Protein AF-A0A843GQD4-F1 (afdb_monomer_lite)

Foldseek 3Di:
DDPPLPPVLLVVLLVVLVDDDDDDPVVVVVVNVLSLLCSLPVPPPCSVVQVVQWDWDQDPQGWTWIFGLQLQEIETEDAAPDDQADQDPPPGRDHSLVVSVVVLVPDDPSGRHQKYWYYHSFKIFIAGVVDPVSVVPHGPDIDTSVCCSVVVVVVNCRSVSNHPQLFQDLVVPDDFDFAPFALAPPAFAKFFFFAQLQPCLFWQPDPVSVVVLCPFPLSVVQKFWEDAPVCLQAVNTTIGRACVPPDPVSCVSTPSNVVSLVSSLVSLVVVPPRSPVDDSRHRRGHPQDPAKKKKFFQKAALQFQAGSIDIGGSRHGYHSRIMIGHDRQCLNVLCRGALLLSLQQSNFFRAHPVRMTRDDSRGRVRLQLQADDDPVLSVQSSVLRVQLVVVCVVVSVDGSNQCRRPVNPDPSNVVSRVSSNVSRCVSLVDDDPDSVSSNVSRSVSSVQSDDDDDPPCSVVSNVVSVVVVVVPD

Structure (mmCIF, N/CA/C/O backbone):
data_AF-A0A843GQD4-F1
#
_entry.id   AF-A0A843GQD4-F1
#
loop_
_atom_site.group_PDB
_atom_site.id
_atom_site.type_symbol
_atom_site.label_atom_id
_atom_site.label_alt_id
_atom_site.label_comp_id
_atom_site.label_asym_id
_atom_site.label_entity_id
_atom_site.label_seq_id
_atom_site.pdbx_PDB_ins_code
_atom_site.Cartn_x
_atom_site.Cartn_y
_atom_site.Cartn_z
_atom_site.occupancy
_atom_site.B_iso_or_equiv
_atom_site.auth_seq_id
_atom_site.auth_comp_id
_atom_site.auth_asym_id
_atom_site.auth_atom_id
_atom_site.pdbx_PDB_model_num
ATOM 1 N N . MET A 1 1 ? 26.151 -3.258 2.277 1.00 25.75 1 MET A N 1
ATOM 2 C CA . MET A 1 1 ? 27.285 -2.695 3.041 1.00 25.75 1 MET A CA 1
ATOM 3 C C . MET A 1 1 ? 26.831 -1.326 3.510 1.00 25.75 1 MET A C 1
ATOM 5 O O . MET A 1 1 ? 26.846 -0.393 2.725 1.00 25.75 1 MET A O 1
ATOM 9 N N . SER A 1 2 ? 25.944 -1.305 4.501 1.00 35.38 2 SER A N 1
ATOM 10 C CA . SER A 1 2 ? 26.164 -1.432 5.957 1.00 35.38 2 SER A CA 1
ATOM 11 C C . SER A 1 2 ? 26.142 -0.023 6.522 1.00 35.38 2 SER A C 1
ATOM 13 O O . SER A 1 2 ? 27.094 0.715 6.322 1.00 35.38 2 SER A O 1
ATOM 15 N N . MET A 1 3 ? 25.019 0.357 7.121 1.00 34.53 3 MET A N 1
ATOM 16 C CA . MET A 1 3 ? 24.893 1.580 7.916 1.00 34.53 3 MET A CA 1
ATOM 17 C C . MET A 1 3 ? 23.609 1.500 8.760 1.00 34.53 3 MET A C 1
ATOM 19 O O . MET A 1 3 ? 22.733 2.350 8.718 1.00 34.53 3 MET A O 1
ATOM 23 N N . ASN A 1 4 ? 23.463 0.386 9.476 1.00 39.75 4 ASN A N 1
ATOM 24 C CA . ASN A 1 4 ? 23.058 0.479 10.873 1.00 39.75 4 ASN A CA 1
ATOM 25 C C . ASN A 1 4 ? 24.403 0.661 11.584 1.00 39.75 4 ASN A C 1
ATOM 27 O O . ASN A 1 4 ? 25.266 -0.185 11.317 1.00 39.75 4 ASN A O 1
ATOM 31 N N . PRO A 1 5 ? 24.633 1.681 12.427 1.00 44.28 5 PRO A N 1
ATOM 32 C CA . PRO A 1 5 ? 25.689 1.552 13.419 1.00 44.28 5 PRO A CA 1
ATOM 33 C C . PRO A 1 5 ? 25.356 0.268 14.179 1.00 44.28 5 PRO A C 1
ATOM 35 O O . PRO A 1 5 ? 24.302 0.141 14.812 1.00 44.28 5 PRO A O 1
ATOM 38 N N . GLY A 1 6 ? 26.165 -0.763 13.934 1.00 42.31 6 GLY A N 1
ATOM 39 C CA . GLY A 1 6 ? 26.015 -2.041 14.598 1.00 42.31 6 GLY A CA 1
ATOM 40 C C . GLY A 1 6 ? 26.114 -1.796 16.095 1.00 42.31 6 GLY A C 1
ATOM 41 O O . GLY A 1 6 ? 26.757 -0.843 16.535 1.00 42.31 6 GLY A O 1
ATOM 42 N N . ILE A 1 7 ? 25.490 -2.666 16.879 1.00 49.22 7 ILE A N 1
ATOM 43 C CA . ILE A 1 7 ? 25.611 -2.726 18.344 1.00 49.22 7 ILE A CA 1
ATOM 44 C C . ILE A 1 7 ? 27.076 -2.506 18.816 1.00 49.22 7 ILE A C 1
ATOM 46 O O . ILE A 1 7 ? 27.310 -1.945 19.890 1.00 49.22 7 ILE A O 1
ATOM 50 N N . ASP A 1 8 ? 28.048 -2.863 17.970 1.00 56.25 8 ASP A N 1
ATOM 51 C CA . ASP A 1 8 ? 29.493 -2.723 18.150 1.00 56.25 8 ASP A CA 1
ATOM 52 C C . ASP A 1 8 ? 30.031 -1.278 18.282 1.00 56.25 8 ASP A C 1
ATOM 54 O O . ASP A 1 8 ? 31.000 -1.088 19.013 1.00 56.25 8 ASP A O 1
ATOM 58 N N . GLU A 1 9 ? 29.431 -0.251 17.660 1.00 63.09 9 GLU A N 1
ATOM 59 C CA . GLU A 1 9 ? 29.943 1.143 17.730 1.00 63.09 9 GLU A CA 1
ATOM 60 C C . GLU A 1 9 ? 29.335 1.962 18.885 1.00 63.09 9 GLU A C 1
ATOM 62 O O . GLU A 1 9 ? 29.999 2.823 19.466 1.00 63.09 9 GLU A O 1
ATOM 67 N N . MET A 1 10 ? 28.093 1.662 19.287 1.00 72.81 10 MET A N 1
ATOM 68 C CA . MET A 1 10 ? 27.425 2.333 20.417 1.00 72.81 10 MET A CA 1
ATOM 69 C C . MET A 1 10 ? 27.883 1.793 21.774 1.00 72.81 10 MET A C 1
ATOM 71 O O . MET A 1 10 ? 27.982 2.547 22.745 1.00 72.81 10 MET A O 1
ATOM 75 N N . SER A 1 11 ? 28.208 0.500 21.852 1.00 75.56 11 SER A N 1
ATOM 76 C CA . SER A 1 11 ? 28.613 -0.146 23.106 1.00 75.56 11 SER A CA 1
ATOM 77 C C . SER A 1 11 ? 29.853 0.500 23.760 1.00 75.56 11 SER A C 1
ATOM 79 O O . SER A 1 11 ? 29.821 0.735 24.973 1.00 75.56 11 SER A O 1
ATOM 81 N N . PRO A 1 12 ? 30.934 0.847 23.027 1.00 83.75 12 PRO A N 1
ATOM 82 C CA . PRO A 1 12 ? 32.076 1.573 23.588 1.00 83.75 12 PRO A CA 1
ATOM 83 C C . PRO A 1 12 ? 31.718 2.973 24.103 1.00 83.75 12 PRO A C 1
ATOM 85 O O . PRO A 1 12 ? 32.199 3.373 25.165 1.00 83.75 12 PRO A O 1
ATOM 88 N N . PHE A 1 13 ? 30.853 3.702 23.392 1.00 87.44 13 PHE A N 1
ATOM 89 C CA . PHE A 1 13 ? 30.402 5.035 23.795 1.00 87.44 13 PHE A CA 1
ATOM 90 C C . PHE A 1 13 ? 29.599 4.995 25.095 1.00 87.44 13 PHE A C 1
ATOM 92 O O . PHE A 1 13 ? 29.919 5.723 26.036 1.00 87.44 13 PHE A O 1
ATOM 99 N N . ILE A 1 14 ? 28.614 4.095 25.180 1.00 84.81 14 ILE A N 1
ATOM 100 C CA . ILE A 1 14 ? 27.790 3.915 26.380 1.00 84.81 14 ILE A CA 1
ATOM 101 C C . ILE A 1 14 ? 28.692 3.549 27.566 1.00 84.81 14 ILE A C 1
ATOM 103 O O . ILE A 1 14 ? 28.668 4.223 28.593 1.00 84.81 14 ILE A O 1
ATOM 107 N N . ARG A 1 15 ? 29.588 2.561 27.411 1.00 85.06 15 ARG A N 1
ATOM 108 C CA . ARG A 1 15 ? 30.526 2.157 28.479 1.00 85.06 15 ARG A CA 1
ATOM 109 C C . ARG A 1 15 ? 31.428 3.296 28.950 1.00 85.06 15 ARG A C 1
ATOM 111 O O . ARG A 1 15 ? 31.701 3.386 30.148 1.00 85.06 15 ARG A O 1
ATOM 118 N N . LYS A 1 16 ? 31.899 4.145 28.029 1.00 87.81 16 LYS A N 1
ATOM 119 C CA . LYS A 1 16 ? 32.696 5.330 28.365 1.00 87.81 16 LYS A CA 1
ATOM 120 C C . LYS A 1 16 ? 31.877 6.268 29.247 1.00 87.81 16 LYS A C 1
ATOM 122 O O . LYS A 1 16 ? 32.312 6.573 30.351 1.00 87.81 16 LYS A O 1
ATOM 127 N N . TRP A 1 17 ? 30.691 6.668 28.800 1.00 87.81 17 TRP A N 1
ATOM 128 C CA . TRP A 1 17 ? 29.906 7.729 29.438 1.00 87.81 17 TRP A CA 1
ATOM 129 C C . TRP A 1 17 ? 29.070 7.289 30.644 1.00 87.81 17 TRP A C 1
ATOM 131 O O . TRP A 1 17 ? 28.694 8.126 31.466 1.00 87.81 17 TRP A O 1
ATOM 141 N N . LEU A 1 18 ? 28.904 5.980 30.856 1.00 82.62 18 LEU A N 1
ATOM 142 C CA . LEU A 1 18 ? 28.425 5.442 32.131 1.00 82.62 18 LEU A CA 1
ATOM 143 C C . LEU A 1 18 ? 29.416 5.668 33.280 1.00 82.62 18 LEU A C 1
ATOM 145 O O . LEU A 1 18 ? 29.003 5.710 34.439 1.00 82.62 18 LEU A O 1
ATOM 149 N N . ARG A 1 19 ? 30.705 5.904 33.012 1.00 81.81 19 ARG A N 1
ATOM 150 C CA . ARG A 1 19 ? 31.706 6.213 34.049 1.00 81.81 19 ARG A CA 1
ATOM 151 C C . ARG A 1 19 ? 3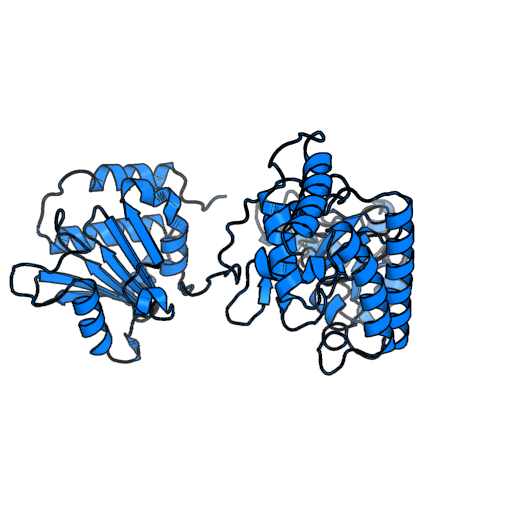1.883 7.727 34.231 1.00 81.81 19 ARG A C 1
ATOM 153 O O . ARG A 1 19 ? 31.684 8.475 33.271 1.00 81.81 19 ARG A O 1
ATOM 160 N N . PRO A 1 20 ? 32.246 8.212 35.433 1.00 75.94 20 PRO A N 1
ATOM 161 C CA . PRO A 1 20 ? 32.621 9.612 35.621 1.00 75.94 20 PRO A CA 1
ATOM 162 C C . PRO A 1 20 ? 33.762 9.997 34.672 1.00 75.94 20 PRO A C 1
ATOM 164 O O . PRO A 1 20 ? 34.723 9.243 34.532 1.00 75.94 20 PRO A O 1
ATOM 167 N N . GLN A 1 21 ? 33.649 11.152 34.016 1.00 81.19 21 GLN A N 1
ATOM 168 C CA . GLN A 1 21 ? 34.700 11.676 33.140 1.00 81.19 21 GLN A CA 1
ATOM 169 C C . GLN A 1 21 ? 35.480 12.785 33.851 1.00 81.19 21 GLN A C 1
ATOM 171 O O . GLN A 1 21 ? 34.896 13.583 34.586 1.00 81.19 21 GLN A O 1
ATOM 176 N N . SER A 1 22 ? 36.786 12.860 33.601 1.00 73.50 22 SER A N 1
ATOM 177 C CA . SER A 1 22 ? 37.634 13.979 34.021 1.00 73.50 22 SER A CA 1
ATOM 178 C C . SER A 1 22 ? 37.468 15.187 33.086 1.00 73.50 22 SER A C 1
ATOM 180 O O . SER A 1 22 ? 36.997 15.051 31.956 1.00 73.50 22 SER A O 1
ATOM 182 N N . GLY A 1 23 ? 37.845 16.382 33.555 1.00 77.25 23 GLY A N 1
ATOM 183 C CA . GLY A 1 23 ? 37.781 17.620 32.766 1.00 77.25 23 GLY A CA 1
ATOM 184 C C . GLY A 1 23 ? 36.713 18.616 33.215 1.00 77.25 23 GLY A C 1
ATOM 185 O O . GLY A 1 23 ? 35.906 18.301 34.085 1.00 77.25 23 GLY A O 1
ATOM 186 N N . SER A 1 24 ? 36.695 19.819 32.628 1.00 77.31 24 SER A N 1
ATOM 187 C CA . SER A 1 24 ? 35.652 20.826 32.886 1.00 77.31 24 SER A CA 1
ATOM 188 C C . SER A 1 24 ? 34.289 20.381 32.336 1.00 77.31 24 SER A C 1
ATOM 190 O O . SER A 1 24 ? 34.222 19.577 31.406 1.00 77.31 24 SER A O 1
ATOM 192 N N . PHE A 1 25 ? 33.191 20.901 32.899 1.00 77.12 25 PHE A N 1
ATOM 193 C CA . PHE A 1 25 ? 31.830 20.586 32.439 1.00 77.12 25 PHE A CA 1
ATOM 194 C C . PHE A 1 25 ? 31.644 20.876 30.942 1.00 77.12 25 PHE A C 1
ATOM 196 O O . PHE A 1 25 ? 31.153 20.023 30.211 1.00 77.12 25 PHE A O 1
ATOM 203 N N . GLU A 1 26 ? 32.135 22.023 30.475 1.00 73.25 26 GLU A N 1
ATOM 204 C CA . GLU A 1 26 ? 32.098 22.418 29.065 1.00 73.25 26 GLU A CA 1
ATOM 205 C C . GLU A 1 26 ? 32.859 21.434 28.164 1.00 73.25 26 GLU A C 1
ATOM 207 O O . GLU A 1 26 ? 32.307 20.936 27.183 1.00 73.25 26 GLU A O 1
ATOM 212 N N . MET A 1 27 ? 34.088 21.055 28.540 1.00 75.69 27 MET A N 1
ATOM 213 C CA . MET A 1 27 ? 34.877 20.090 27.769 1.00 75.69 27 MET A CA 1
ATOM 214 C C . MET A 1 27 ? 34.184 18.723 27.698 1.00 75.69 27 MET A C 1
ATOM 216 O O . MET A 1 27 ? 34.170 18.088 26.638 1.00 75.69 27 MET A O 1
ATOM 220 N N . ARG A 1 28 ? 33.570 18.272 28.802 1.00 84.50 28 ARG A N 1
ATOM 221 C CA . ARG A 1 28 ? 32.785 17.029 28.826 1.00 84.50 28 ARG A CA 1
ATOM 222 C C . ARG A 1 28 ? 31.573 17.124 27.903 1.00 84.50 28 ARG A C 1
ATOM 224 O O . ARG A 1 28 ? 31.355 16.206 27.117 1.00 84.50 28 ARG A O 1
ATOM 231 N N . THR A 1 29 ? 30.826 18.223 27.950 1.00 82.62 29 THR A N 1
ATOM 232 C CA . THR A 1 29 ? 29.665 18.447 27.081 1.00 82.62 29 THR A CA 1
ATOM 233 C C . THR A 1 29 ? 30.046 18.384 25.604 1.00 82.62 29 THR A C 1
ATOM 235 O O . THR A 1 29 ? 29.456 17.602 24.859 1.00 82.62 29 THR A O 1
ATOM 238 N N . CYS A 1 30 ? 3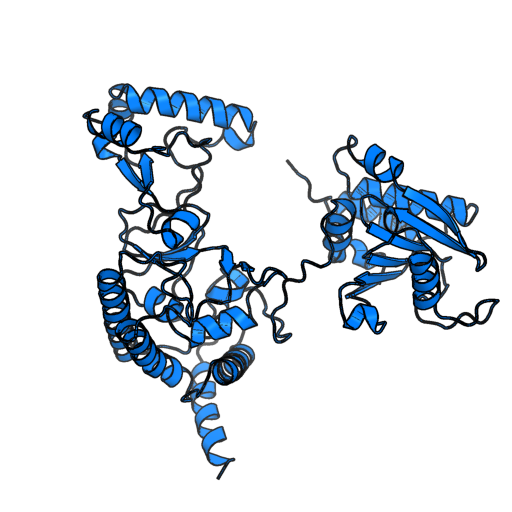1.065 19.138 25.184 1.00 78.62 30 CYS A N 1
ATOM 239 C CA . CYS A 1 30 ? 31.520 19.144 23.793 1.00 78.62 30 CYS A CA 1
ATOM 240 C C . CYS A 1 30 ? 31.958 17.744 23.345 1.00 78.62 30 CYS A C 1
ATOM 242 O O . CYS A 1 30 ? 31.526 17.255 22.304 1.00 78.62 30 CYS A O 1
ATOM 244 N N . THR A 1 31 ? 32.755 17.058 24.172 1.00 83.31 31 THR A N 1
ATOM 245 C CA . THR A 1 31 ? 33.255 15.710 23.860 1.00 83.31 31 THR A CA 1
ATOM 246 C C . THR A 1 31 ? 32.119 14.692 23.741 1.00 83.31 31 THR A C 1
ATOM 248 O O . THR A 1 31 ? 32.165 13.824 22.867 1.00 83.31 31 THR A O 1
ATOM 251 N N . PHE A 1 32 ? 31.104 14.782 24.608 1.00 88.25 32 PHE A N 1
ATOM 252 C CA . PHE A 1 32 ? 29.942 13.893 24.599 1.00 88.25 32 PHE A CA 1
ATOM 253 C C . PHE A 1 32 ? 29.168 14.004 23.295 1.00 88.25 32 PHE A C 1
ATOM 255 O O . PHE A 1 32 ? 29.007 13.005 22.596 1.00 88.25 32 PHE A O 1
ATOM 262 N N . TRP A 1 33 ? 28.736 15.218 22.948 1.00 85.25 33 TRP A N 1
ATOM 263 C CA . TRP A 1 33 ? 27.912 15.445 21.765 1.00 85.25 33 TRP A CA 1
ATOM 264 C C . TRP A 1 33 ? 28.687 15.228 20.469 1.00 85.25 33 TRP A C 1
ATOM 266 O O . TRP A 1 33 ? 28.119 14.680 19.532 1.00 85.25 33 TRP A O 1
ATOM 276 N N . HIS A 1 34 ? 29.983 15.554 20.429 1.00 80.06 34 HIS A N 1
ATOM 277 C CA . HIS A 1 34 ? 30.835 15.237 19.279 1.00 80.06 34 HIS A CA 1
ATOM 278 C C . HIS A 1 34 ? 30.913 13.736 19.037 1.00 80.06 34 HIS A C 1
ATOM 280 O O . HIS A 1 34 ? 30.569 13.273 17.954 1.00 80.06 34 HIS A O 1
ATOM 286 N N . SER A 1 35 ? 31.259 12.976 20.078 1.00 82.62 35 SER A N 1
ATOM 287 C CA . SER A 1 35 ? 31.356 11.519 19.971 1.00 82.62 35 SER A CA 1
ATOM 288 C C . SER A 1 35 ? 29.998 10.891 19.626 1.00 82.62 35 SER A C 1
ATOM 290 O O . SER A 1 35 ? 29.942 9.921 18.881 1.00 82.62 35 SER A O 1
ATOM 292 N N . LEU A 1 36 ? 28.897 11.433 20.163 1.00 83.19 36 LEU A N 1
ATOM 293 C CA . LEU A 1 36 ? 27.550 10.939 19.884 1.00 83.19 36 LEU A CA 1
ATOM 294 C C . LEU A 1 36 ? 27.151 11.186 18.425 1.00 83.19 36 LEU A C 1
ATOM 296 O O . LEU A 1 36 ? 26.678 10.269 17.767 1.00 83.19 36 LEU A O 1
ATOM 300 N N . ILE A 1 37 ? 27.359 12.398 17.909 1.00 76.38 37 ILE A N 1
ATOM 301 C CA . ILE A 1 37 ? 27.034 12.753 16.520 1.00 76.38 37 ILE A CA 1
ATOM 302 C C . ILE A 1 37 ? 27.872 11.924 15.538 1.00 76.38 37 ILE A C 1
ATOM 304 O O . ILE A 1 37 ? 27.326 11.431 14.555 1.00 76.38 37 ILE A O 1
ATOM 308 N N . GLU A 1 38 ? 29.157 11.697 15.827 1.00 75.38 38 GLU A N 1
ATOM 309 C CA . GLU A 1 38 ? 30.034 10.858 14.996 1.00 75.38 38 GLU A CA 1
ATOM 310 C C . GLU A 1 38 ? 29.519 9.420 14.841 1.00 75.38 38 GLU A C 1
ATOM 312 O O . GLU A 1 38 ? 29.593 8.865 13.748 1.00 75.38 38 GLU A O 1
ATOM 317 N N . ILE A 1 39 ? 28.937 8.832 15.894 1.00 75.31 39 ILE A N 1
ATOM 318 C CA . ILE A 1 39 ? 28.327 7.488 15.833 1.00 75.31 39 ILE A CA 1
ATOM 319 C C . ILE A 1 39 ? 27.141 7.450 14.860 1.00 75.31 39 ILE A C 1
ATOM 321 O O . ILE A 1 39 ? 26.855 6.417 14.255 1.00 75.31 39 ILE A O 1
ATOM 325 N N . PHE A 1 40 ? 26.421 8.562 14.718 1.00 68.75 40 PHE A N 1
ATOM 326 C CA . PHE A 1 40 ? 25.248 8.650 13.851 1.00 68.75 40 PHE A CA 1
ATOM 327 C C . PHE A 1 40 ? 25.571 9.096 12.418 1.00 68.75 40 PHE A C 1
ATOM 329 O O . PHE A 1 40 ? 24.742 8.881 11.532 1.00 68.75 40 PHE A O 1
ATOM 336 N N . ASP A 1 41 ? 26.765 9.642 12.167 1.00 60.56 41 ASP A N 1
ATOM 337 C CA . ASP A 1 41 ? 27.215 10.121 10.857 1.00 60.56 41 ASP A CA 1
ATOM 338 C C . ASP A 1 41 ? 28.263 9.194 10.204 1.00 60.56 41 ASP A C 1
ATOM 340 O O . ASP A 1 41 ? 29.427 9.542 10.004 1.00 60.56 41 ASP A O 1
ATOM 344 N N . CYS A 1 42 ? 27.858 7.977 9.822 1.00 49.88 42 CYS A N 1
ATOM 345 C CA . CYS A 1 42 ? 28.741 6.968 9.208 1.00 49.88 42 CYS A CA 1
ATOM 346 C C . CYS A 1 42 ? 29.268 7.311 7.786 1.00 49.88 42 CYS A C 1
ATOM 348 O O . CYS A 1 42 ? 29.674 6.420 7.029 1.00 49.88 42 CYS A O 1
ATOM 350 N N . LYS A 1 43 ? 29.308 8.585 7.389 1.00 46.94 43 LYS A N 1
ATOM 351 C CA . LYS A 1 43 ? 30.132 9.082 6.282 1.00 46.94 43 LYS A CA 1
ATOM 352 C C . LYS A 1 43 ? 30.727 10.418 6.710 1.00 46.94 43 LYS A C 1
ATOM 354 O O . LYS A 1 43 ? 30.070 11.432 6.541 1.00 46.94 43 LYS A O 1
ATOM 359 N N . GLN A 1 44 ? 31.991 10.407 7.144 1.00 41.81 44 GLN A N 1
ATOM 360 C CA . GLN A 1 44 ? 32.834 11.530 7.623 1.00 41.81 44 GLN A CA 1
ATOM 361 C C . GLN A 1 44 ? 32.810 12.865 6.818 1.00 41.81 44 GLN A C 1
ATOM 363 O O . GLN A 1 44 ? 33.547 13.795 7.137 1.00 41.81 44 GLN A O 1
ATOM 368 N N . VAL A 1 45 ? 32.012 12.987 5.756 1.00 40.59 45 VAL A N 1
ATOM 369 C CA . VAL A 1 45 ? 31.853 14.158 4.888 1.00 40.59 45 VAL A CA 1
ATOM 370 C C . VAL A 1 45 ? 30.721 15.099 5.362 1.00 40.59 45 VAL A C 1
ATOM 372 O O . VAL A 1 45 ? 30.750 16.274 4.997 1.00 40.59 45 VAL A O 1
ATOM 375 N N . GLU A 1 46 ? 29.755 14.646 6.179 1.00 45.38 46 GLU A N 1
ATOM 376 C CA . GLU A 1 46 ? 28.615 15.472 6.645 1.00 45.38 46 GLU A CA 1
ATOM 377 C C . GLU A 1 46 ? 28.739 15.982 8.098 1.00 45.38 46 GLU A C 1
ATOM 379 O O . GLU A 1 46 ? 28.238 17.068 8.387 1.00 45.38 46 GLU A O 1
ATOM 384 N N . ALA A 1 47 ? 29.504 15.329 8.979 1.00 44.22 47 ALA A N 1
ATOM 385 C CA . ALA A 1 47 ? 29.689 15.738 10.380 1.00 44.22 47 ALA A CA 1
ATOM 386 C C . ALA A 1 47 ? 30.278 17.144 10.507 1.00 44.22 47 ALA A C 1
ATOM 388 O O . ALA A 1 47 ? 29.833 17.928 11.345 1.00 44.22 47 ALA A O 1
ATOM 389 N N . LYS A 1 48 ? 31.230 17.503 9.631 1.00 47.12 48 LYS A N 1
ATOM 390 C CA . LYS A 1 48 ? 31.762 18.874 9.562 1.00 47.12 48 LYS A CA 1
ATOM 391 C C . LYS A 1 48 ? 30.653 19.894 9.284 1.00 47.12 48 LYS A C 1
ATOM 393 O O . LYS A 1 48 ? 30.586 20.899 9.974 1.00 47.12 48 LYS A O 1
ATOM 398 N N . LYS A 1 49 ? 29.718 19.587 8.377 1.00 49.69 49 LYS A N 1
ATOM 399 C CA . LYS A 1 49 ? 28.581 20.468 8.057 1.00 49.69 49 LYS A CA 1
ATOM 400 C C . LYS A 1 49 ? 27.543 20.559 9.178 1.00 49.69 49 LYS A C 1
ATOM 402 O O . LYS A 1 49 ? 26.896 21.593 9.298 1.00 49.69 49 LYS A O 1
ATOM 407 N N . ILE A 1 50 ? 27.366 19.504 9.982 1.00 53.78 50 ILE A N 1
ATOM 408 C CA . ILE A 1 50 ? 26.481 19.539 11.160 1.00 53.78 50 ILE A CA 1
ATOM 409 C C . ILE A 1 50 ? 27.055 20.499 12.211 1.00 53.78 50 ILE A C 1
ATOM 411 O O . ILE A 1 50 ? 26.317 21.323 12.750 1.00 53.78 50 ILE A O 1
ATOM 415 N N . TRP A 1 51 ? 28.368 20.440 12.455 1.00 58.69 51 TRP A N 1
ATOM 416 C CA . TRP A 1 51 ? 29.055 21.312 13.414 1.00 58.69 51 TRP A CA 1
ATOM 417 C C . TRP A 1 51 ? 29.227 22.756 12.935 1.00 58.69 51 TRP A C 1
ATOM 419 O O . TRP A 1 51 ? 29.119 23.660 13.760 1.00 58.69 51 TRP A O 1
ATOM 429 N N . ASP A 1 52 ? 29.392 22.992 11.629 1.00 55.75 52 ASP A N 1
ATOM 430 C CA . ASP A 1 52 ? 29.519 24.340 11.044 1.00 55.75 52 ASP A CA 1
ATOM 431 C C . ASP A 1 52 ? 28.299 25.251 11.339 1.00 55.75 52 ASP A C 1
ATOM 433 O O . ASP A 1 52 ? 28.387 26.471 11.203 1.00 55.75 52 ASP A O 1
ATOM 437 N N . GLY A 1 53 ? 27.167 24.678 11.779 1.00 57.19 53 GLY A N 1
ATOM 438 C CA . GLY A 1 53 ? 25.948 25.396 12.170 1.00 57.19 53 GLY A CA 1
ATOM 439 C C . GLY A 1 53 ? 25.505 25.229 13.629 1.00 57.19 53 GLY A C 1
ATOM 440 O O . GLY A 1 53 ? 24.391 25.654 13.948 1.00 57.19 53 GLY A O 1
ATOM 441 N N . ILE A 1 54 ? 26.313 24.602 14.496 1.00 64.88 54 ILE A N 1
ATOM 442 C CA . ILE A 1 54 ? 26.009 24.448 15.929 1.00 64.88 54 ILE A CA 1
ATOM 443 C C . ILE A 1 54 ? 26.702 25.548 16.735 1.00 64.88 54 ILE A C 1
ATOM 445 O O . ILE A 1 54 ? 27.925 25.664 16.725 1.00 64.88 54 ILE A O 1
ATOM 449 N N . GLN A 1 55 ? 25.924 26.325 17.488 1.00 70.56 55 GLN A N 1
ATOM 450 C CA . GLN A 1 55 ? 26.451 27.263 18.481 1.00 70.56 55 GLN A CA 1
ATOM 451 C C . GLN A 1 55 ? 26.394 26.640 19.872 1.00 70.56 55 GLN A C 1
ATOM 453 O O . GLN A 1 55 ? 25.358 26.101 20.266 1.00 70.56 55 GLN A O 1
ATOM 458 N N . ILE A 1 56 ? 27.509 26.727 20.602 1.00 67.81 56 ILE A N 1
ATOM 459 C CA . ILE A 1 56 ? 27.598 26.343 22.011 1.00 67.81 56 ILE A CA 1
ATOM 460 C C . ILE A 1 56 ? 27.585 27.620 22.844 1.00 67.81 56 ILE A C 1
ATOM 462 O O . ILE A 1 56 ? 28.432 28.495 22.664 1.00 67.81 56 ILE A O 1
ATOM 466 N N . CYS A 1 57 ? 26.618 27.736 23.747 1.00 70.44 57 CYS A N 1
ATOM 467 C CA . CYS A 1 57 ? 26.491 28.880 24.642 1.00 70.44 57 CYS A CA 1
ATOM 468 C C . CYS A 1 57 ? 26.395 28.409 26.091 1.00 70.44 57 CYS A C 1
ATOM 470 O O . CYS A 1 57 ? 25.734 27.415 26.391 1.00 70.44 57 CYS A O 1
ATOM 472 N N . SER A 1 58 ? 27.021 29.144 27.003 1.00 66.19 58 SER A N 1
ATOM 473 C CA . SER A 1 58 ? 26.800 28.958 28.436 1.00 66.19 58 SER A CA 1
ATOM 474 C C . SER A 1 58 ? 25.538 29.709 28.844 1.00 66.19 58 SER A C 1
ATOM 476 O O . SER A 1 58 ? 25.408 30.898 28.548 1.00 66.19 58 SER A O 1
ATOM 478 N N . SER A 1 59 ? 24.604 29.028 29.507 1.00 63.72 59 SER A N 1
ATOM 479 C CA . SER A 1 59 ? 23.454 29.689 30.120 1.00 63.72 59 SER A CA 1
ATOM 480 C C . SER A 1 59 ? 23.872 30.333 31.454 1.00 63.72 59 SER A C 1
ATOM 482 O O . SER A 1 59 ? 24.753 29.795 32.140 1.00 63.72 59 SER A O 1
ATOM 484 N N . PRO A 1 60 ? 23.248 31.454 31.861 1.00 53.62 60 PRO A N 1
ATOM 485 C CA . PRO A 1 60 ? 23.470 32.064 33.177 1.00 53.62 60 PRO A CA 1
ATOM 486 C C . PRO A 1 60 ? 23.252 31.098 34.359 1.00 53.62 60 PRO A C 1
ATOM 488 O O . PRO A 1 60 ? 23.824 31.274 35.432 1.00 53.62 60 PRO A O 1
ATOM 491 N N . GLU A 1 61 ? 22.456 30.050 34.154 1.00 59.72 61 GLU A N 1
ATOM 492 C CA . GLU A 1 61 ? 22.057 29.031 35.129 1.00 59.72 61 GLU A CA 1
ATOM 493 C C . GLU A 1 61 ? 22.986 27.798 35.133 1.00 59.72 61 GLU A C 1
ATOM 495 O O . GLU A 1 61 ? 22.743 26.811 35.836 1.00 59.72 61 GLU A O 1
ATOM 500 N N . GLY A 1 62 ? 24.084 27.845 34.371 1.00 59.66 62 GLY A N 1
ATOM 501 C CA . GLY A 1 62 ? 25.119 26.811 34.364 1.00 59.66 62 GLY A CA 1
ATOM 502 C C . GLY A 1 62 ? 24.775 25.575 33.531 1.00 59.66 62 GLY A C 1
ATOM 503 O O . GLY A 1 62 ? 25.302 24.493 33.810 1.00 59.66 62 GLY A O 1
ATOM 504 N N . ALA A 1 63 ? 23.892 25.714 32.537 1.00 64.94 63 ALA A N 1
ATOM 505 C CA . ALA A 1 63 ? 23.703 24.731 31.475 1.00 64.94 63 ALA A CA 1
ATOM 506 C C . ALA A 1 63 ? 24.572 25.077 30.257 1.00 64.94 63 ALA A C 1
ATOM 508 O O . ALA A 1 63 ? 24.892 26.239 30.009 1.00 64.94 63 ALA A O 1
ATOM 509 N N . THR A 1 64 ? 24.932 24.067 29.469 1.00 71.56 64 THR A N 1
ATOM 510 C CA . THR A 1 64 ? 25.515 24.282 28.140 1.00 71.56 64 THR A CA 1
ATOM 511 C C . THR A 1 64 ? 24.419 24.081 27.103 1.00 71.56 64 THR A C 1
ATOM 513 O O . THR A 1 64 ? 23.790 23.023 27.054 1.00 71.56 64 THR A O 1
ATOM 516 N N . VAL A 1 65 ? 24.179 25.098 26.281 1.00 74.44 65 VAL A N 1
ATOM 517 C CA . VAL A 1 65 ? 23.163 25.079 25.231 1.00 74.44 65 VAL A CA 1
ATOM 518 C C . VAL A 1 65 ? 23.829 24.793 23.895 1.00 74.44 65 VAL A C 1
ATOM 520 O O . VAL A 1 65 ? 24.761 25.500 23.524 1.00 74.44 65 VAL A O 1
ATOM 523 N N . LEU A 1 66 ? 23.352 23.777 23.172 1.00 75.81 66 LEU A N 1
ATOM 524 C CA . LEU A 1 66 ? 23.732 23.542 21.777 1.00 75.81 66 LEU A CA 1
ATOM 525 C C . LEU A 1 66 ? 22.535 23.870 20.891 1.00 75.81 66 LEU A C 1
ATOM 527 O O . LEU A 1 66 ? 21.474 23.273 21.065 1.00 75.81 66 LEU A O 1
ATOM 531 N N . VAL A 1 67 ? 22.694 24.784 19.939 1.00 68.81 67 VAL A N 1
ATOM 532 C CA . VAL A 1 67 ? 21.620 25.170 19.010 1.00 68.81 67 VAL A CA 1
ATOM 533 C C . VAL A 1 67 ? 22.071 24.946 17.581 1.00 68.81 67 VAL A C 1
ATOM 535 O O . VAL A 1 67 ? 23.146 25.404 17.208 1.00 68.81 67 VAL A O 1
ATOM 538 N N . SER A 1 68 ? 21.234 24.294 16.771 1.00 71.56 68 SER A N 1
ATOM 539 C CA . SER A 1 68 ? 21.450 24.168 15.328 1.00 71.56 68 SER A CA 1
ATOM 540 C C . SER A 1 68 ? 20.388 24.941 14.549 1.00 71.56 68 SER A C 1
ATOM 542 O O . SER A 1 68 ? 19.203 24.613 14.623 1.00 71.56 68 SER A O 1
ATOM 544 N N . SER A 1 69 ? 20.809 25.932 13.756 1.00 60.47 69 SER A N 1
ATOM 545 C CA . SER A 1 69 ? 19.913 26.667 12.844 1.00 60.47 69 SER A CA 1
ATOM 546 C C . SER A 1 69 ? 19.479 25.844 11.629 1.00 60.47 69 SER A C 1
ATOM 548 O O . SER A 1 69 ? 18.406 26.077 11.086 1.00 60.47 69 SER A O 1
ATOM 550 N N . HIS A 1 70 ? 20.276 24.855 11.216 1.00 64.50 70 HIS A N 1
ATOM 551 C CA . HIS A 1 70 ? 19.953 23.985 10.080 1.00 64.50 70 HIS A CA 1
ATOM 552 C C . HIS A 1 70 ? 19.052 22.807 10.459 1.00 64.50 70 HIS A C 1
ATOM 554 O O . HIS A 1 70 ? 18.231 22.376 9.653 1.00 64.50 70 HIS A O 1
ATOM 560 N N . LEU A 1 71 ? 19.212 22.276 11.674 1.00 65.38 71 LEU A N 1
ATOM 561 C CA . LEU A 1 71 ? 18.488 21.092 12.146 1.00 65.38 71 LEU A CA 1
ATOM 562 C C . LEU A 1 71 ? 17.350 21.444 13.117 1.00 65.38 71 LEU A C 1
ATOM 564 O O . LEU A 1 71 ? 16.620 20.559 13.555 1.00 65.38 71 LEU A O 1
ATOM 568 N N . HIS A 1 72 ? 17.186 22.732 13.443 1.00 75.25 72 HIS A N 1
ATOM 569 C CA . HIS A 1 72 ? 16.138 23.269 14.312 1.00 75.25 72 HIS A CA 1
ATOM 570 C C . HIS A 1 72 ? 15.985 22.501 15.636 1.00 75.25 72 HIS A C 1
ATOM 572 O O . HIS A 1 72 ? 14.860 22.227 16.070 1.00 75.25 72 HIS A O 1
ATOM 578 N N . PHE A 1 73 ? 17.098 22.183 16.301 1.00 83.38 73 PHE A N 1
ATOM 579 C CA . PHE A 1 73 ? 17.094 21.612 17.649 1.00 83.38 73 PHE A CA 1
ATOM 580 C C . PHE A 1 73 ? 17.861 22.478 18.643 1.00 83.38 73 PHE A C 1
ATOM 582 O O . PHE A 1 73 ? 18.792 23.200 18.279 1.00 83.38 73 PHE A O 1
ATOM 589 N N . LEU A 1 74 ? 17.472 22.350 19.910 1.00 87.50 74 LEU A N 1
ATOM 590 C CA . LEU A 1 74 ? 18.157 22.905 21.064 1.00 87.50 74 LEU A CA 1
ATOM 591 C C . LEU A 1 74 ? 18.430 21.785 22.065 1.00 87.50 74 LEU A C 1
ATOM 593 O O . LEU A 1 74 ? 17.508 21.099 22.500 1.00 87.50 74 LEU A O 1
ATOM 597 N N . VAL A 1 75 ? 19.687 21.619 22.460 1.00 89.69 75 VAL A N 1
ATOM 598 C CA . VAL A 1 75 ? 20.077 20.768 23.584 1.00 89.69 75 VAL A CA 1
ATOM 599 C C . VAL A 1 75 ? 20.319 21.649 24.796 1.00 89.69 75 VAL A C 1
ATOM 601 O O . VAL A 1 75 ? 21.125 22.570 24.738 1.00 89.69 75 VAL A O 1
ATOM 604 N N . TRP A 1 76 ? 19.663 21.324 25.901 1.00 91.12 76 TRP A N 1
ATOM 605 C CA . TRP A 1 76 ? 19.926 21.867 27.222 1.00 91.12 76 TRP A CA 1
ATOM 606 C C . TRP A 1 76 ? 20.704 20.827 28.033 1.00 91.12 76 TRP A C 1
ATOM 608 O O . TRP A 1 76 ? 20.127 19.889 28.597 1.00 91.12 76 TRP A O 1
ATOM 618 N N . GLN A 1 77 ? 22.031 20.955 28.039 1.00 91.50 77 GLN A N 1
ATOM 619 C CA . GLN A 1 77 ? 22.916 20.037 28.744 1.00 91.50 77 GLN A CA 1
ATOM 620 C C . GLN A 1 77 ? 23.117 20.480 30.193 1.00 91.50 77 GLN A C 1
ATOM 622 O O . GLN A 1 77 ? 23.526 21.607 30.469 1.00 91.50 77 GLN A O 1
ATOM 627 N N . MET A 1 78 ? 22.926 19.543 31.115 1.00 87.94 78 MET A N 1
ATOM 628 C CA . MET A 1 78 ? 23.199 19.684 32.540 1.00 87.94 78 MET A CA 1
ATOM 629 C C . MET A 1 78 ? 24.286 18.708 32.998 1.00 87.94 78 MET A C 1
ATOM 631 O O . MET A 1 78 ? 24.623 17.748 32.301 1.00 87.94 78 MET A O 1
ATOM 635 N N . ASP A 1 79 ? 24.860 18.962 34.174 1.00 83.88 79 ASP A N 1
ATOM 636 C CA . ASP A 1 79 ? 25.872 18.074 34.748 1.00 83.88 79 ASP A CA 1
ATOM 637 C C . ASP A 1 79 ? 25.270 16.750 35.229 1.00 83.88 79 ASP A C 1
ATOM 639 O O . ASP A 1 79 ? 24.072 16.637 35.491 1.00 83.88 79 ASP A O 1
ATOM 643 N N . ARG A 1 80 ? 26.105 15.725 35.362 1.00 82.81 80 ARG A N 1
ATOM 644 C CA . ARG A 1 80 ? 25.649 14.407 35.802 1.00 82.81 80 ARG A CA 1
ATOM 645 C C . ARG A 1 80 ? 25.062 14.474 37.216 1.00 82.81 80 ARG A C 1
ATOM 647 O O . ARG A 1 80 ? 25.613 15.129 38.095 1.00 82.81 80 ARG A O 1
ATOM 654 N N . GLY A 1 81 ? 23.940 13.787 37.440 1.00 77.00 81 GLY A N 1
ATOM 655 C CA . GLY A 1 81 ? 23.226 13.777 38.727 1.00 77.00 81 GLY A CA 1
ATOM 656 C C . GLY A 1 81 ? 22.255 14.948 38.932 1.00 77.00 81 GLY A C 1
ATOM 657 O O . GLY A 1 81 ? 21.497 14.950 39.900 1.00 77.00 81 GLY A O 1
ATOM 658 N N . LYS A 1 82 ? 22.219 15.921 38.009 1.00 83.69 82 LYS A N 1
ATOM 659 C CA . LYS A 1 82 ? 21.188 16.966 37.958 1.00 83.69 82 LYS A CA 1
ATOM 660 C C . LYS A 1 82 ? 19.884 16.398 37.387 1.00 83.69 82 LYS A C 1
ATOM 662 O O . LYS A 1 82 ? 19.886 15.828 36.298 1.00 83.69 82 LYS A O 1
ATOM 667 N N . SER A 1 83 ? 18.767 16.562 38.098 1.00 82.75 83 SER A N 1
ATOM 668 C CA . SER A 1 83 ? 17.465 16.052 37.640 1.00 82.75 83 SER A CA 1
ATOM 669 C C . SER A 1 83 ? 16.894 16.892 36.497 1.00 82.75 83 SER A C 1
ATOM 671 O O . SER A 1 83 ? 16.810 18.116 36.594 1.00 82.75 83 SER A O 1
ATOM 673 N N . LEU A 1 84 ? 16.446 16.216 35.434 1.00 83.81 84 LEU A N 1
ATOM 674 C CA . LEU A 1 84 ? 15.784 16.832 34.277 1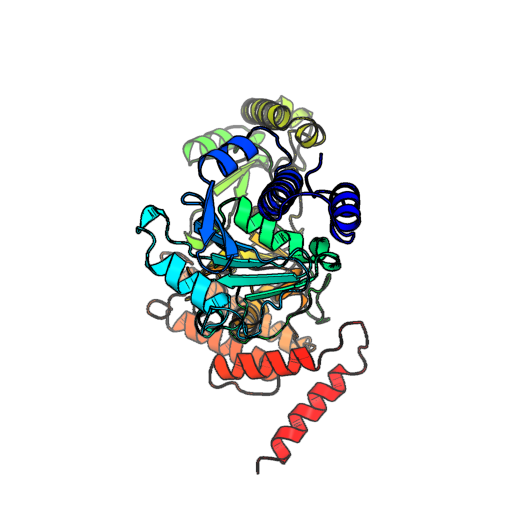.00 83.81 84 LEU A CA 1
ATOM 675 C C . LEU A 1 84 ? 14.328 17.256 34.562 1.00 83.81 84 LEU A C 1
ATOM 677 O O . LEU A 1 84 ? 13.747 18.017 33.791 1.00 83.81 84 LEU A O 1
ATOM 681 N N . SER A 1 85 ? 13.728 16.759 35.651 1.00 74.19 85 SER A N 1
ATOM 682 C CA . SER A 1 85 ? 12.314 16.971 36.007 1.00 74.19 85 SER A CA 1
ATOM 683 C C . SER A 1 85 ? 12.103 17.899 37.207 1.00 74.19 85 SER A C 1
ATOM 685 O O . SER A 1 85 ? 10.987 18.365 37.435 1.00 74.19 85 SER A O 1
ATOM 687 N N . SER A 1 86 ? 13.152 18.178 37.988 1.00 63.41 86 SER A N 1
ATOM 688 C CA . SER A 1 86 ? 13.050 18.986 39.206 1.00 63.41 86 SER A CA 1
ATOM 689 C C . SER A 1 86 ? 13.057 20.492 38.938 1.00 63.41 86 SER A C 1
ATOM 691 O O . SER A 1 86 ? 13.685 20.964 37.995 1.00 63.41 86 SER A O 1
ATOM 693 N N . HIS A 1 87 ? 12.446 21.253 39.845 1.00 57.31 87 HIS A N 1
ATOM 694 C CA . HIS A 1 87 ? 12.716 22.683 39.998 1.00 57.31 87 HIS A CA 1
ATOM 695 C C . HIS A 1 87 ? 14.075 22.814 40.703 1.00 57.31 87 HIS A C 1
ATOM 697 O O . HIS A 1 87 ? 14.221 22.326 41.828 1.00 57.31 87 HIS A O 1
ATOM 703 N N . PHE A 1 88 ? 15.087 23.391 40.051 1.00 45.44 88 PHE A N 1
ATOM 704 C CA . PHE A 1 88 ? 16.405 23.547 40.671 1.00 45.44 88 PHE A CA 1
ATOM 705 C C . PHE A 1 88 ? 16.304 24.423 41.929 1.00 45.44 88 PHE A C 1
ATOM 707 O O . PHE A 1 88 ? 15.709 25.492 41.906 1.00 45.44 88 PHE A O 1
ATOM 714 N N . ARG A 1 89 ? 16.893 23.985 43.051 1.00 40.81 89 ARG A N 1
ATOM 715 C CA . ARG A 1 89 ? 16.981 24.779 44.299 1.00 40.81 89 ARG A CA 1
ATOM 716 C C . ARG A 1 89 ? 18.205 25.712 44.345 1.00 40.81 89 ARG A C 1
ATOM 718 O O . ARG A 1 89 ? 18.576 26.173 45.418 1.00 40.81 89 ARG A O 1
ATOM 725 N N . GLY A 1 90 ? 18.840 25.989 43.205 1.00 41.50 90 GLY A N 1
ATOM 726 C CA . GLY A 1 90 ? 19.986 26.897 43.099 1.00 41.50 90 GLY A CA 1
ATOM 727 C C . GLY A 1 90 ? 19.794 27.873 41.943 1.00 41.50 90 GLY A C 1
ATOM 728 O O . GLY A 1 90 ? 19.693 27.432 40.807 1.00 41.50 90 GLY A O 1
ATOM 729 N N . ALA A 1 91 ? 19.720 29.168 42.269 1.00 41.53 91 ALA A N 1
ATOM 730 C CA . ALA A 1 91 ? 19.636 30.362 41.408 1.00 41.53 91 ALA A CA 1
ATOM 731 C C . ALA A 1 91 ? 18.534 30.452 40.318 1.00 41.53 91 ALA A C 1
ATOM 733 O O . ALA A 1 91 ? 18.171 31.569 39.957 1.00 41.53 91 ALA A O 1
ATOM 734 N N . GLY A 1 92 ? 17.937 29.353 39.849 1.00 47.03 92 GLY A N 1
ATOM 735 C CA . GLY A 1 92 ? 16.831 29.345 38.882 1.00 47.03 92 GLY A CA 1
ATOM 736 C C . GLY A 1 92 ? 15.479 29.064 39.545 1.00 47.03 92 GLY A C 1
ATOM 737 O O . GLY A 1 92 ? 15.324 28.091 40.275 1.00 47.03 92 GLY A O 1
ATOM 738 N N . LYS A 1 93 ? 14.463 29.905 39.303 1.00 53.81 93 LYS A N 1
ATOM 739 C CA . LYS A 1 93 ? 13.082 29.707 39.807 1.00 53.81 93 LYS A CA 1
ATOM 740 C C . LYS A 1 93 ? 12.287 28.648 39.016 1.00 53.81 93 LYS A C 1
ATOM 742 O O . LYS A 1 93 ? 11.116 28.420 39.325 1.00 53.81 93 LYS A O 1
ATOM 747 N N . PHE A 1 94 ? 12.865 28.031 37.982 1.00 64.81 94 PHE A N 1
ATOM 748 C CA . PHE A 1 94 ? 12.129 27.306 36.943 1.00 64.81 94 PHE A CA 1
ATOM 749 C C . PHE A 1 94 ? 12.669 25.889 36.683 1.00 64.81 94 PHE A C 1
ATOM 751 O O . PHE A 1 94 ? 13.724 25.500 37.173 1.00 64.81 94 PHE A O 1
ATOM 758 N N . SER A 1 95 ? 11.885 25.066 35.976 1.00 79.31 95 SER A N 1
ATOM 759 C CA . SER A 1 95 ? 12.331 23.742 35.527 1.00 79.31 95 SER A CA 1
ATOM 760 C C . SER A 1 95 ? 13.255 23.867 34.305 1.00 79.31 95 SER A C 1
ATOM 762 O O . SER A 1 95 ? 13.071 24.802 33.519 1.00 79.31 95 SER A O 1
ATOM 764 N N . PRO A 1 96 ? 14.170 22.906 34.063 1.00 85.31 96 PRO A N 1
ATOM 765 C CA . PRO A 1 96 ? 15.075 22.935 32.909 1.00 85.31 96 PRO A CA 1
ATOM 766 C C . PRO A 1 96 ? 14.351 23.096 31.565 1.00 85.31 96 PRO A C 1
ATOM 768 O O . PRO A 1 96 ? 14.797 23.830 30.691 1.00 85.31 96 PRO A O 1
ATOM 771 N N . LEU A 1 97 ? 13.174 22.475 31.411 1.00 87.06 97 LEU A N 1
ATOM 772 C CA . LEU A 1 97 ? 12.342 22.649 30.218 1.00 87.06 97 LEU A CA 1
ATOM 773 C C . LEU A 1 97 ? 11.877 24.098 30.034 1.00 87.06 97 LEU A C 1
ATOM 775 O O . LEU A 1 97 ? 11.816 24.600 28.913 1.00 87.06 97 LEU A O 1
ATOM 779 N N . ARG A 1 98 ? 11.489 24.763 31.125 1.00 83.94 98 ARG A N 1
ATOM 780 C CA . ARG A 1 98 ? 11.006 26.143 31.075 1.00 83.94 98 ARG A CA 1
ATOM 781 C C . ARG A 1 98 ? 12.145 27.103 30.743 1.00 83.94 98 ARG A C 1
ATOM 783 O O . ARG A 1 98 ? 11.928 28.000 29.937 1.00 83.94 98 ARG A O 1
ATOM 790 N N . GLU A 1 99 ? 13.331 26.881 31.295 1.00 83.81 99 GLU A N 1
ATOM 791 C CA . GLU A 1 99 ? 14.538 27.653 30.967 1.00 83.81 99 GLU A CA 1
ATOM 792 C C . GLU A 1 99 ? 14.937 27.462 29.498 1.00 83.81 99 GLU A C 1
ATOM 794 O O . GLU A 1 99 ? 15.053 28.441 28.763 1.00 83.81 99 GLU A O 1
ATOM 799 N N . ALA A 1 100 ? 14.987 26.215 29.021 1.00 86.62 100 ALA A N 1
ATOM 800 C CA . ALA A 1 100 ? 15.258 25.903 27.618 1.00 86.62 100 ALA A CA 1
ATOM 801 C C . ALA A 1 100 ? 14.256 26.565 26.653 1.00 86.62 100 ALA A C 1
ATOM 803 O O . ALA A 1 100 ? 14.626 27.013 25.568 1.00 86.62 100 ALA A O 1
ATOM 804 N N . ARG A 1 101 ? 12.978 26.666 27.042 1.00 86.56 101 ARG A N 1
ATOM 805 C CA . ARG A 1 101 ? 11.946 27.361 26.255 1.00 86.56 101 ARG A CA 1
ATOM 806 C C . ARG A 1 101 ? 12.106 28.868 26.243 1.00 86.56 101 ARG A C 1
ATOM 808 O O . ARG A 1 101 ? 11.899 29.465 25.190 1.00 86.56 101 ARG A O 1
ATOM 815 N N . LEU A 1 102 ? 12.419 29.468 27.390 1.00 83.12 102 LEU A N 1
ATOM 816 C CA . LEU A 1 102 ? 12.676 30.903 27.481 1.00 83.12 102 LEU A CA 1
ATOM 817 C C . LEU A 1 102 ? 13.854 31.261 26.577 1.00 83.12 102 LEU A C 1
ATOM 819 O O . LEU A 1 102 ? 13.685 32.084 25.680 1.00 83.12 102 LEU A O 1
ATOM 823 N N . TYR A 1 103 ? 14.958 30.520 26.693 1.00 83.19 103 TYR A N 1
ATOM 824 C CA . TYR A 1 103 ? 16.109 30.670 25.809 1.00 83.19 103 TYR A CA 1
ATOM 825 C C . TYR A 1 103 ? 15.714 30.524 24.331 1.00 83.19 103 TYR A C 1
ATOM 827 O O . TYR A 1 103 ? 15.985 31.405 23.521 1.00 83.19 103 TYR A O 1
ATOM 835 N N . ASN A 1 104 ? 14.979 29.463 23.966 1.00 86.75 104 ASN A N 1
ATOM 836 C CA . ASN A 1 104 ? 14.522 29.262 22.585 1.00 86.75 104 ASN A CA 1
ATOM 837 C C . ASN A 1 104 ? 13.612 30.398 22.072 1.00 86.75 104 ASN A C 1
ATOM 839 O O . ASN A 1 104 ? 13.597 30.695 20.879 1.00 86.75 104 ASN A O 1
ATOM 843 N N . SER A 1 105 ? 12.830 31.031 22.950 1.00 82.75 105 SER A N 1
ATOM 844 C CA . SER A 1 105 ? 11.925 32.123 22.575 1.00 82.75 105 SER A CA 1
ATOM 845 C C . SER A 1 105 ? 12.663 33.424 22.237 1.00 82.75 105 SER A C 1
ATOM 847 O O . SER A 1 105 ? 12.214 34.157 21.346 1.00 82.75 105 SER A O 1
ATOM 849 N N . GLU A 1 106 ? 13.808 33.652 22.888 1.00 81.75 106 GLU A N 1
ATOM 850 C CA . GLU A 1 106 ? 14.702 34.799 22.683 1.00 81.75 106 GLU A CA 1
ATOM 851 C C . GLU A 1 106 ? 15.558 34.661 21.416 1.00 81.75 106 GLU A C 1
ATOM 853 O O . GLU A 1 106 ? 15.997 35.663 20.849 1.00 81.75 106 GLU A O 1
ATOM 858 N N . LEU A 1 107 ? 15.742 33.436 20.909 1.00 78.94 107 LEU A N 1
ATOM 859 C CA . LEU A 1 107 ? 16.432 33.205 19.642 1.00 78.94 107 LEU A CA 1
ATOM 860 C C . LEU A 1 107 ? 15.689 33.858 18.467 1.00 78.94 107 LEU A C 1
ATOM 862 O O . LEU A 1 107 ? 14.456 33.814 18.348 1.00 78.94 107 LEU A O 1
ATOM 866 N N . SER A 1 108 ? 16.469 34.421 17.539 1.00 74.81 108 SER A N 1
ATOM 867 C CA . SER A 1 108 ? 15.949 34.910 16.259 1.00 74.81 108 SER A CA 1
ATOM 868 C C . SER A 1 108 ? 15.277 33.777 15.474 1.00 74.81 108 SER A C 1
ATOM 870 O O . SER A 1 108 ? 15.615 32.605 15.637 1.00 74.81 108 SER A O 1
ATOM 872 N N . ARG A 1 109 ? 14.332 34.111 14.583 1.00 71.62 109 ARG A N 1
ATOM 873 C CA . ARG A 1 109 ? 13.515 33.110 13.864 1.00 71.62 109 ARG A CA 1
ATOM 874 C C . ARG A 1 109 ? 14.333 32.015 13.169 1.00 71.62 109 ARG A C 1
ATOM 876 O O . ARG A 1 109 ? 13.871 30.884 13.124 1.00 71.62 109 ARG A O 1
ATOM 883 N N . VAL A 1 110 ? 15.522 32.343 12.662 1.00 71.06 110 VAL A N 1
ATOM 884 C CA . VAL A 1 110 ? 16.419 31.404 11.961 1.00 71.06 110 VAL A CA 1
ATOM 885 C C . VAL A 1 110 ? 17.011 30.352 12.908 1.00 71.06 110 VAL A C 1
ATOM 887 O O . VAL A 1 110 ? 17.274 29.231 12.494 1.00 71.06 110 VAL A O 1
ATOM 890 N N . TRP A 1 111 ? 17.190 30.696 14.183 1.00 71.88 111 TRP A N 1
ATOM 891 C CA . TRP A 1 111 ? 17.817 29.842 15.195 1.00 71.88 111 TRP A CA 1
ATOM 892 C C . TRP A 1 111 ? 16.809 29.143 16.108 1.00 71.88 111 TRP A C 1
ATOM 894 O O . TRP A 1 111 ? 17.203 28.325 16.934 1.00 71.88 111 TRP A O 1
ATOM 904 N N . ARG A 1 112 ? 15.510 29.438 15.969 1.00 79.12 112 ARG A N 1
ATOM 905 C CA . ARG A 1 112 ? 14.476 28.794 16.780 1.00 79.12 112 ARG A CA 1
ATOM 906 C C . ARG A 1 112 ? 14.439 27.298 16.516 1.00 79.12 112 ARG A C 1
ATOM 908 O O . ARG A 1 112 ? 14.260 26.843 15.384 1.00 79.12 112 ARG A O 1
ATOM 915 N N . ALA A 1 113 ? 14.555 26.551 17.599 1.00 83.88 113 ALA A N 1
ATOM 916 C CA . ALA A 1 113 ? 14.407 25.119 17.596 1.00 83.88 113 ALA A CA 1
ATOM 917 C C . ALA A 1 113 ? 12.927 24.731 17.566 1.00 83.88 113 ALA A C 1
ATOM 919 O O . ALA A 1 113 ? 12.097 25.322 18.259 1.00 83.88 113 ALA A O 1
ATOM 920 N N . SER A 1 114 ? 12.626 23.698 16.787 1.00 81.94 114 SER A N 1
ATOM 921 C CA . SER A 1 114 ? 11.374 22.944 16.829 1.00 81.94 114 SER A CA 1
ATOM 922 C C . SER A 1 114 ? 11.448 21.785 17.824 1.00 81.94 114 SER A C 1
ATOM 924 O O . SER A 1 114 ? 10.418 21.318 18.287 1.00 81.94 114 SER A O 1
ATOM 926 N N . THR A 1 115 ? 12.652 21.341 18.199 1.00 85.94 115 THR A N 1
ATOM 927 C CA . THR A 1 115 ? 12.869 20.251 19.161 1.00 85.94 115 THR A CA 1
ATOM 928 C C . THR A 1 115 ? 13.771 20.703 20.306 1.00 85.94 115 THR A C 1
ATOM 930 O O . THR A 1 115 ? 14.827 21.283 20.064 1.00 85.94 115 THR A O 1
ATOM 933 N N . ILE A 1 116 ? 13.389 20.405 21.549 1.00 90.19 116 ILE A N 1
ATOM 934 C CA . ILE A 1 116 ? 14.221 20.609 22.744 1.00 90.19 116 ILE A CA 1
ATOM 935 C C . ILE A 1 116 ? 14.653 19.253 23.304 1.00 90.19 116 ILE A C 1
ATOM 937 O O . ILE A 1 116 ? 13.835 18.349 23.453 1.00 90.19 116 ILE A O 1
ATOM 941 N N . ILE A 1 117 ? 15.926 19.126 23.667 1.00 91.44 117 ILE A N 1
ATOM 942 C CA . ILE A 1 117 ? 16.512 17.929 24.272 1.00 91.44 117 ILE A CA 1
ATOM 943 C C . ILE A 1 117 ? 17.110 18.322 25.609 1.00 91.44 117 ILE A C 1
ATOM 945 O O . ILE A 1 117 ? 18.054 19.101 25.657 1.00 91.44 117 ILE A O 1
ATOM 949 N N . LEU A 1 118 ? 16.591 17.772 26.697 1.00 92.69 118 LEU A N 1
ATOM 950 C CA . LEU A 1 118 ? 17.234 17.878 28.000 1.00 92.69 118 LEU A CA 1
ATOM 951 C C . LEU A 1 118 ? 18.138 16.664 28.185 1.00 92.69 118 LEU A C 1
ATOM 953 O O . LEU A 1 118 ? 17.702 15.536 27.954 1.00 92.69 118 LEU A O 1
ATOM 957 N N . CYS A 1 119 ? 19.378 16.893 28.603 1.00 92.44 119 CYS A N 1
ATOM 958 C CA . CYS A 1 119 ? 20.353 15.829 28.815 1.00 92.44 119 CYS A CA 1
ATOM 959 C C . CYS A 1 119 ? 21.192 16.105 30.063 1.00 92.44 119 CYS A C 1
ATOM 961 O O . CYS A 1 119 ? 21.608 17.238 30.288 1.00 92.44 119 CYS A O 1
ATOM 963 N N . ASN A 1 120 ? 21.467 15.075 30.863 1.00 90.94 120 ASN A N 1
ATOM 964 C CA . ASN A 1 120 ? 22.383 15.135 32.014 1.00 90.94 120 ASN A CA 1
ATOM 965 C C . ASN A 1 120 ? 23.515 14.090 31.914 1.00 90.94 120 ASN A C 1
ATOM 967 O O . ASN A 1 120 ? 24.025 13.623 32.930 1.00 90.94 120 ASN A O 1
ATOM 971 N N . PHE A 1 121 ? 23.876 13.694 30.687 1.00 90.62 121 PHE A N 1
ATOM 972 C CA . PHE A 1 121 ? 24.762 12.572 30.321 1.00 90.62 121 PHE A CA 1
ATOM 973 C C . PHE A 1 121 ? 24.186 11.171 30.552 1.00 90.62 121 PHE A C 1
ATOM 975 O O . PHE A 1 121 ? 24.623 10.234 29.890 1.00 90.62 121 PHE A O 1
ATOM 982 N N . THR A 1 122 ? 23.238 11.007 31.474 1.00 88.44 122 THR A N 1
ATOM 983 C CA . THR A 1 122 ? 22.676 9.696 31.843 1.00 88.44 122 THR A CA 1
ATOM 984 C C . THR A 1 122 ? 21.240 9.497 31.385 1.00 88.44 122 THR A C 1
ATOM 986 O O . THR A 1 122 ? 20.821 8.362 31.210 1.00 88.44 122 THR A O 1
ATOM 989 N N . GLU A 1 123 ? 20.495 10.577 31.184 1.00 90.88 123 GLU A N 1
ATOM 990 C CA . GLU A 1 123 ? 19.098 10.582 30.768 1.00 90.88 123 GLU A CA 1
ATOM 991 C C . GLU A 1 123 ? 18.890 11.599 29.651 1.00 90.88 123 GLU A C 1
ATOM 993 O O . GLU A 1 123 ? 19.568 12.631 29.592 1.00 90.88 123 GLU A O 1
ATOM 998 N N . PHE A 1 124 ? 17.904 11.318 28.805 1.00 92.19 124 PHE A N 1
ATOM 999 C CA . PHE A 1 124 ? 17.510 12.154 27.683 1.00 92.19 124 PHE A CA 1
ATOM 1000 C C . PHE A 1 124 ? 16.004 12.354 27.683 1.00 92.19 124 PHE A C 1
ATOM 1002 O O . PHE A 1 124 ? 15.262 11.375 27.598 1.00 92.19 124 PHE A O 1
ATOM 1009 N N . PHE A 1 125 ? 15.545 13.605 27.743 1.00 91.75 125 PHE A N 1
ATOM 1010 C CA . PHE A 1 125 ? 14.134 13.957 27.563 1.00 91.75 125 PHE A CA 1
ATOM 1011 C C . PHE A 1 125 ? 13.990 14.794 26.296 1.00 91.75 125 PHE A C 1
ATOM 1013 O O . PHE A 1 125 ? 14.548 15.887 26.206 1.00 91.75 125 PHE A O 1
ATOM 1020 N N . LEU A 1 126 ? 13.241 14.291 25.322 1.00 88.31 126 LEU A N 1
ATOM 1021 C CA . LEU A 1 126 ? 13.049 14.955 24.035 1.00 88.31 126 LEU A CA 1
ATOM 1022 C C . LEU A 1 126 ? 11.646 15.553 23.977 1.00 88.31 126 LEU A C 1
ATOM 1024 O O . LEU A 1 126 ? 10.674 14.893 24.336 1.00 88.31 126 LEU A O 1
ATOM 1028 N N . PHE A 1 127 ? 11.535 16.785 23.497 1.00 86.69 127 PHE A N 1
ATOM 1029 C CA . PHE A 1 127 ? 10.288 17.531 23.366 1.00 86.69 127 PHE A CA 1
ATOM 1030 C C . PHE A 1 127 ? 10.175 18.071 21.946 1.00 86.69 127 PHE A C 1
ATOM 1032 O O . PHE A 1 127 ? 11.071 18.776 21.488 1.00 86.69 127 PHE A O 1
ATOM 1039 N N . ASP A 1 128 ? 9.058 17.801 21.282 1.00 83.56 128 ASP A N 1
ATOM 1040 C CA . ASP A 1 128 ? 8.727 18.407 19.992 1.00 83.56 128 ASP A CA 1
ATOM 1041 C C . ASP A 1 128 ? 7.804 19.606 20.236 1.00 83.56 128 ASP A C 1
ATOM 1043 O O . ASP A 1 128 ? 6.689 19.459 20.723 1.00 83.56 128 ASP A O 1
ATOM 1047 N N . LEU A 1 129 ? 8.248 20.822 19.934 1.00 83.19 129 LEU A N 1
ATOM 1048 C CA . LEU A 1 129 ? 7.459 22.033 20.166 1.00 83.19 129 LEU A CA 1
ATOM 1049 C C . LEU A 1 129 ? 6.252 22.162 19.224 1.00 83.19 129 LEU A C 1
ATOM 1051 O O . LEU A 1 129 ? 5.409 23.027 19.459 1.00 83.19 129 LEU A O 1
ATOM 1055 N N . ASN A 1 130 ? 6.131 21.295 18.215 1.00 75.25 130 ASN A N 1
ATOM 1056 C CA . ASN A 1 130 ? 4.921 21.152 17.405 1.00 75.25 130 ASN A CA 1
ATOM 1057 C C . ASN A 1 130 ? 3.921 20.147 18.011 1.00 75.25 130 ASN A C 1
ATOM 1059 O O . ASN A 1 130 ? 2.750 20.117 17.626 1.00 75.25 130 ASN A O 1
ATOM 1063 N N . ASP A 1 131 ? 4.341 19.334 18.986 1.00 72.69 131 ASP A N 1
ATOM 1064 C CA . ASP A 1 131 ? 3.477 18.388 19.683 1.00 72.69 131 ASP A CA 1
ATOM 1065 C C . ASP A 1 131 ? 2.768 19.026 20.889 1.00 72.69 131 ASP A C 1
ATOM 1067 O O . ASP A 1 131 ? 3.384 19.637 21.759 1.00 72.69 131 ASP A O 1
ATOM 1071 N N . LYS A 1 132 ? 1.449 18.827 20.994 1.00 71.44 132 LYS A N 1
ATOM 1072 C CA . LYS A 1 132 ? 0.616 19.426 22.051 1.00 71.44 132 LYS A CA 1
ATOM 1073 C C . LYS A 1 132 ? 1.012 18.959 23.455 1.00 71.44 132 LYS A C 1
ATOM 1075 O O . LYS A 1 132 ? 0.970 19.765 24.386 1.00 71.44 132 LYS A O 1
ATOM 1080 N N . ASP A 1 133 ? 1.396 17.695 23.616 1.00 67.50 133 ASP A N 1
ATOM 1081 C CA . ASP A 1 133 ? 1.777 17.145 24.924 1.00 67.50 133 ASP A CA 1
ATOM 1082 C C . ASP A 1 133 ? 3.167 17.624 25.333 1.00 67.50 133 ASP A C 1
ATOM 1084 O O . ASP A 1 133 ? 3.364 18.098 26.456 1.00 67.50 133 ASP A O 1
ATOM 1088 N N . SER A 1 134 ? 4.093 17.637 24.377 1.00 79.19 134 SER A N 1
ATOM 1089 C CA . SER A 1 134 ? 5.394 18.283 24.522 1.00 79.19 134 SER A CA 1
ATOM 1090 C C . SER A 1 134 ? 5.248 19.743 24.907 1.00 79.19 134 SER A C 1
ATOM 1092 O O . SER A 1 134 ? 5.840 20.131 25.908 1.00 79.19 134 SER A O 1
ATOM 1094 N N . VAL A 1 135 ? 4.395 20.533 24.243 1.00 75.00 135 VAL A N 1
ATOM 1095 C CA . VAL A 1 135 ? 4.081 21.929 24.611 1.00 75.00 135 VAL A CA 1
ATOM 1096 C C . VAL A 1 135 ? 3.536 22.038 26.042 1.00 75.00 135 VAL A C 1
ATOM 1098 O O . VAL A 1 135 ? 3.927 22.953 26.771 1.00 75.00 135 VAL A O 1
ATOM 1101 N N . ARG A 1 136 ? 2.735 21.077 26.511 1.00 76.12 136 ARG A N 1
ATOM 1102 C CA . ARG A 1 136 ? 2.251 21.015 27.906 1.00 76.12 136 ARG A CA 1
ATOM 1103 C C . ARG A 1 136 ? 3.306 20.584 28.927 1.00 76.12 136 ARG A C 1
ATOM 1105 O O . ARG A 1 136 ? 3.092 20.762 30.120 1.00 76.12 136 ARG A O 1
ATOM 1112 N N . GLY A 1 137 ? 4.456 20.097 28.471 1.00 75.88 137 GLY A N 1
ATOM 1113 C CA . GLY A 1 137 ? 5.588 19.735 29.321 1.00 75.88 137 GLY A CA 1
ATOM 1114 C C . GLY A 1 137 ? 5.815 18.233 29.473 1.00 75.88 137 GLY A C 1
ATOM 1115 O O . GLY A 1 137 ? 6.614 17.834 30.317 1.00 75.88 137 GLY A O 1
ATOM 1116 N N . HIS A 1 138 ? 5.156 17.403 28.663 1.00 77.00 138 HIS A N 1
ATOM 1117 C CA . HIS A 1 138 ? 5.363 15.957 28.643 1.00 77.00 138 HIS A CA 1
ATOM 1118 C C . HIS A 1 138 ? 6.348 15.575 27.532 1.00 77.00 138 HIS A C 1
ATOM 1120 O O . HIS A 1 138 ? 6.060 15.849 26.372 1.00 77.00 138 HIS A O 1
ATOM 1126 N N . PRO A 1 139 ? 7.500 14.956 27.838 1.00 80.31 139 PRO A N 1
ATOM 1127 C CA . PRO A 1 139 ? 8.462 14.602 26.801 1.00 80.31 139 PRO A CA 1
ATOM 1128 C C . PRO A 1 139 ? 7.858 13.600 25.813 1.00 80.31 139 PRO A C 1
ATOM 1130 O O . PRO A 1 139 ? 7.171 12.662 26.216 1.00 80.31 139 PRO A O 1
ATOM 1133 N N . LEU A 1 140 ? 8.172 13.777 24.527 1.00 75.12 140 LEU A N 1
ATOM 1134 C CA . LEU A 1 140 ? 7.892 12.817 23.460 1.00 75.12 140 LEU A CA 1
ATOM 1135 C C . LEU A 1 140 ? 8.488 11.450 23.800 1.00 75.12 140 LEU A C 1
ATOM 1137 O O . LEU A 1 140 ? 7.848 10.420 23.601 1.00 75.12 140 LEU A O 1
ATOM 1141 N N . VAL A 1 141 ? 9.716 11.456 24.316 1.00 79.81 141 VAL A N 1
ATOM 1142 C CA . VAL A 1 141 ? 10.391 10.258 24.796 1.00 79.81 141 VAL A CA 1
ATOM 1143 C C . VAL A 1 141 ? 11.359 10.600 25.923 1.00 79.81 141 VAL A C 1
ATOM 1145 O O . VAL A 1 141 ? 11.938 11.689 25.963 1.00 79.81 141 VAL A O 1
ATOM 1148 N N . ARG A 1 142 ? 11.507 9.652 26.846 1.00 87.12 142 ARG A N 1
ATOM 1149 C CA . ARG A 1 142 ? 12.436 9.690 27.974 1.00 87.12 142 ARG A CA 1
ATOM 1150 C C . ARG A 1 142 ? 13.159 8.353 28.055 1.00 87.12 142 ARG A C 1
ATOM 1152 O O . ARG A 1 142 ? 12.497 7.320 28.048 1.00 87.12 142 ARG A O 1
ATOM 1159 N N . PHE A 1 143 ? 14.482 8.374 28.104 1.00 83.81 143 PHE A N 1
ATOM 1160 C CA . PHE A 1 143 ? 15.283 7.153 28.165 1.00 83.81 143 PHE A CA 1
ATOM 1161 C C . PHE A 1 143 ? 16.638 7.408 28.815 1.00 83.81 143 PHE A C 1
ATOM 1163 O O . PHE A 1 143 ? 17.090 8.556 28.904 1.00 83.81 143 PHE A O 1
ATOM 1170 N N . SER A 1 144 ? 17.269 6.334 29.285 1.00 88.88 144 SER A N 1
ATOM 1171 C CA . SER A 1 144 ? 18.609 6.381 29.857 1.00 88.88 144 SER A CA 1
ATOM 1172 C C . SER A 1 144 ? 19.684 6.223 28.776 1.00 88.88 144 SER A C 1
ATOM 1174 O O . SER A 1 144 ? 19.422 5.742 27.676 1.00 88.88 144 SER A O 1
ATOM 1176 N N . LEU A 1 145 ? 20.927 6.584 29.086 1.00 88.25 145 LEU A N 1
ATOM 1177 C CA . LEU A 1 145 ? 22.075 6.338 28.212 1.00 88.25 145 LEU A CA 1
ATOM 1178 C C . LEU A 1 145 ? 22.258 4.844 27.894 1.00 88.25 145 LEU A C 1
ATOM 1180 O O . LEU A 1 145 ? 22.746 4.513 26.816 1.00 88.25 145 LEU A O 1
ATOM 1184 N N . GLU A 1 146 ? 21.869 3.950 28.804 1.00 85.06 146 GLU A N 1
ATOM 1185 C CA . GLU A 1 146 ? 21.948 2.499 28.595 1.00 85.06 146 GLU A CA 1
ATOM 1186 C C . GLU A 1 146 ? 21.008 2.048 27.472 1.00 85.06 146 GLU A C 1
ATOM 1188 O O . GLU A 1 146 ? 21.386 1.218 26.647 1.00 85.06 146 GLU A O 1
ATOM 1193 N N . ASP A 1 147 ? 19.843 2.689 27.368 1.00 80.62 147 ASP A N 1
ATOM 1194 C CA . ASP A 1 147 ? 18.825 2.396 26.357 1.00 80.62 147 ASP A CA 1
ATOM 1195 C C . ASP A 1 147 ? 19.082 3.115 25.022 1.00 80.62 147 ASP A C 1
ATOM 1197 O O . ASP A 1 147 ? 18.298 2.992 24.081 1.00 80.62 147 ASP A O 1
ATOM 1201 N N . LEU A 1 148 ? 20.169 3.888 24.899 1.00 80.94 148 LEU A N 1
ATOM 1202 C CA . LEU A 1 148 ? 20.443 4.740 23.734 1.00 80.94 148 LEU A CA 1
ATOM 1203 C C . LEU A 1 148 ? 20.335 3.984 22.398 1.00 80.94 148 LEU A C 1
ATOM 1205 O O . LEU A 1 148 ? 19.892 4.558 21.402 1.00 80.94 148 LEU A O 1
ATOM 1209 N N . PHE A 1 149 ? 20.701 2.698 22.373 1.00 73.19 149 PHE A N 1
ATOM 1210 C CA . PHE A 1 149 ? 20.559 1.861 21.185 1.00 73.19 149 PHE A CA 1
ATOM 1211 C C . PHE A 1 149 ? 19.096 1.710 20.747 1.00 73.19 149 PHE A C 1
ATOM 1213 O O . PHE A 1 149 ? 18.805 1.846 19.559 1.00 73.19 149 PHE A O 1
ATOM 1220 N N . ASP A 1 150 ? 18.160 1.476 21.662 1.00 66.31 150 ASP A N 1
ATOM 1221 C CA . ASP A 1 150 ? 16.743 1.286 21.330 1.00 66.31 150 ASP A CA 1
ATOM 1222 C C . ASP A 1 150 ? 16.099 2.584 20.830 1.00 66.31 150 ASP A C 1
ATOM 1224 O O . ASP A 1 150 ? 15.249 2.573 19.938 1.00 66.31 150 ASP A O 1
ATOM 1228 N N . TYR A 1 151 ? 16.599 3.723 21.313 1.00 72.00 151 TYR A N 1
ATOM 1229 C CA . TYR A 1 151 ? 16.132 5.061 20.946 1.00 72.00 151 TYR A CA 1
ATOM 1230 C C . TYR A 1 151 ? 16.954 5.723 19.830 1.00 72.00 151 TYR A C 1
ATOM 1232 O O . TYR A 1 151 ? 16.690 6.864 19.445 1.00 72.00 151 TYR A O 1
ATOM 1240 N N . ARG A 1 152 ? 17.910 5.001 19.236 1.00 72.12 152 ARG A N 1
ATOM 1241 C CA . ARG A 1 152 ? 18.864 5.520 18.241 1.00 72.12 152 ARG A CA 1
ATOM 1242 C C . ARG A 1 152 ? 18.209 6.154 17.010 1.00 72.12 152 ARG A C 1
ATOM 1244 O O . ARG A 1 152 ? 18.775 7.054 16.396 1.00 72.12 152 ARG A O 1
ATOM 1251 N N . MET A 1 153 ? 17.001 5.712 16.657 1.00 62.88 153 MET A N 1
ATOM 1252 C CA . MET A 1 153 ? 16.258 6.258 15.519 1.00 62.88 153 MET A CA 1
ATOM 1253 C C . MET A 1 153 ? 15.881 7.732 15.726 1.00 62.88 153 MET A C 1
ATOM 1255 O O . MET A 1 153 ? 15.883 8.494 14.764 1.00 62.88 153 MET A O 1
ATOM 1259 N N . TYR A 1 154 ? 15.620 8.158 16.966 1.00 68.75 154 TYR A N 1
ATOM 1260 C CA . TYR A 1 154 ? 15.292 9.551 17.277 1.00 68.75 154 TYR A CA 1
ATOM 1261 C C . TYR A 1 154 ? 16.471 10.490 16.991 1.00 68.75 154 TYR A C 1
ATOM 1263 O O . TYR A 1 154 ? 16.291 11.528 16.360 1.00 68.75 154 TYR A O 1
ATOM 1271 N N . PHE A 1 155 ? 17.690 10.094 17.367 1.00 71.56 155 PHE A N 1
ATOM 1272 C CA . PHE A 1 155 ? 18.902 10.849 17.035 1.00 71.56 155 PHE A CA 1
ATOM 1273 C C . PHE A 1 155 ? 19.248 10.785 15.551 1.00 71.56 155 PHE A C 1
ATOM 1275 O O . PHE A 1 155 ? 19.640 11.795 14.976 1.00 71.56 155 PHE A O 1
ATOM 1282 N N . PHE A 1 156 ? 19.046 9.636 14.903 1.00 65.19 156 PHE A N 1
ATOM 1283 C CA . PHE A 1 156 ? 19.236 9.522 13.459 1.00 65.19 156 PHE A CA 1
ATOM 1284 C C . PHE A 1 156 ? 18.315 10.475 12.679 1.00 65.19 156 PHE A C 1
ATOM 1286 O O . PHE A 1 156 ? 18.764 11.163 11.763 1.00 65.19 156 PHE A O 1
ATOM 1293 N N . LEU A 1 157 ? 17.031 10.556 13.041 1.00 59.97 157 LEU A N 1
ATOM 1294 C CA . LEU A 1 157 ? 16.084 11.485 12.416 1.00 59.97 157 LEU A CA 1
ATOM 1295 C C . LEU A 1 157 ? 16.490 12.940 12.665 1.00 59.97 157 LEU A C 1
ATOM 1297 O O . LEU A 1 157 ? 16.618 13.708 11.712 1.00 59.97 157 LEU A O 1
ATOM 1301 N N . LEU A 1 158 ? 16.802 13.273 13.917 1.00 67.06 158 LEU A N 1
ATOM 1302 C CA . LEU A 1 158 ? 17.241 14.606 14.308 1.00 67.06 158 LEU A CA 1
ATOM 1303 C C . LEU A 1 158 ? 18.479 15.083 13.541 1.00 67.06 158 LEU A C 1
ATOM 1305 O O . LEU A 1 158 ? 18.478 16.169 12.966 1.00 67.06 158 LEU A O 1
ATOM 1309 N N . PHE A 1 159 ? 19.538 14.272 13.529 1.00 66.75 159 PHE A N 1
ATOM 1310 C CA . PHE A 1 159 ? 20.818 14.643 12.928 1.00 66.75 159 PHE A CA 1
ATOM 1311 C C . PHE A 1 159 ? 20.811 14.547 11.400 1.00 66.75 159 PHE A C 1
ATOM 1313 O O . PHE A 1 159 ? 21.641 15.175 10.752 1.00 66.75 159 PHE A O 1
ATOM 1320 N N . SER A 1 160 ? 19.834 13.850 10.810 1.00 57.56 160 SER A N 1
ATOM 1321 C CA . SER A 1 160 ? 19.611 13.843 9.357 1.00 57.56 160 SER A CA 1
ATOM 1322 C C . SER A 1 160 ? 18.720 14.988 8.854 1.00 57.56 160 SER A C 1
ATOM 1324 O O . SER A 1 160 ? 18.365 15.009 7.674 1.00 57.56 160 SER A O 1
ATOM 1326 N N . GLY A 1 161 ? 18.335 15.934 9.723 1.00 52.78 161 GLY A N 1
ATOM 1327 C CA . GLY A 1 161 ? 17.485 17.076 9.360 1.00 52.78 161 GLY A CA 1
ATOM 1328 C C . GLY A 1 161 ? 16.038 16.691 9.057 1.00 52.78 161 GLY A C 1
ATOM 1329 O O . GLY A 1 161 ? 15.318 17.438 8.395 1.00 52.78 161 GLY A O 1
ATOM 1330 N N . LYS A 1 162 ? 15.602 15.516 9.522 1.00 47.53 162 LYS A N 1
ATOM 1331 C CA . LYS A 1 162 ? 14.220 15.049 9.411 1.00 47.53 162 LYS A CA 1
ATOM 1332 C C . LYS A 1 162 ? 13.499 15.392 10.714 1.00 47.53 162 LYS A C 1
ATOM 1334 O O . LYS A 1 162 ? 13.845 14.887 11.775 1.00 47.53 162 LYS A O 1
ATOM 1339 N N . ILE A 1 163 ? 12.519 16.290 10.626 1.00 44.12 163 ILE A N 1
ATOM 1340 C CA . ILE A 1 163 ? 11.773 16.834 11.773 1.00 44.12 163 ILE A CA 1
ATOM 1341 C C . ILE A 1 163 ? 11.096 15.692 12.562 1.00 44.12 163 ILE A C 1
ATOM 1343 O O . ILE A 1 163 ? 10.482 14.803 11.968 1.00 44.12 163 ILE A O 1
ATOM 1347 N N . PHE A 1 164 ? 11.183 15.739 13.901 1.00 39.69 164 PHE A N 1
ATOM 1348 C CA . PHE A 1 164 ? 10.554 14.790 14.842 1.00 39.69 164 PHE A CA 1
ATOM 1349 C C . PHE A 1 164 ? 9.034 14.644 14.669 1.00 39.69 164 PHE A C 1
ATOM 1351 O O . PHE A 1 164 ? 8.465 13.615 15.033 1.00 39.69 164 PHE A O 1
ATOM 1358 N N . SER A 1 165 ? 8.393 15.640 14.059 1.00 38.91 165 SER A N 1
ATOM 1359 C CA . SER A 1 165 ? 6.955 15.697 13.818 1.00 38.91 165 SER A CA 1
ATOM 1360 C C . SER A 1 165 ? 6.460 14.751 12.713 1.00 38.91 165 SER A C 1
ATOM 1362 O O . SER A 1 165 ? 5.261 14.667 12.454 1.00 38.91 165 SER A O 1
ATOM 1364 N N . GLN A 1 166 ? 7.323 13.879 12.172 1.00 37.94 166 GLN A N 1
ATOM 1365 C CA . GLN A 1 166 ? 6.870 12.603 11.602 1.00 37.94 166 GLN A CA 1
ATOM 1366 C C . GLN A 1 166 ? 6.393 11.640 12.707 1.00 37.94 166 GLN A C 1
ATOM 1368 O O . GLN A 1 166 ? 6.817 10.488 12.794 1.00 37.94 166 GLN A O 1
ATOM 1373 N N . ARG A 1 167 ? 5.457 12.092 13.551 1.00 38.25 167 ARG A N 1
ATOM 1374 C CA . ARG A 1 167 ? 4.554 11.173 14.230 1.00 38.25 167 ARG A CA 1
ATOM 1375 C C . ARG A 1 167 ? 3.635 10.609 13.166 1.00 38.25 167 ARG A C 1
ATOM 1377 O O . ARG A 1 167 ? 2.625 11.208 12.815 1.00 38.25 167 ARG A O 1
ATOM 1384 N N . TYR A 1 168 ? 3.963 9.404 12.747 1.00 38.94 168 TYR A N 1
ATOM 1385 C CA . TYR A 1 168 ? 2.957 8.431 12.405 1.00 38.94 168 TYR A CA 1
ATOM 1386 C C . TYR A 1 168 ? 2.050 8.221 13.623 1.00 38.94 168 TYR A C 1
ATOM 1388 O O . TYR A 1 168 ? 2.376 7.465 14.537 1.00 38.94 168 TYR A O 1
ATOM 1396 N N . ARG A 1 169 ? 0.950 8.973 13.706 1.00 37.44 169 ARG A N 1
ATOM 1397 C CA . ARG A 1 169 ? -0.067 8.712 14.726 1.00 37.44 169 ARG A CA 1
ATOM 1398 C C . ARG A 1 169 ? -0.973 7.608 14.209 1.00 37.44 169 ARG A C 1
ATOM 1400 O O . ARG A 1 169 ? -1.641 7.801 13.201 1.00 37.44 169 ARG A O 1
ATOM 1407 N N . ASN A 1 170 ? -1.061 6.525 14.968 1.00 47.19 170 ASN A N 1
ATOM 1408 C CA . ASN A 1 170 ? -2.322 5.812 15.112 1.00 47.19 170 ASN A CA 1
ATOM 1409 C C . ASN A 1 170 ? -3.272 6.821 15.775 1.00 47.19 170 ASN A C 1
ATOM 1411 O O . ASN A 1 170 ? -3.006 7.239 16.906 1.00 47.19 170 ASN A O 1
ATOM 1415 N N . LEU A 1 171 ? -4.291 7.308 15.059 1.00 39.84 171 LEU A N 1
ATOM 1416 C CA . LEU A 1 171 ? -5.111 8.458 15.486 1.00 39.84 171 LEU A CA 1
ATOM 1417 C C . LEU A 1 171 ? -5.740 8.272 16.881 1.00 39.84 171 LEU A C 1
ATOM 1419 O O . LEU A 1 171 ? -5.964 9.258 17.581 1.00 39.84 171 LEU A O 1
ATOM 1423 N N . ASP A 1 172 ? -5.902 7.018 17.310 1.00 49.12 172 ASP A N 1
ATOM 1424 C CA . ASP A 1 172 ? -6.596 6.629 18.539 1.00 49.12 172 ASP A CA 1
ATOM 1425 C C . ASP A 1 172 ? -5.672 6.103 19.656 1.00 49.12 172 ASP A C 1
ATOM 1427 O O . ASP A 1 172 ? -6.143 5.584 20.667 1.00 49.12 172 ASP A O 1
ATOM 1431 N N . GLY A 1 173 ? -4.343 6.195 19.498 1.00 50.84 173 GLY A N 1
ATOM 1432 C CA . GLY A 1 173 ? -3.384 5.790 20.541 1.00 50.84 173 GLY A CA 1
ATOM 1433 C C . GLY A 1 173 ? -3.321 4.280 20.825 1.00 50.84 173 GLY A C 1
ATOM 1434 O O . GLY A 1 173 ? -2.710 3.859 21.808 1.00 50.84 173 GLY A O 1
ATOM 1435 N N . VAL A 1 174 ? -3.931 3.452 19.973 1.00 59.28 174 VAL A N 1
ATOM 1436 C CA . VAL A 1 174 ? -3.867 1.987 20.052 1.00 59.28 174 VAL A CA 1
ATOM 1437 C C . VAL A 1 174 ? -2.474 1.519 19.622 1.00 59.28 174 VAL A C 1
ATOM 1439 O O . VAL A 1 174 ? -2.065 1.751 18.484 1.00 59.28 174 VAL A O 1
ATOM 1442 N N . GLN A 1 175 ? -1.740 0.841 20.511 1.00 67.06 175 GLN A N 1
ATOM 1443 C CA . GLN A 1 175 ? -0.496 0.160 20.139 1.00 67.06 175 GLN A CA 1
ATOM 1444 C C . GLN A 1 175 ? -0.827 -1.122 19.369 1.00 67.06 175 GLN A C 1
ATOM 1446 O O . GLN A 1 175 ? -1.401 -2.061 19.920 1.00 67.06 175 GLN A O 1
ATOM 1451 N N . VAL A 1 176 ? -0.485 -1.141 18.080 1.00 76.62 176 VAL A N 1
ATOM 1452 C CA . VAL A 1 176 ? -0.670 -2.304 17.206 1.00 76.62 176 VAL A CA 1
ATOM 1453 C C . VAL A 1 176 ? 0.670 -3.009 17.036 1.00 76.62 176 VAL A C 1
ATOM 1455 O O . VAL A 1 176 ? 1.628 -2.432 16.519 1.00 76.62 176 VAL A O 1
ATOM 1458 N N . GLU A 1 177 ? 0.744 -4.261 17.475 1.00 78.94 177 GLU A N 1
ATOM 1459 C CA . GLU A 1 177 ? 1.938 -5.086 17.345 1.00 78.94 177 GLU A CA 1
ATOM 1460 C C . GLU A 1 177 ? 2.029 -5.643 15.928 1.00 78.94 177 GLU A C 1
ATOM 1462 O O . GLU A 1 177 ? 1.058 -6.146 15.363 1.00 78.94 177 GLU A O 1
ATOM 1467 N N . ARG A 1 178 ? 3.216 -5.550 15.325 1.00 83.62 178 ARG A N 1
ATOM 1468 C CA . ARG A 1 178 ? 3.421 -6.012 13.953 1.00 83.62 178 ARG A CA 1
ATOM 1469 C C . ARG A 1 178 ? 3.323 -7.533 13.878 1.00 83.62 178 ARG A C 1
ATOM 1471 O O . ARG A 1 178 ? 4.058 -8.242 14.558 1.00 83.62 178 ARG A O 1
ATOM 1478 N N . ALA A 1 179 ? 2.506 -8.026 12.955 1.00 81.88 179 ALA A N 1
ATOM 1479 C CA . ALA A 1 179 ? 2.354 -9.445 12.683 1.00 81.88 179 ALA A CA 1
ATOM 1480 C C . ALA A 1 179 ? 3.096 -9.851 11.388 1.00 81.88 179 ALA A C 1
ATOM 1482 O O . ALA A 1 179 ? 2.934 -9.225 10.331 1.00 81.88 179 ALA A O 1
ATOM 1483 N N . PRO A 1 180 ? 3.909 -10.926 11.400 1.00 84.06 180 PRO A N 1
ATOM 1484 C CA . PRO A 1 180 ? 4.600 -11.406 10.200 1.00 84.06 180 PRO A CA 1
ATOM 1485 C C . PRO A 1 180 ? 3.654 -12.089 9.198 1.00 84.06 180 PRO A C 1
ATOM 1487 O O . PRO A 1 180 ? 3.992 -12.201 8.019 1.00 84.06 180 PRO A O 1
ATOM 1490 N N . ARG A 1 181 ? 2.477 -12.536 9.652 1.00 89.56 181 ARG A N 1
ATOM 1491 C CA . ARG A 1 181 ? 1.406 -13.162 8.862 1.00 89.56 181 ARG A CA 1
ATOM 1492 C C . ARG A 1 181 ? 0.044 -12.663 9.357 1.00 89.56 181 ARG A C 1
ATOM 1494 O O . ARG A 1 181 ? -0.003 -12.215 10.501 1.00 89.56 181 ARG A O 1
ATOM 1501 N N . PRO A 1 182 ? -1.027 -12.752 8.548 1.00 93.94 182 PRO A N 1
ATOM 1502 C CA . PRO A 1 182 ? -2.368 -12.407 9.000 1.00 93.94 182 PRO A CA 1
ATOM 1503 C C . PRO A 1 182 ? -2.774 -13.137 10.282 1.00 93.94 182 PRO A C 1
ATOM 1505 O O . PRO A 1 182 ? -2.610 -14.353 10.375 1.00 93.94 182 PRO A O 1
ATOM 1508 N N . ILE A 1 183 ? -3.286 -12.388 11.262 1.00 89.50 183 ILE A N 1
ATOM 1509 C CA . ILE A 1 183 ? -3.860 -12.930 12.502 1.00 89.50 183 ILE A CA 1
ATOM 1510 C C . ILE A 1 183 ? -5.222 -13.578 12.242 1.00 89.50 183 ILE A C 1
ATOM 1512 O O . ILE A 1 183 ? -5.585 -14.544 12.910 1.00 89.50 183 ILE A O 1
ATOM 1516 N N . SER A 1 184 ? -5.955 -13.082 11.240 1.00 88.56 184 SER A N 1
ATOM 1517 C CA . SER A 1 184 ? -7.178 -13.716 10.761 1.00 88.56 184 SER A CA 1
ATOM 1518 C C . SER A 1 184 ? -6.841 -14.899 9.848 1.00 88.56 184 SER A C 1
ATOM 1520 O O . SER A 1 184 ? -6.093 -14.721 8.882 1.00 88.56 184 SER A O 1
ATOM 1522 N N . PRO A 1 185 ? -7.422 -16.090 10.082 1.00 85.62 185 PRO A N 1
ATOM 1523 C CA . PRO A 1 185 ? -7.204 -17.256 9.229 1.00 85.62 185 PRO A CA 1
ATOM 1524 C C . PRO A 1 185 ? -7.850 -17.114 7.843 1.00 85.62 185 PRO A C 1
ATOM 1526 O O . PRO A 1 185 ? -7.429 -17.791 6.908 1.00 85.62 185 PRO A O 1
ATOM 1529 N N . SER A 1 186 ? -8.859 -16.248 7.701 1.00 90.00 186 SER A N 1
ATOM 1530 C CA . SER A 1 186 ? -9.556 -16.017 6.432 1.00 90.00 186 SER A CA 1
ATOM 1531 C C . SER A 1 186 ? -8.795 -15.056 5.515 1.00 90.00 186 SER A C 1
ATOM 1533 O O . SER A 1 186 ? -9.036 -15.053 4.310 1.00 90.00 186 SER A O 1
ATOM 1535 N N . LEU A 1 187 ? -7.869 -14.249 6.048 1.00 94.25 187 LEU A N 1
ATOM 1536 C CA . LEU A 1 187 ? -7.127 -13.271 5.254 1.00 94.25 187 LEU A CA 1
ATOM 1537 C C . LEU A 1 187 ? -5.951 -13.907 4.497 1.00 94.25 187 LEU A C 1
ATOM 1539 O O . LEU A 1 187 ? -5.063 -14.504 5.113 1.00 94.25 187 LEU A O 1
ATOM 1543 N N . PRO A 1 188 ? -5.866 -13.717 3.168 1.00 95.50 188 PRO A N 1
ATOM 1544 C CA . PRO A 1 188 ? -4.709 -14.152 2.402 1.00 95.50 188 PRO A CA 1
ATOM 1545 C C . PRO A 1 188 ? -3.456 -13.328 2.737 1.00 95.50 188 PRO A C 1
ATOM 1547 O O . PRO A 1 188 ? -3.515 -12.171 3.152 1.00 95.50 188 PRO A O 1
ATOM 1550 N N . GLY A 1 189 ? -2.278 -13.926 2.544 1.00 95.19 189 GLY A N 1
ATOM 1551 C CA . GLY A 1 189 ? -1.003 -13.244 2.771 1.00 95.19 189 GLY A CA 1
ATOM 1552 C C . GLY A 1 189 ? -0.723 -12.166 1.722 1.00 95.19 189 GLY A C 1
ATOM 1553 O O . GLY A 1 189 ? -0.874 -12.398 0.523 1.00 95.19 189 GLY A O 1
ATOM 1554 N N . MET A 1 190 ? -0.249 -11.002 2.165 1.00 96.88 190 MET A N 1
ATOM 1555 C CA . MET A 1 190 ? 0.116 -9.884 1.291 1.00 96.88 190 MET A CA 1
ATOM 1556 C C . MET A 1 190 ? 1.638 -9.770 1.131 1.00 96.88 190 MET A C 1
ATOM 1558 O O . MET A 1 190 ? 2.410 -10.179 2.001 1.00 96.88 190 MET A O 1
ATOM 1562 N N . ARG A 1 191 ? 2.094 -9.237 -0.004 1.00 95.44 191 ARG A N 1
ATOM 1563 C CA . ARG A 1 191 ? 3.513 -9.030 -0.328 1.00 95.44 191 ARG A CA 1
ATOM 1564 C C . ARG A 1 191 ? 3.699 -7.692 -1.023 1.00 95.44 191 ARG A C 1
ATOM 1566 O O . ARG A 1 191 ? 2.769 -7.173 -1.616 1.00 95.44 191 ARG A O 1
ATOM 1573 N N . ARG A 1 192 ? 4.916 -7.156 -1.024 1.00 96.56 192 ARG A N 1
ATOM 1574 C CA . ARG A 1 192 ? 5.237 -6.008 -1.882 1.00 96.56 192 ARG A CA 1
ATOM 1575 C C . ARG A 1 192 ? 5.125 -6.379 -3.364 1.00 96.56 192 ARG A C 1
ATOM 1577 O O . ARG A 1 192 ? 5.329 -7.541 -3.714 1.00 96.56 192 ARG A O 1
ATOM 1584 N N . GLY A 1 193 ? 4.858 -5.404 -4.230 1.00 96.25 193 GLY A N 1
ATOM 1585 C CA . GLY A 1 193 ? 4.904 -5.566 -5.681 1.00 96.25 193 GLY A CA 1
ATOM 1586 C C . GLY A 1 193 ? 6.309 -5.827 -6.248 1.00 96.25 193 GLY A C 1
ATOM 1587 O O . GLY A 1 193 ? 7.267 -6.163 -5.537 1.00 96.25 193 GLY A O 1
ATOM 1588 N N . ASN A 1 194 ? 6.430 -5.700 -7.573 1.00 96.75 194 ASN A N 1
ATOM 1589 C CA . ASN A 1 194 ? 7.647 -6.049 -8.305 1.00 96.75 194 ASN A CA 1
ATOM 1590 C C . ASN A 1 194 ? 8.648 -4.882 -8.355 1.00 96.75 194 ASN A C 1
ATOM 1592 O O . ASN A 1 194 ? 8.299 -3.762 -8.735 1.00 96.75 194 ASN A O 1
ATOM 1596 N N . THR A 1 195 ? 9.923 -5.172 -8.091 1.00 94.31 195 THR A N 1
ATOM 1597 C CA . THR A 1 195 ? 11.010 -4.179 -8.109 1.00 94.31 195 THR A CA 1
ATOM 1598 C C . THR A 1 195 ? 11.862 -4.364 -9.361 1.00 94.31 195 THR A C 1
ATOM 1600 O O . THR A 1 195 ? 12.581 -5.354 -9.506 1.00 94.31 195 THR A O 1
ATOM 1603 N N . ALA A 1 196 ? 11.825 -3.408 -10.291 1.00 92.69 196 ALA A N 1
ATOM 1604 C CA . ALA A 1 196 ? 12.540 -3.523 -11.566 1.00 92.69 196 ALA A CA 1
ATOM 1605 C C . ALA A 1 196 ? 14.065 -3.342 -11.444 1.00 92.69 196 ALA A C 1
ATOM 1607 O O . ALA A 1 196 ? 14.830 -4.042 -12.117 1.00 92.69 196 ALA A O 1
ATOM 1608 N N . LEU A 1 197 ? 14.500 -2.374 -10.625 1.00 90.69 197 LEU A N 1
ATOM 1609 C CA . LEU A 1 197 ? 15.891 -1.909 -10.508 1.00 90.69 197 LEU A CA 1
ATOM 1610 C C . LEU A 1 197 ? 16.570 -1.719 -11.880 1.00 90.69 197 LEU A C 1
ATOM 1612 O O . LEU A 1 197 ? 17.628 -2.280 -12.174 1.00 90.69 197 LEU A O 1
ATOM 1616 N N . SER A 1 198 ? 15.893 -0.996 -12.770 1.00 89.88 198 SER A N 1
ATOM 1617 C CA . SER A 1 198 ? 16.245 -0.895 -14.192 1.00 89.88 198 SER A CA 1
ATOM 1618 C C . SER A 1 198 ? 16.652 0.514 -14.630 1.00 89.88 198 SER A C 1
ATOM 1620 O O . SER A 1 198 ? 16.993 0.709 -15.798 1.00 89.88 198 SER A O 1
ATOM 1622 N N . GLY A 1 199 ? 16.586 1.506 -13.734 1.00 89.62 199 GLY A N 1
ATOM 1623 C CA . GLY A 1 199 ? 16.775 2.919 -14.081 1.00 89.62 199 GLY A CA 1
ATOM 1624 C C . GLY A 1 199 ? 15.737 3.409 -15.091 1.00 89.62 199 GLY A C 1
ATOM 1625 O O . GLY A 1 199 ? 16.068 4.177 -15.985 1.00 89.62 199 GLY A O 1
ATOM 1626 N N . GLY A 1 200 ? 14.520 2.860 -15.030 1.00 91.69 200 GLY A N 1
ATOM 1627 C CA . GLY A 1 200 ? 13.430 3.158 -15.959 1.00 91.69 200 GLY A CA 1
ATOM 1628 C C . GLY A 1 200 ? 13.467 2.385 -17.281 1.00 91.69 200 GLY A C 1
ATOM 1629 O O . GLY A 1 200 ? 12.505 2.425 -18.036 1.00 91.69 200 GLY A O 1
ATOM 1630 N N . ASN A 1 201 ? 14.522 1.618 -17.572 1.00 94.62 201 ASN A N 1
ATOM 1631 C CA . ASN A 1 201 ? 14.704 1.009 -18.897 1.00 94.62 201 ASN A CA 1
ATOM 1632 C C . ASN A 1 201 ? 13.767 -0.169 -19.208 1.00 94.62 201 ASN A C 1
ATOM 1634 O O . ASN A 1 201 ? 13.696 -0.585 -20.363 1.00 94.62 201 ASN A O 1
ATOM 1638 N N . PHE A 1 202 ? 13.053 -0.710 -18.219 1.00 95.75 202 PHE A N 1
ATOM 1639 C CA . PHE A 1 202 ? 11.975 -1.671 -18.480 1.00 95.75 202 PHE A CA 1
ATOM 1640 C C . PHE A 1 202 ? 10.618 -1.019 -18.716 1.00 95.75 202 PHE A C 1
ATOM 1642 O O . PHE A 1 202 ? 9.731 -1.696 -19.223 1.00 95.75 202 PHE A O 1
ATOM 1649 N N . TYR A 1 203 ? 10.454 0.257 -18.382 1.00 94.81 203 TYR A N 1
ATOM 1650 C CA . TYR A 1 203 ? 9.214 0.979 -18.622 1.00 94.81 203 TYR A CA 1
ATOM 1651 C C . TYR A 1 203 ? 9.222 1.546 -20.043 1.00 94.81 203 TYR A C 1
ATOM 1653 O O . TYR A 1 203 ? 10.282 1.871 -20.596 1.00 94.81 203 TYR A O 1
ATOM 1661 N N . LEU A 1 204 ? 8.042 1.591 -20.649 1.00 92.88 204 LEU A N 1
ATOM 1662 C CA . LEU A 1 204 ? 7.808 2.167 -21.966 1.00 92.88 204 LEU A CA 1
ATOM 1663 C C . LEU A 1 204 ? 7.208 3.551 -21.722 1.00 92.88 204 LEU A C 1
ATOM 1665 O O . LEU A 1 204 ? 6.020 3.671 -21.442 1.00 92.88 204 LEU A O 1
ATOM 1669 N N . GLY A 1 205 ? 8.065 4.575 -21.715 1.00 72.62 205 GLY A N 1
ATOM 1670 C CA . GLY A 1 205 ? 7.784 5.898 -21.135 1.00 72.62 205 GLY A CA 1
ATOM 1671 C C . GLY A 1 205 ? 6.819 6.789 -21.928 1.00 72.62 205 GLY A C 1
ATOM 1672 O O . GLY A 1 205 ? 6.815 7.999 -21.725 1.00 72.62 205 GLY A O 1
ATOM 1673 N N . GLY A 1 206 ? 6.046 6.219 -22.853 1.00 79.50 206 GLY A N 1
ATOM 1674 C CA . GLY A 1 206 ? 5.082 6.920 -23.697 1.00 79.50 206 GLY A CA 1
ATOM 1675 C C . GLY A 1 206 ? 4.594 6.056 -24.861 1.00 79.50 206 GLY A C 1
ATOM 1676 O O . GLY A 1 206 ? 5.182 5.012 -25.163 1.00 79.50 206 GLY A O 1
ATOM 1677 N N . GLU A 1 207 ? 3.542 6.517 -25.544 1.00 86.62 207 GLU A N 1
ATOM 1678 C CA . GLU A 1 207 ? 2.875 5.755 -26.613 1.00 86.62 207 GLU A CA 1
ATOM 1679 C C . GLU A 1 207 ? 3.836 5.392 -27.753 1.00 86.62 207 GLU A C 1
ATOM 1681 O O . GLU A 1 207 ? 3.880 4.247 -28.186 1.00 86.62 207 GLU A O 1
ATOM 1686 N N . LYS A 1 208 ? 4.727 6.312 -28.144 1.00 90.44 208 LYS A N 1
ATOM 1687 C CA . LYS A 1 208 ? 5.736 6.069 -29.189 1.00 90.44 208 LYS A CA 1
ATOM 1688 C C . LYS A 1 208 ? 6.663 4.887 -28.879 1.00 90.44 208 LYS A C 1
ATOM 1690 O O . LYS A 1 208 ? 6.985 4.099 -29.764 1.00 90.44 208 LYS A O 1
ATOM 1695 N N . GLU A 1 209 ? 7.123 4.765 -27.633 1.00 91.69 209 GLU A N 1
ATOM 1696 C CA . GLU A 1 209 ? 8.044 3.687 -27.251 1.00 91.69 209 GLU A CA 1
ATOM 1697 C C . GLU A 1 209 ? 7.311 2.343 -27.127 1.00 91.69 209 GLU A C 1
ATOM 1699 O O . GLU A 1 209 ? 7.862 1.295 -27.474 1.00 91.69 209 GLU A O 1
ATOM 1704 N N . LYS A 1 210 ? 6.047 2.375 -26.692 1.00 93.94 210 LYS A N 1
ATOM 1705 C CA . LYS A 1 210 ? 5.150 1.218 -26.743 1.00 93.94 210 LYS A CA 1
ATOM 1706 C C . LYS A 1 210 ? 4.917 0.776 -28.189 1.00 93.94 210 LYS A C 1
ATOM 1708 O O . LYS A 1 210 ? 5.106 -0.399 -28.483 1.00 93.94 210 LYS A O 1
ATOM 1713 N N . GLU A 1 211 ? 4.581 1.681 -29.103 1.00 94.50 211 GLU A N 1
ATOM 1714 C CA . GLU A 1 211 ? 4.404 1.367 -30.526 1.00 94.50 211 GLU A CA 1
ATOM 1715 C C . GLU A 1 211 ? 5.665 0.756 -31.152 1.00 94.50 211 GLU A C 1
ATOM 1717 O O . GLU A 1 211 ? 5.574 -0.219 -31.901 1.00 94.50 211 GLU A O 1
ATOM 1722 N N . GLU A 1 212 ? 6.852 1.282 -30.831 1.00 94.69 212 GLU A N 1
ATOM 1723 C CA . GLU A 1 212 ? 8.125 0.706 -31.283 1.00 94.69 212 GLU A CA 1
ATOM 1724 C C . GLU A 1 212 ? 8.304 -0.731 -30.764 1.00 94.69 212 GLU A C 1
ATOM 1726 O O . GLU A 1 212 ? 8.645 -1.631 -31.536 1.00 94.69 212 GLU A O 1
ATOM 1731 N N . ALA A 1 213 ? 8.006 -0.974 -29.484 1.00 95.38 213 ALA A N 1
ATOM 1732 C CA . ALA A 1 213 ? 8.040 -2.314 -28.902 1.00 95.38 213 ALA A CA 1
ATOM 1733 C C . ALA A 1 213 ? 7.032 -3.266 -29.571 1.00 95.38 213 ALA A C 1
ATOM 1735 O O . ALA A 1 213 ? 7.338 -4.441 -29.778 1.00 95.38 213 ALA A O 1
ATOM 1736 N N . MET A 1 214 ? 5.848 -2.766 -29.932 1.00 96.31 214 MET A N 1
ATOM 1737 C CA . MET A 1 214 ? 4.790 -3.551 -30.576 1.00 96.31 214 MET A CA 1
ATOM 1738 C C . MET A 1 214 ? 5.111 -3.905 -32.037 1.00 96.31 214 MET A C 1
ATOM 1740 O O . MET A 1 214 ? 4.671 -4.954 -32.516 1.00 96.31 214 MET A O 1
ATOM 1744 N N . LYS A 1 215 ? 5.915 -3.086 -32.732 1.00 96.56 215 LYS A N 1
ATOM 1745 C CA . LYS A 1 215 ? 6.421 -3.366 -34.092 1.00 96.56 215 LYS A CA 1
ATOM 1746 C C . LYS A 1 215 ? 7.506 -4.451 -34.116 1.00 96.56 215 LYS A C 1
ATOM 1748 O O . LYS A 1 215 ? 7.653 -5.150 -35.117 1.00 96.56 215 LYS A O 1
ATOM 1753 N N . ASP A 1 216 ? 8.255 -4.633 -33.028 1.00 96.75 216 ASP A N 1
ATOM 1754 C CA . ASP A 1 216 ? 9.241 -5.712 -32.908 1.00 96.75 216 ASP A CA 1
ATOM 1755 C C . ASP A 1 216 ? 8.538 -7.061 -32.649 1.00 96.75 216 ASP A C 1
ATOM 1757 O O . ASP A 1 216 ? 7.843 -7.264 -31.649 1.00 96.75 216 ASP A O 1
ATOM 1761 N N . CYS A 1 217 ? 8.742 -8.022 -33.559 1.00 95.06 217 CYS A N 1
ATOM 1762 C CA . CYS A 1 217 ? 8.038 -9.310 -33.566 1.00 95.06 217 CYS A CA 1
ATOM 1763 C C . CYS A 1 217 ? 8.282 -10.173 -32.317 1.00 95.06 217 CYS A C 1
ATOM 1765 O O . CYS A 1 217 ? 7.481 -11.063 -32.005 1.00 95.06 217 CYS A O 1
ATOM 1767 N N . VAL A 1 218 ? 9.377 -9.917 -31.599 1.00 96.88 218 VAL A N 1
ATOM 1768 C CA . VAL A 1 218 ? 9.722 -10.590 -30.352 1.00 96.88 218 VAL A CA 1
ATOM 1769 C C . VAL A 1 218 ? 9.293 -9.742 -29.159 1.00 96.88 218 VAL A C 1
ATOM 1771 O O . VAL A 1 218 ? 8.661 -10.283 -28.253 1.00 96.88 218 VAL A O 1
ATOM 1774 N N . ALA A 1 219 ? 9.611 -8.444 -29.137 1.00 96.75 219 ALA A N 1
ATOM 1775 C CA . ALA A 1 219 ? 9.345 -7.582 -27.987 1.00 96.75 219 ALA A CA 1
ATOM 1776 C C . ALA A 1 219 ? 7.853 -7.478 -27.665 1.00 96.75 219 ALA A C 1
ATOM 1778 O O . ALA A 1 219 ? 7.502 -7.581 -26.490 1.00 96.75 219 ALA A O 1
ATOM 1779 N N . ARG A 1 220 ? 6.985 -7.418 -28.685 1.00 96.94 220 ARG A N 1
ATOM 1780 C CA . ARG A 1 220 ? 5.522 -7.379 -28.521 1.00 96.94 220 ARG A CA 1
ATOM 1781 C C . ARG A 1 220 ? 4.961 -8.489 -27.626 1.00 96.94 220 ARG A C 1
ATOM 1783 O O . ARG A 1 220 ? 3.987 -8.274 -26.920 1.00 96.94 220 ARG A O 1
ATOM 1790 N N . LYS A 1 221 ? 5.601 -9.668 -27.595 1.00 96.69 221 LYS A N 1
ATOM 1791 C CA . LYS A 1 221 ? 5.173 -10.803 -26.753 1.00 96.69 221 LYS A CA 1
ATOM 1792 C C . LYS A 1 221 ? 5.317 -10.519 -25.255 1.00 96.69 221 LYS A C 1
ATOM 1794 O O . LYS A 1 221 ? 4.620 -11.122 -24.441 1.00 96.69 221 LYS A O 1
ATOM 1799 N N . TYR A 1 222 ? 6.247 -9.631 -24.911 1.00 96.94 222 TYR A N 1
ATOM 1800 C CA . TYR A 1 222 ? 6.667 -9.314 -23.548 1.00 96.94 222 TYR A CA 1
ATOM 1801 C C . TYR A 1 222 ? 6.196 -7.936 -23.087 1.00 96.94 222 TYR A C 1
ATOM 1803 O O . TYR A 1 222 ? 6.528 -7.534 -21.974 1.00 96.94 222 TYR A O 1
ATOM 1811 N N . VAL A 1 223 ? 5.448 -7.209 -23.918 1.00 96.94 223 VAL A N 1
ATOM 1812 C CA . VAL A 1 223 ? 4.774 -5.989 -23.483 1.00 96.94 223 VAL A CA 1
ATOM 1813 C C . VAL A 1 223 ? 3.629 -6.397 -22.559 1.00 96.94 223 VAL A C 1
ATOM 1815 O O . VAL A 1 223 ? 2.832 -7.283 -22.883 1.00 96.94 223 VAL A O 1
ATOM 1818 N N . ARG A 1 224 ? 3.598 -5.792 -21.375 1.00 96.25 224 ARG A N 1
ATOM 1819 C CA . ARG A 1 224 ? 2.529 -5.944 -20.387 1.00 96.25 224 ARG A CA 1
ATOM 1820 C C . ARG A 1 224 ? 2.131 -4.582 -19.861 1.00 96.25 224 ARG A C 1
ATOM 1822 O O . ARG A 1 224 ? 2.976 -3.686 -19.787 1.00 96.25 224 ARG A O 1
ATOM 1829 N N . GLU A 1 225 ? 0.865 -4.454 -19.489 1.00 95.81 225 GLU A N 1
ATOM 1830 C CA . GLU A 1 225 ? 0.417 -3.316 -18.699 1.00 95.81 225 GLU A CA 1
ATOM 1831 C C . GLU A 1 225 ? 1.212 -3.255 -17.400 1.00 95.81 225 GLU A C 1
ATOM 1833 O O . GLU A 1 225 ? 1.604 -4.277 -16.826 1.00 95.81 225 GLU A O 1
ATOM 1838 N N . PHE A 1 226 ? 1.500 -2.033 -16.980 1.00 95.31 226 PHE A N 1
ATOM 1839 C CA . PHE A 1 226 ? 2.278 -1.752 -15.799 1.00 95.31 226 PHE A CA 1
ATOM 1840 C C . PHE A 1 226 ? 1.597 -0.675 -14.974 1.00 95.31 226 PHE A C 1
ATOM 1842 O O . PHE A 1 226 ? 1.268 0.386 -15.498 1.00 95.31 226 PHE A O 1
ATOM 1849 N N . VAL A 1 227 ? 1.417 -0.932 -13.684 1.00 94.75 227 VAL A N 1
ATOM 1850 C CA . VAL A 1 227 ? 0.705 -0.019 -12.791 1.00 94.75 227 VAL A CA 1
ATOM 1851 C C . VAL A 1 227 ? 1.569 0.288 -11.571 1.00 94.75 227 VAL A C 1
ATOM 1853 O O . VAL A 1 227 ? 2.038 -0.601 -10.858 1.00 94.75 227 VAL A O 1
ATOM 1856 N N . ARG A 1 228 ? 1.791 1.577 -11.315 1.00 93.81 228 ARG A N 1
ATOM 1857 C CA . ARG A 1 228 ? 2.308 2.098 -10.041 1.00 93.81 228 ARG A CA 1
ATOM 1858 C C . ARG A 1 228 ? 1.160 2.694 -9.235 1.00 93.81 228 ARG A C 1
ATOM 1860 O O . ARG A 1 228 ? 0.088 2.969 -9.765 1.00 93.81 228 ARG A O 1
ATOM 1867 N N . ALA A 1 229 ? 1.413 3.019 -7.973 1.00 92.31 229 ALA A N 1
ATOM 1868 C CA . ALA A 1 229 ? 0.439 3.705 -7.126 1.00 92.31 229 ALA A CA 1
ATOM 1869 C C . ALA A 1 229 ? -0.091 5.020 -7.736 1.00 92.31 229 ALA A C 1
ATOM 1871 O O . ALA A 1 229 ? -1.264 5.346 -7.580 1.00 92.31 229 ALA A O 1
ATOM 1872 N N . VAL A 1 230 ? 0.757 5.774 -8.446 1.00 89.06 230 VAL A N 1
ATOM 1873 C CA . VAL A 1 230 ? 0.358 7.026 -9.122 1.00 89.06 230 VAL A CA 1
ATOM 1874 C C . VAL A 1 230 ? -0.571 6.756 -10.307 1.00 89.06 230 VAL A C 1
ATOM 1876 O O . VAL A 1 230 ? -1.475 7.541 -10.567 1.00 89.06 230 VAL A O 1
ATOM 1879 N N . ASP A 1 231 ? -0.341 5.641 -10.998 1.00 90.69 231 ASP A N 1
ATOM 1880 C CA . ASP A 1 231 ? -1.060 5.245 -12.205 1.00 90.69 231 ASP A CA 1
ATOM 1881 C C . ASP A 1 231 ? -2.452 4.707 -11.837 1.00 90.69 231 ASP A C 1
ATOM 1883 O O . ASP A 1 231 ? -3.442 5.150 -12.413 1.00 90.69 231 ASP A O 1
ATOM 1887 N N . LEU A 1 232 ? -2.533 3.859 -10.796 1.00 91.19 232 LEU A N 1
ATOM 1888 C CA . LEU A 1 232 ? -3.794 3.376 -10.212 1.00 91.19 232 LEU A CA 1
ATOM 1889 C C . LEU A 1 232 ? -4.696 4.540 -9.782 1.00 91.19 232 LEU A C 1
ATOM 1891 O O . LEU A 1 232 ? -5.894 4.526 -10.034 1.00 91.19 232 LEU A O 1
ATOM 1895 N N . ARG A 1 233 ? -4.118 5.561 -9.143 1.00 84.25 233 ARG A N 1
ATOM 1896 C CA . ARG A 1 233 ? -4.867 6.740 -8.694 1.00 84.25 233 ARG A CA 1
ATOM 1897 C C . ARG A 1 233 ? -5.317 7.636 -9.843 1.00 84.25 233 ARG A C 1
ATOM 1899 O O . ARG A 1 233 ? -6.444 8.107 -9.829 1.00 84.25 233 ARG A O 1
ATOM 1906 N N . GLY A 1 234 ? -4.429 7.884 -10.803 1.00 81.94 234 GLY A N 1
ATOM 1907 C CA . GLY A 1 234 ? -4.650 8.846 -11.881 1.00 81.94 234 GLY A CA 1
ATOM 1908 C C . GLY A 1 234 ? -5.320 8.281 -13.135 1.00 81.94 234 GLY A C 1
ATOM 1909 O O . GLY A 1 234 ? -5.446 9.024 -14.102 1.00 81.94 234 GLY A O 1
ATOM 1910 N N . GLY A 1 235 ? -5.661 6.987 -13.171 1.00 77.19 235 GLY A N 1
ATOM 1911 C CA . GLY A 1 235 ? -6.267 6.342 -14.344 1.00 77.19 235 GLY A CA 1
ATOM 1912 C C . GLY A 1 235 ? -5.332 6.240 -15.556 1.00 77.19 235 GLY A C 1
ATOM 1913 O O . GLY A 1 235 ? -5.786 6.166 -16.694 1.00 77.19 235 GLY A O 1
ATOM 1914 N N . ARG A 1 236 ? -4.009 6.273 -15.348 1.00 79.62 236 ARG A N 1
ATOM 1915 C CA . ARG A 1 236 ? -3.032 6.250 -16.448 1.00 79.62 236 ARG A CA 1
ATOM 1916 C C . ARG A 1 236 ? -2.542 4.834 -16.686 1.00 79.62 236 ARG A C 1
ATOM 1918 O O . ARG A 1 236 ? -1.925 4.245 -15.811 1.00 79.62 236 ARG A O 1
ATOM 1925 N N . ILE A 1 237 ? -2.721 4.315 -17.894 1.00 79.06 237 ILE A N 1
ATOM 1926 C CA . ILE A 1 237 ? -2.142 3.022 -18.269 1.00 79.06 237 ILE A CA 1
ATOM 1927 C C . ILE A 1 237 ? -0.682 3.244 -18.675 1.00 79.06 237 ILE A C 1
ATOM 1929 O O . ILE A 1 237 ? -0.371 4.107 -19.499 1.00 79.06 237 ILE A O 1
ATOM 1933 N N . GLN A 1 238 ? 0.230 2.485 -18.075 1.00 91.19 238 GLN A N 1
ATOM 1934 C CA . GLN A 1 238 ? 1.631 2.415 -18.487 1.00 91.19 238 GLN A CA 1
ATOM 1935 C C . GLN A 1 238 ? 1.947 1.001 -18.963 1.00 91.19 238 GLN A C 1
ATOM 1937 O O . GLN A 1 238 ? 1.170 0.069 -18.768 1.00 91.19 238 GLN A O 1
ATOM 1942 N N . TYR A 1 239 ? 3.104 0.834 -19.598 1.00 95.44 239 TYR A N 1
ATOM 1943 C CA . TYR A 1 239 ? 3.541 -0.463 -20.101 1.00 95.44 239 TYR A CA 1
ATOM 1944 C C . TYR A 1 239 ? 4.983 -0.746 -19.699 1.00 95.44 239 TYR A C 1
ATOM 1946 O O . TYR A 1 239 ? 5.809 0.159 -19.541 1.00 95.44 239 TYR A O 1
ATOM 1954 N N . CYS A 1 240 ? 5.306 -2.027 -19.566 1.00 96.56 240 CYS A N 1
ATOM 1955 C CA . CYS A 1 240 ? 6.661 -2.488 -19.319 1.00 96.56 240 CYS A CA 1
ATOM 1956 C C . CYS A 1 240 ? 7.037 -3.681 -20.202 1.00 96.56 240 CYS A C 1
ATOM 1958 O O . CYS A 1 240 ? 6.187 -4.363 -20.775 1.00 96.56 240 CYS A O 1
ATOM 1960 N N . LEU A 1 241 ? 8.341 -3.945 -20.284 1.00 97.38 241 LEU A N 1
ATOM 1961 C CA . LEU A 1 241 ? 8.886 -5.191 -20.812 1.00 97.38 241 LEU A CA 1
ATOM 1962 C C . LEU A 1 241 ? 9.015 -6.233 -19.693 1.00 97.38 241 LEU A C 1
ATOM 1964 O O . LEU A 1 241 ? 9.972 -6.209 -18.913 1.00 97.38 241 LEU A O 1
ATOM 1968 N N . TRP A 1 242 ? 8.097 -7.198 -19.664 1.00 97.38 242 TRP A N 1
ATOM 1969 C CA . TRP A 1 242 ? 8.107 -8.330 -18.739 1.00 97.38 242 TRP A CA 1
ATOM 1970 C C . TRP A 1 242 ? 8.799 -9.555 -19.352 1.00 97.38 242 TRP A C 1
ATOM 1972 O O . TRP A 1 242 ? 8.193 -10.422 -19.978 1.00 97.38 242 TRP A O 1
ATOM 1982 N N . LEU A 1 243 ? 10.118 -9.635 -19.182 1.00 96.94 243 LEU A N 1
ATOM 1983 C CA . LEU A 1 243 ? 10.982 -10.600 -19.878 1.00 96.94 243 LEU A CA 1
ATOM 1984 C C . LEU A 1 243 ? 11.245 -11.904 -19.099 1.00 96.94 243 LEU A C 1
ATOM 1986 O O . LEU A 1 243 ? 12.161 -12.652 -19.466 1.00 96.94 243 LEU A O 1
ATOM 1990 N N . LEU A 1 244 ? 10.469 -12.194 -18.046 1.00 94.25 244 LEU A N 1
ATOM 1991 C CA . LEU A 1 244 ? 10.685 -13.324 -17.128 1.00 94.25 244 LEU A CA 1
ATOM 1992 C C . LEU A 1 244 ? 10.857 -14.664 -17.861 1.00 94.25 244 LEU A C 1
ATOM 1994 O O . LEU A 1 244 ? 11.822 -15.383 -17.593 1.00 94.25 244 LEU A O 1
ATOM 1998 N N . ASN A 1 245 ? 9.978 -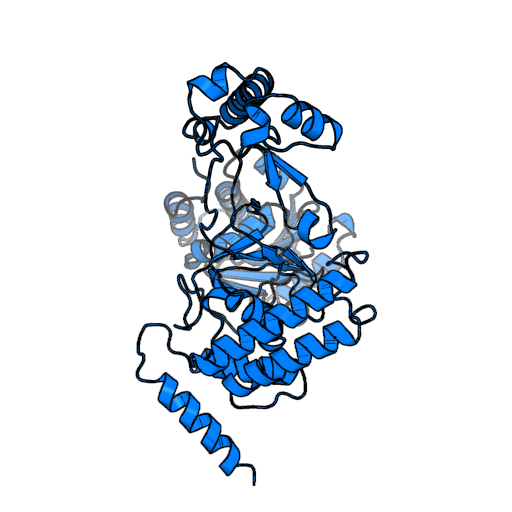14.925 -18.832 1.00 92.44 245 ASN A N 1
ATOM 1999 C CA . ASN A 1 245 ? 9.922 -16.171 -19.602 1.00 92.44 245 ASN A CA 1
ATOM 2000 C C . ASN A 1 245 ? 10.577 -16.061 -20.987 1.00 92.44 245 ASN A C 1
ATOM 2002 O O . ASN A 1 245 ? 10.420 -16.944 -21.823 1.00 92.44 245 ASN A O 1
ATOM 2006 N N . SER A 1 246 ? 11.325 -14.985 -21.250 1.00 95.94 246 SER A N 1
ATOM 2007 C CA . SER A 1 246 ? 12.002 -14.834 -22.538 1.00 95.94 246 SER A CA 1
ATOM 2008 C C . SER A 1 246 ? 13.155 -15.827 -22.698 1.00 95.94 246 SER A C 1
ATOM 2010 O O . SER A 1 246 ? 13.940 -16.056 -21.769 1.00 95.94 246 SER A O 1
ATOM 2012 N N . SER A 1 247 ? 13.334 -16.379 -23.900 1.00 96.69 247 SER A N 1
ATOM 2013 C CA . SER A 1 247 ? 14.515 -17.191 -24.212 1.00 96.69 247 SER A CA 1
ATOM 2014 C C . SER A 1 247 ? 15.731 -16.318 -24.559 1.00 96.69 247 SER A C 1
ATOM 2016 O O . SER A 1 247 ? 15.622 -15.172 -25.006 1.00 96.69 247 SER A O 1
ATOM 2018 N N . ARG A 1 248 ? 16.947 -16.865 -24.409 1.00 95.31 248 ARG A N 1
ATOM 2019 C CA . ARG A 1 248 ? 18.182 -16.175 -24.839 1.00 95.31 248 ARG A CA 1
ATOM 2020 C C . ARG A 1 248 ? 18.175 -15.870 -26.343 1.00 95.31 248 ARG A C 1
ATOM 2022 O O . ARG A 1 248 ? 18.701 -14.835 -26.750 1.00 95.31 248 ARG A O 1
ATOM 2029 N N . LYS A 1 249 ? 17.596 -16.764 -27.154 1.00 96.25 249 LYS A N 1
ATOM 2030 C CA . LYS A 1 249 ? 17.480 -16.626 -28.614 1.00 96.25 249 LYS A CA 1
ATOM 2031 C C . LYS A 1 249 ? 16.584 -15.445 -28.982 1.00 96.25 249 LYS A C 1
ATOM 2033 O O . LYS A 1 249 ? 16.980 -14.619 -29.796 1.00 96.25 249 LYS A O 1
ATOM 2038 N N . GLU A 1 250 ? 15.433 -15.319 -28.330 1.00 95.88 250 GLU A N 1
ATOM 2039 C CA . GLU A 1 250 ? 14.511 -14.196 -28.528 1.00 95.88 250 GLU A CA 1
ATOM 2040 C C . GLU A 1 250 ? 15.140 -12.860 -28.137 1.00 95.88 250 GLU A C 1
ATOM 2042 O O . GLU A 1 250 ? 15.192 -11.947 -28.960 1.00 95.88 250 GLU A O 1
ATOM 2047 N N . ARG A 1 251 ? 15.731 -12.764 -26.937 1.00 95.31 251 ARG A N 1
ATOM 2048 C CA . ARG A 1 251 ? 16.383 -11.521 -26.482 1.00 95.31 251 ARG A CA 1
ATOM 2049 C C . ARG A 1 251 ? 17.508 -11.046 -27.407 1.00 95.31 251 ARG A C 1
ATOM 2051 O O . ARG A 1 251 ? 17.791 -9.856 -27.453 1.00 95.31 251 ARG A O 1
ATOM 2058 N N . ARG A 1 252 ? 18.178 -11.964 -28.115 1.00 93.69 252 ARG A N 1
ATOM 2059 C CA . ARG A 1 252 ? 19.232 -11.640 -29.092 1.00 93.69 252 ARG A CA 1
ATOM 2060 C C . ARG A 1 252 ? 18.681 -11.172 -30.438 1.00 93.69 252 ARG A C 1
ATOM 2062 O O . ARG A 1 252 ? 19.331 -10.350 -31.079 1.00 93.69 252 ARG A O 1
ATOM 2069 N N . ARG A 1 253 ? 17.530 -11.710 -30.856 1.00 95.69 253 ARG A N 1
ATOM 2070 C CA . ARG A 1 253 ? 16.869 -11.390 -32.132 1.00 95.69 253 ARG A CA 1
ATOM 2071 C C . ARG A 1 253 ? 16.191 -10.021 -32.112 1.00 95.69 253 ARG A C 1
ATOM 2073 O O . ARG A 1 253 ? 16.196 -9.346 -33.131 1.00 95.69 253 ARG A O 1
ATOM 2080 N N . SER A 1 254 ? 15.662 -9.600 -30.965 1.00 97.12 254 SER A N 1
ATOM 2081 C CA . SER A 1 254 ? 15.075 -8.267 -30.813 1.00 97.12 254 SER A CA 1
ATOM 2082 C C . SER A 1 254 ? 16.149 -7.200 -30.617 1.00 97.12 254 SER A C 1
ATOM 2084 O O . SER A 1 254 ? 16.870 -7.191 -29.611 1.00 97.12 254 SER A O 1
ATOM 2086 N N . SER A 1 255 ? 16.233 -6.261 -31.558 1.00 95.62 255 SER A N 1
ATOM 2087 C CA . SER A 1 255 ? 17.101 -5.089 -31.420 1.00 95.62 255 SER A CA 1
ATOM 2088 C C . SER A 1 255 ? 16.594 -4.154 -30.313 1.00 95.62 255 SER A C 1
ATOM 2090 O O . SER A 1 255 ? 17.410 -3.607 -29.566 1.00 95.62 255 SER A O 1
ATOM 2092 N N . PHE A 1 256 ? 15.270 -4.047 -30.148 1.00 96.38 256 PHE A N 1
ATOM 2093 C CA . PHE A 1 256 ? 14.614 -3.245 -29.116 1.00 96.38 256 PHE A CA 1
ATOM 2094 C C . PHE A 1 256 ? 14.960 -3.735 -27.704 1.00 96.38 256 PHE A C 1
ATOM 2096 O O . PHE A 1 256 ? 15.539 -2.994 -26.904 1.00 96.38 256 PHE A O 1
ATOM 2103 N N . ILE A 1 257 ? 14.713 -5.022 -27.419 1.00 97.12 257 ILE A N 1
ATOM 2104 C CA . ILE A 1 257 ? 15.046 -5.635 -26.126 1.00 97.12 257 ILE A CA 1
ATOM 2105 C C . ILE A 1 257 ? 16.542 -5.489 -25.852 1.00 97.12 257 ILE A C 1
ATOM 2107 O O . ILE A 1 257 ? 16.931 -5.073 -24.762 1.00 97.12 257 ILE A O 1
ATOM 2111 N N . ARG A 1 258 ? 17.405 -5.790 -26.829 1.00 96.19 258 ARG A N 1
ATOM 2112 C CA . ARG A 1 258 ? 18.860 -5.718 -26.639 1.00 96.19 258 ARG A CA 1
ATOM 2113 C C . ARG A 1 258 ? 19.315 -4.321 -26.210 1.00 96.19 258 ARG A C 1
ATOM 2115 O O . ARG A 1 258 ? 20.100 -4.219 -25.266 1.00 96.19 258 ARG A O 1
ATOM 2122 N N . LYS A 1 259 ? 18.806 -3.260 -26.849 1.00 95.88 259 LYS A N 1
ATOM 2123 C CA . LYS A 1 259 ? 19.103 -1.865 -26.473 1.00 95.88 259 LYS A CA 1
ATOM 2124 C C . LYS A 1 259 ? 18.691 -1.577 -25.025 1.00 95.88 259 LYS A C 1
ATOM 2126 O O . LYS A 1 259 ? 19.505 -1.057 -24.261 1.00 95.88 259 LYS A O 1
ATOM 2131 N N . LYS A 1 260 ? 17.476 -1.969 -24.618 1.00 96.38 260 LYS A N 1
ATOM 2132 C CA . LYS A 1 260 ? 16.996 -1.797 -23.234 1.00 96.38 260 LYS A CA 1
ATOM 2133 C C . LYS A 1 260 ? 17.870 -2.568 -22.232 1.00 96.38 260 LYS A C 1
ATOM 2135 O O . LYS A 1 260 ? 18.303 -1.993 -21.238 1.00 96.38 260 LYS A O 1
ATOM 2140 N N . LEU A 1 261 ? 18.225 -3.825 -22.518 1.00 96.69 261 LEU A N 1
ATOM 2141 C CA . LEU A 1 261 ? 19.061 -4.659 -21.636 1.00 96.69 261 LEU A CA 1
ATOM 2142 C C . LEU A 1 261 ? 20.477 -4.107 -21.433 1.00 96.69 261 LEU A C 1
ATOM 2144 O O . LEU A 1 261 ? 21.018 -4.218 -20.332 1.00 96.69 261 LEU A O 1
ATOM 2148 N N . ILE A 1 262 ? 21.080 -3.510 -22.466 1.00 96.44 262 ILE A N 1
ATOM 2149 C CA . ILE A 1 262 ? 22.384 -2.839 -22.344 1.00 96.44 262 ILE A CA 1
ATOM 2150 C C . ILE A 1 262 ? 22.288 -1.694 -21.331 1.00 96.44 262 ILE A C 1
ATOM 2152 O O . ILE A 1 262 ? 23.130 -1.595 -20.438 1.00 96.44 262 ILE A O 1
ATOM 2156 N N . ARG A 1 263 ? 21.230 -0.879 -21.416 1.00 96.50 263 ARG A N 1
ATOM 2157 C CA . ARG A 1 263 ? 20.996 0.234 -20.485 1.00 96.50 263 ARG A CA 1
ATOM 2158 C C . ARG A 1 263 ? 20.699 -0.250 -19.064 1.00 96.50 263 ARG A C 1
ATOM 2160 O O . ARG A 1 263 ? 21.264 0.299 -18.124 1.00 96.50 263 ARG A O 1
ATOM 2167 N N . VAL A 1 264 ? 19.912 -1.320 -18.897 1.00 96.19 264 VAL A N 1
ATOM 2168 C CA . VAL A 1 264 ? 19.689 -1.958 -17.582 1.00 96.19 264 VAL A CA 1
ATOM 2169 C C . VAL A 1 264 ? 21.009 -2.429 -16.975 1.00 96.19 264 VAL A C 1
ATOM 2171 O O . VAL A 1 264 ? 21.285 -2.150 -15.810 1.00 96.19 264 VAL A O 1
ATOM 2174 N N . LYS A 1 265 ? 21.855 -3.109 -17.760 1.00 94.62 265 LYS A N 1
ATOM 2175 C CA . LYS A 1 265 ? 23.165 -3.585 -17.295 1.00 94.62 265 LYS A CA 1
ATOM 2176 C C . LYS A 1 265 ? 24.071 -2.420 -16.892 1.00 94.62 265 LYS A C 1
ATOM 2178 O O . LYS A 1 265 ? 24.713 -2.489 -15.847 1.00 94.62 265 LYS A O 1
ATOM 2183 N N . ALA A 1 266 ? 24.107 -1.355 -17.693 1.00 94.69 266 ALA A N 1
ATOM 2184 C CA . ALA A 1 266 ? 24.873 -0.153 -17.382 1.00 94.69 266 ALA A CA 1
ATOM 2185 C C . ALA A 1 266 ? 24.369 0.528 -16.101 1.00 94.69 266 ALA A C 1
ATOM 2187 O O . ALA A 1 266 ? 25.178 0.892 -15.255 1.00 94.69 266 ALA A O 1
ATOM 2188 N N . TYR A 1 267 ? 23.049 0.646 -15.926 1.00 94.12 267 TYR A N 1
ATOM 2189 C CA . TYR A 1 267 ? 22.443 1.205 -14.718 1.00 94.12 267 TYR A CA 1
ATOM 2190 C C . TYR A 1 267 ? 22.788 0.380 -13.475 1.00 94.12 267 TYR A C 1
ATOM 2192 O O . TYR A 1 267 ? 23.289 0.925 -12.500 1.00 94.12 267 TYR A O 1
ATOM 2200 N N . ARG A 1 268 ? 22.604 -0.943 -13.523 1.00 92.81 268 ARG A N 1
ATOM 2201 C CA . ARG A 1 268 ? 22.908 -1.821 -12.385 1.00 92.81 268 ARG A CA 1
ATOM 2202 C C . ARG A 1 268 ? 24.390 -1.837 -12.028 1.00 92.81 268 ARG A C 1
ATOM 2204 O O . ARG A 1 268 ? 24.712 -1.840 -10.851 1.00 92.81 268 ARG A O 1
ATOM 2211 N N . LYS A 1 269 ? 25.289 -1.744 -13.014 1.00 91.00 269 LYS A N 1
ATOM 2212 C CA . LYS A 1 269 ? 26.730 -1.590 -12.755 1.00 91.00 269 LYS A CA 1
ATOM 2213 C C . LYS A 1 269 ? 27.036 -0.328 -11.933 1.00 91.00 269 LYS A C 1
ATOM 2215 O O . LYS A 1 269 ? 27.930 -0.360 -11.098 1.00 91.00 269 LYS A O 1
ATOM 2220 N N . LYS A 1 270 ? 26.286 0.768 -12.127 1.00 91.62 270 LYS A N 1
ATOM 2221 C CA . LYS A 1 270 ? 26.442 1.998 -11.326 1.00 91.62 270 LYS A CA 1
ATOM 2222 C C . LYS A 1 270 ? 26.020 1.824 -9.862 1.00 91.62 270 LYS A C 1
ATOM 2224 O O . LYS A 1 270 ? 26.450 2.611 -9.032 1.00 91.62 270 LYS A O 1
ATOM 2229 N N . LEU A 1 271 ? 25.216 0.807 -9.541 1.00 84.19 271 LEU A N 1
ATOM 2230 C CA . LEU A 1 271 ? 24.805 0.489 -8.168 1.00 84.19 271 LEU A CA 1
ATOM 2231 C C . LEU A 1 271 ? 25.856 -0.339 -7.401 1.00 84.19 271 LEU A C 1
ATOM 2233 O O . LEU A 1 271 ? 25.607 -0.737 -6.265 1.00 84.19 271 LEU A O 1
ATOM 2237 N N . GLY A 1 272 ? 27.014 -0.625 -8.009 1.00 83.88 272 GLY A N 1
ATOM 2238 C CA . GLY A 1 272 ? 28.074 -1.421 -7.393 1.00 83.88 272 GLY A CA 1
ATOM 2239 C C . GLY A 1 272 ? 27.663 -2.877 -7.172 1.00 83.88 272 GLY A C 1
ATOM 2240 O O . GLY A 1 272 ? 26.859 -3.425 -7.930 1.00 83.88 272 GLY A O 1
ATOM 2241 N N . SER A 1 273 ? 28.218 -3.507 -6.129 1.00 77.50 273 SER A N 1
ATOM 2242 C CA . SER A 1 273 ? 27.995 -4.925 -5.790 1.00 77.50 273 SER A CA 1
ATOM 2243 C C . SER A 1 273 ? 26.513 -5.299 -5.732 1.00 77.50 273 SER A C 1
ATOM 2245 O O . SER A 1 273 ? 26.128 -6.313 -6.302 1.00 77.50 273 SER A O 1
ATOM 2247 N N . PHE A 1 274 ? 25.665 -4.427 -5.177 1.00 75.56 274 PHE A N 1
ATOM 2248 C CA . PHE A 1 274 ? 24.219 -4.646 -5.096 1.00 75.56 274 PHE A CA 1
ATOM 2249 C C . PHE A 1 274 ? 23.560 -4.889 -6.463 1.00 75.56 274 PHE A C 1
ATOM 2251 O O . PHE A 1 274 ? 22.666 -5.717 -6.591 1.00 75.56 274 PHE A O 1
ATOM 2258 N N . GLY A 1 275 ? 23.985 -4.182 -7.513 1.00 71.00 275 GLY A N 1
ATOM 2259 C CA . GLY A 1 275 ? 23.389 -4.330 -8.841 1.00 71.00 275 GLY A CA 1
ATOM 2260 C C . GLY A 1 275 ? 23.885 -5.549 -9.625 1.00 71.00 275 GLY A C 1
ATOM 2261 O O . GLY A 1 275 ? 23.213 -5.972 -10.572 1.00 71.00 275 GLY A O 1
ATOM 2262 N N . HIS A 1 276 ? 25.048 -6.102 -9.267 1.00 71.62 276 HIS A N 1
ATOM 2263 C CA . HIS A 1 276 ? 25.725 -7.149 -10.037 1.00 71.62 276 HIS A CA 1
ATOM 2264 C C . HIS A 1 276 ? 25.026 -8.511 -9.977 1.00 71.62 276 HIS A C 1
ATOM 2266 O O . HIS A 1 276 ? 25.070 -9.250 -10.964 1.00 71.62 276 HIS A O 1
ATOM 2272 N N . ASP A 1 277 ? 24.313 -8.796 -8.889 1.00 81.75 277 ASP A N 1
ATOM 2273 C CA . ASP A 1 277 ? 23.657 -10.089 -8.670 1.00 81.75 277 ASP A CA 1
ATOM 2274 C C . ASP A 1 277 ? 22.398 -10.277 -9.536 1.00 81.75 277 ASP A C 1
ATOM 2276 O O . ASP A 1 277 ? 21.934 -11.396 -9.785 1.00 81.75 277 ASP A O 1
ATOM 2280 N N . PHE A 1 278 ? 21.841 -9.186 -10.073 1.00 87.44 278 PHE A N 1
ATOM 2281 C CA . PHE A 1 278 ? 20.571 -9.231 -10.789 1.00 87.44 278 PHE A CA 1
ATOM 2282 C C . PHE A 1 278 ? 20.731 -9.450 -12.295 1.00 87.44 278 PHE A C 1
ATOM 2284 O O . PHE A 1 278 ? 21.257 -8.615 -13.039 1.00 87.44 278 PHE A O 1
ATOM 2291 N N . LYS A 1 279 ? 20.109 -10.523 -12.797 1.00 92.19 279 LYS A N 1
ATOM 2292 C CA . LYS A 1 279 ? 20.033 -10.837 -14.236 1.00 92.19 279 LYS A CA 1
ATOM 2293 C C . LYS A 1 279 ? 19.402 -9.670 -15.016 1.00 92.19 279 LYS A C 1
ATOM 2295 O O . LYS A 1 279 ? 18.256 -9.321 -14.731 1.00 92.19 279 LYS A O 1
ATOM 2300 N N . PRO A 1 280 ? 20.069 -9.094 -16.038 1.00 92.31 280 PRO A N 1
ATOM 2301 C CA . PRO A 1 280 ? 19.650 -7.834 -16.668 1.00 92.31 280 PRO A CA 1
ATOM 2302 C C . PRO A 1 280 ? 18.328 -7.911 -17.436 1.00 92.31 280 PRO A C 1
ATOM 2304 O O . PRO A 1 280 ? 17.811 -6.873 -17.816 1.00 92.31 280 PRO A O 1
ATOM 2307 N N . TRP A 1 281 ? 17.793 -9.112 -17.682 1.00 94.75 281 TRP A N 1
ATOM 2308 C CA . TRP A 1 281 ? 16.493 -9.334 -18.329 1.00 94.75 281 TRP A CA 1
ATOM 2309 C C . TRP A 1 281 ? 15.370 -9.692 -17.354 1.00 94.75 281 TRP A C 1
ATOM 2311 O O . TRP A 1 281 ? 14.268 -9.987 -17.793 1.00 94.75 281 TRP A O 1
ATOM 2321 N N . LYS A 1 282 ? 15.634 -9.721 -16.049 1.00 94.94 282 LYS A N 1
ATOM 2322 C CA . LYS A 1 282 ? 14.602 -9.905 -15.030 1.00 94.94 282 LYS A CA 1
ATOM 2323 C C . LYS A 1 282 ? 14.488 -8.638 -14.204 1.00 94.94 282 LYS A C 1
ATOM 2325 O O . LYS A 1 282 ? 15.482 -7.934 -14.004 1.00 94.94 282 LYS A O 1
ATOM 2330 N N . PHE A 1 283 ? 13.289 -8.378 -13.701 1.00 96.50 283 PHE A N 1
ATOM 2331 C CA . PHE A 1 283 ? 13.127 -7.481 -12.563 1.00 96.50 283 PHE A CA 1
ATOM 2332 C C . PHE A 1 283 ? 13.973 -8.026 -11.401 1.00 96.50 283 PHE A C 1
ATOM 2334 O O . PHE A 1 283 ? 14.228 -9.232 -11.337 1.00 96.50 283 PHE A O 1
ATOM 2341 N N . ALA A 1 284 ? 14.489 -7.134 -10.559 1.00 93.38 284 ALA A N 1
ATOM 2342 C CA . ALA A 1 284 ? 15.339 -7.518 -9.436 1.00 93.38 284 ALA A CA 1
ATOM 2343 C C . ALA A 1 284 ? 14.564 -8.373 -8.429 1.00 93.38 284 ALA A C 1
ATOM 2345 O O . ALA A 1 284 ? 15.073 -9.392 -7.970 1.00 93.38 284 ALA A O 1
ATOM 2346 N N . GLU A 1 285 ? 13.307 -8.010 -8.177 1.00 93.19 285 GLU A N 1
ATOM 2347 C CA . GLU A 1 285 ? 12.408 -8.758 -7.307 1.00 93.19 285 GLU A CA 1
ATOM 2348 C C . GLU A 1 285 ? 11.088 -9.005 -8.033 1.00 93.19 285 GLU A C 1
ATOM 2350 O O . GLU A 1 285 ? 10.445 -8.070 -8.515 1.00 93.19 285 GLU A O 1
ATOM 2355 N N . ILE A 1 286 ? 10.703 -10.275 -8.130 1.00 94.81 286 ILE A N 1
ATOM 2356 C CA . ILE A 1 286 ? 9.494 -10.718 -8.823 1.00 94.81 286 ILE A CA 1
ATOM 2357 C C . ILE A 1 286 ? 8.577 -11.342 -7.785 1.00 94.81 286 ILE A C 1
ATOM 2359 O O . ILE A 1 286 ? 8.902 -12.374 -7.202 1.00 94.81 286 ILE A O 1
ATOM 2363 N N . ARG A 1 287 ? 7.447 -10.682 -7.551 1.00 95.00 287 ARG A N 1
ATOM 2364 C CA . ARG A 1 287 ? 6.419 -11.071 -6.580 1.00 95.00 287 ARG A CA 1
ATOM 2365 C C . ARG A 1 287 ? 5.025 -11.110 -7.211 1.00 95.00 287 ARG A C 1
ATOM 2367 O O . ARG A 1 287 ? 4.035 -11.158 -6.494 1.00 95.00 287 ARG A O 1
ATOM 2374 N N . GLN A 1 288 ? 4.971 -11.086 -8.543 1.00 96.19 288 GLN A N 1
ATOM 2375 C CA . GLN A 1 288 ? 3.753 -11.159 -9.336 1.00 96.19 288 GLN A CA 1
ATOM 2376 C C . GLN A 1 288 ? 2.944 -12.426 -8.996 1.00 96.19 288 GLN A C 1
ATOM 2378 O O . GLN A 1 288 ? 3.496 -13.523 -9.134 1.00 96.19 288 GLN A O 1
ATOM 2383 N N . PRO A 1 289 ? 1.670 -12.296 -8.584 1.00 96.00 289 PRO A N 1
ATOM 2384 C CA . PRO A 1 289 ? 0.768 -13.434 -8.412 1.00 96.00 289 PRO A CA 1
ATOM 2385 C C . PRO A 1 289 ? 0.477 -14.157 -9.736 1.00 96.00 289 PRO A C 1
ATOM 2387 O O . PRO A 1 289 ? 0.545 -13.572 -10.816 1.00 96.00 289 PRO A O 1
ATOM 2390 N N . ASP A 1 290 ? 0.139 -15.441 -9.654 1.00 95.94 290 ASP A N 1
ATOM 2391 C CA . ASP A 1 290 ? -0.237 -16.302 -10.785 1.00 95.94 290 ASP A CA 1
ATOM 2392 C C . ASP A 1 290 ? -1.757 -16.366 -11.039 1.00 95.94 290 ASP A C 1
ATOM 2394 O O . ASP A 1 290 ? -2.210 -16.999 -11.997 1.00 95.94 290 ASP A O 1
ATOM 2398 N N . CYS A 1 291 ? -2.533 -15.664 -10.217 1.00 97.69 291 CYS A N 1
ATOM 2399 C CA . CYS A 1 291 ? -3.977 -15.478 -10.300 1.00 97.69 291 CYS A CA 1
ATOM 2400 C C . CYS A 1 291 ? -4.325 -13.982 -10.285 1.00 97.69 291 CYS A C 1
ATOM 2402 O O . CYS A 1 291 ? -3.436 -13.127 -10.253 1.00 97.69 291 CYS A O 1
ATOM 2404 N N . ASN A 1 292 ? -5.618 -13.660 -10.340 1.00 98.56 292 ASN A N 1
ATOM 2405 C CA . ASN A 1 292 ? -6.074 -12.299 -10.069 1.00 98.56 292 ASN A CA 1
ATOM 2406 C C . ASN A 1 292 ? -5.653 -11.885 -8.656 1.00 98.56 292 ASN A C 1
ATOM 2408 O O . ASN A 1 292 ? -5.414 -12.733 -7.792 1.00 98.56 292 ASN A O 1
ATOM 2412 N N . TYR A 1 293 ? -5.497 -10.588 -8.436 1.00 98.62 293 TYR A N 1
ATOM 2413 C CA . TYR A 1 293 ? -4.970 -10.097 -7.179 1.00 98.62 293 TYR A CA 1
ATOM 2414 C C . TYR A 1 293 ? -5.458 -8.690 -6.854 1.00 98.62 293 TYR A C 1
ATOM 2416 O O . TYR A 1 293 ? -5.691 -7.848 -7.724 1.00 98.62 293 TYR A O 1
ATOM 2424 N N . LEU A 1 294 ? -5.556 -8.441 -5.555 1.00 98.50 294 LEU A N 1
ATOM 2425 C CA . LEU A 1 294 ? -5.725 -7.125 -4.964 1.00 98.50 294 LEU A CA 1
ATOM 2426 C C . LEU A 1 294 ? -4.393 -6.371 -4.998 1.00 98.50 294 LEU A C 1
ATOM 2428 O O . LEU A 1 294 ? -3.349 -6.943 -4.679 1.00 98.50 294 LEU A O 1
ATOM 2432 N N . ALA A 1 295 ? -4.434 -5.073 -5.289 1.00 97.94 295 ALA A N 1
ATOM 2433 C CA . ALA A 1 295 ? -3.315 -4.154 -5.118 1.00 97.94 295 ALA A CA 1
ATOM 2434 C C . ALA A 1 295 ? -3.723 -2.927 -4.287 1.00 97.94 295 ALA A C 1
ATOM 2436 O O . ALA A 1 295 ? -4.713 -2.265 -4.597 1.00 97.94 295 ALA A O 1
ATOM 2437 N N . ILE A 1 296 ? -2.942 -2.584 -3.261 1.00 97.38 296 ILE A N 1
ATOM 2438 C CA . ILE A 1 296 ? -3.160 -1.409 -2.403 1.00 97.38 296 ILE A CA 1
ATOM 2439 C C . ILE A 1 296 ? -1.945 -0.477 -2.500 1.00 97.38 296 ILE A C 1
ATOM 2441 O O . ILE A 1 296 ? -0.810 -0.944 -2.379 1.00 97.38 296 ILE A O 1
ATOM 2445 N N . PRO A 1 297 ? -2.126 0.841 -2.711 1.00 96.25 297 PRO A N 1
ATOM 2446 C CA . PRO A 1 297 ? -1.029 1.802 -2.641 1.00 96.25 297 PRO A CA 1
ATOM 2447 C C . PRO A 1 297 ? -0.346 1.788 -1.278 1.00 96.25 297 PRO A C 1
ATOM 2449 O O . PRO A 1 297 ? -1.002 1.871 -0.249 1.00 96.25 297 PRO A O 1
ATOM 2452 N N . THR A 1 298 ? 0.985 1.801 -1.270 1.00 93.38 298 THR A N 1
ATOM 2453 C CA . THR A 1 298 ? 1.753 1.954 -0.019 1.00 93.38 298 THR A CA 1
ATOM 2454 C C . THR A 1 298 ? 1.549 3.329 0.622 1.00 93.38 298 THR A C 1
ATOM 2456 O O . THR A 1 298 ? 1.734 3.483 1.824 1.00 93.38 298 THR A O 1
ATOM 2459 N N . ARG A 1 299 ? 1.172 4.339 -0.180 1.00 90.31 299 ARG A N 1
ATOM 2460 C CA . ARG A 1 299 ? 0.881 5.707 0.269 1.00 90.31 299 ARG A CA 1
ATOM 2461 C C . ARG A 1 299 ? -0.309 6.319 -0.458 1.00 90.31 299 ARG A C 1
ATOM 2463 O O . ARG A 1 299 ? -0.349 6.293 -1.696 1.00 90.31 299 ARG A O 1
ATOM 2470 N N . PHE A 1 300 ? -1.241 6.898 0.295 1.00 90.94 300 PHE A N 1
ATOM 2471 C CA . PHE A 1 300 ? -2.441 7.584 -0.206 1.00 90.94 300 PHE A CA 1
ATOM 2472 C C . PHE A 1 300 ? -3.059 8.479 0.879 1.00 90.94 300 PHE A C 1
ATOM 2474 O O . PHE A 1 300 ? -2.800 8.256 2.055 1.00 90.94 300 PHE A O 1
ATOM 2481 N N . SER A 1 301 ? -3.860 9.491 0.512 1.00 88.69 301 SER A N 1
ATOM 2482 C CA . SER A 1 301 ? -4.489 10.352 1.532 1.00 88.69 301 SER A CA 1
ATOM 2483 C C . SER A 1 301 ? -5.668 9.663 2.214 1.00 88.69 301 SER A C 1
ATOM 2485 O O . SER A 1 301 ? -6.395 8.884 1.585 1.00 88.69 301 SER A O 1
ATOM 2487 N N . ILE A 1 302 ? -5.828 9.968 3.499 1.00 87.50 302 ILE A N 1
ATOM 2488 C CA . ILE A 1 302 ? -6.853 9.414 4.385 1.00 87.50 302 ILE A CA 1
ATOM 2489 C C . ILE A 1 302 ? -8.266 9.918 4.070 1.00 87.50 302 ILE A C 1
ATOM 2491 O O . ILE A 1 302 ? -9.221 9.256 4.454 1.00 87.50 302 ILE A O 1
ATOM 2495 N N . ASP A 1 303 ? -8.398 11.038 3.355 1.00 86.94 303 ASP A N 1
ATOM 2496 C CA . ASP A 1 303 ? -9.663 11.771 3.150 1.00 86.94 303 ASP A CA 1
ATOM 2497 C C . ASP A 1 303 ? -10.675 11.058 2.245 1.00 86.94 303 ASP A C 1
ATOM 2499 O O . ASP A 1 303 ? -11.787 11.532 2.051 1.00 86.94 303 ASP A O 1
ATOM 2503 N N . ARG A 1 304 ? -10.287 9.919 1.672 1.00 88.69 304 ARG A N 1
ATOM 2504 C CA . ARG A 1 304 ? -11.165 9.089 0.846 1.00 88.69 304 ARG A CA 1
ATOM 2505 C C . ARG A 1 304 ? -12.103 8.281 1.725 1.00 88.69 304 ARG A C 1
ATOM 2507 O O . ARG A 1 304 ? -11.643 7.697 2.705 1.00 88.69 304 ARG A O 1
ATOM 2514 N N . GLU A 1 305 ? -13.368 8.161 1.323 1.00 90.00 305 GLU A N 1
ATOM 2515 C CA . GLU A 1 305 ? -14.355 7.353 2.060 1.00 90.00 305 GLU A CA 1
ATOM 2516 C C . GLU A 1 305 ? -13.943 5.872 2.149 1.00 90.00 305 GLU A C 1
ATOM 2518 O O . GLU A 1 305 ? -14.168 5.226 3.168 1.00 90.00 305 GLU A O 1
ATOM 2523 N N . TYR A 1 306 ? -13.252 5.356 1.125 1.00 95.25 306 TYR A N 1
ATOM 2524 C CA . TYR A 1 306 ? -12.739 3.985 1.081 1.00 95.25 306 TYR A CA 1
ATOM 2525 C C . TYR A 1 306 ? -11.273 3.939 0.635 1.00 95.25 306 TYR A C 1
ATOM 2527 O O . TYR A 1 306 ? -10.728 4.891 0.067 1.00 95.25 306 TYR A O 1
ATOM 2535 N N . VAL A 1 307 ? -10.606 2.811 0.890 1.00 94.50 307 VAL A N 1
ATOM 2536 C CA . VAL A 1 307 ? -9.215 2.594 0.471 1.00 94.50 307 VAL A CA 1
ATOM 2537 C C . VAL A 1 307 ? -9.136 2.554 -1.065 1.00 94.50 307 VAL A C 1
ATOM 2539 O O . VAL A 1 307 ? -9.872 1.790 -1.691 1.00 94.50 307 VAL A O 1
ATOM 2542 N N . PRO A 1 308 ? -8.231 3.321 -1.710 1.00 91.50 308 PRO A N 1
ATOM 2543 C CA . PRO A 1 308 ? -8.095 3.357 -3.167 1.00 91.50 308 PRO A CA 1
ATOM 2544 C C . PRO A 1 308 ? -7.312 2.138 -3.684 1.00 91.50 308 PRO A C 1
ATOM 2546 O O . PRO A 1 308 ? -6.216 2.265 -4.236 1.00 91.50 308 PRO A O 1
ATOM 2549 N N . CYS A 1 309 ? -7.852 0.944 -3.455 1.00 95.94 309 CYS A N 1
ATOM 2550 C CA . CYS A 1 309 ? -7.298 -0.326 -3.905 1.00 95.94 309 CYS A CA 1
ATOM 2551 C C . CYS A 1 309 ? -7.787 -0.694 -5.315 1.00 95.94 309 CYS A C 1
ATOM 2553 O O . CYS A 1 309 ? -8.834 -0.232 -5.769 1.00 95.94 309 CYS A O 1
ATOM 2555 N N . GLY A 1 310 ? -7.025 -1.526 -6.021 1.00 95.94 310 GLY A N 1
ATOM 2556 C CA . GLY A 1 310 ? -7.359 -2.050 -7.345 1.00 95.94 310 GLY A CA 1
ATOM 2557 C C . GLY A 1 310 ? -7.470 -3.571 -7.347 1.00 95.94 310 GLY A C 1
ATOM 2558 O O . GLY A 1 310 ? -6.866 -4.242 -6.511 1.00 95.94 310 GLY A O 1
ATOM 2559 N N . PHE A 1 311 ? -8.214 -4.103 -8.312 1.00 97.69 311 PHE A N 1
ATOM 2560 C CA . PHE A 1 311 ? -8.297 -5.531 -8.600 1.00 97.69 311 PHE A CA 1
ATOM 2561 C C . PHE A 1 311 ? -7.770 -5.774 -10.011 1.00 97.69 311 PHE A C 1
ATOM 2563 O O . PHE A 1 311 ? -8.262 -5.173 -10.965 1.00 97.69 311 PHE A O 1
ATOM 2570 N N . PHE A 1 312 ? -6.747 -6.613 -10.138 1.00 97.31 312 PHE A N 1
ATOM 2571 C CA . PHE A 1 312 ? -6.022 -6.804 -11.389 1.00 97.31 312 PHE A CA 1
ATOM 2572 C C . PHE A 1 312 ? -5.921 -8.276 -11.759 1.00 97.31 312 PHE A C 1
ATOM 2574 O O . PHE A 1 312 ? -5.831 -9.152 -10.899 1.00 97.31 312 PHE A O 1
ATOM 2581 N N . SER A 1 313 ? -5.883 -8.550 -13.063 1.00 97.50 313 SER A N 1
ATOM 2582 C CA . SER A 1 313 ? -5.534 -9.878 -13.552 1.00 97.50 313 SER A CA 1
ATOM 2583 C C . SER A 1 313 ? -4.032 -10.126 -13.422 1.00 97.50 313 SER A C 1
ATOM 2585 O O . SER A 1 313 ? -3.224 -9.193 -13.405 1.00 97.50 313 SER A O 1
ATOM 2587 N N . LYS A 1 314 ? -3.638 -11.403 -13.415 1.00 96.31 314 LYS A N 1
ATOM 2588 C CA . LYS A 1 314 ? -2.226 -11.832 -13.377 1.00 96.31 314 LYS A CA 1
ATOM 2589 C C . LYS A 1 314 ? -1.346 -11.238 -14.486 1.00 96.31 314 LYS A C 1
ATOM 2591 O O . LYS A 1 314 ? -0.122 -11.228 -14.345 1.00 96.31 314 LYS A O 1
ATOM 2596 N N . ASP A 1 315 ? -1.950 -10.779 -15.583 1.00 95.88 315 ASP A N 1
ATOM 2597 C CA . ASP A 1 315 ? -1.254 -10.240 -16.754 1.00 95.88 315 ASP A CA 1
ATOM 2598 C C . ASP A 1 315 ? -0.860 -8.764 -16.604 1.00 95.88 315 ASP A C 1
ATOM 2600 O O . ASP A 1 315 ? 0.067 -8.309 -17.278 1.00 95.88 315 ASP A O 1
ATOM 2604 N N . VAL A 1 316 ? -1.506 -8.024 -15.701 1.00 96.88 316 VAL A N 1
ATOM 2605 C CA . VAL A 1 316 ? -1.105 -6.656 -15.352 1.00 96.88 316 VAL A CA 1
ATOM 2606 C C . VAL A 1 316 ? 0.039 -6.741 -14.352 1.00 96.88 316 VAL A C 1
ATOM 2608 O O . VAL A 1 316 ? -0.077 -7.441 -13.350 1.00 96.88 316 VAL A O 1
ATOM 2611 N N . ILE A 1 317 ? 1.153 -6.050 -14.590 1.00 97.12 317 ILE A N 1
ATOM 2612 C CA . ILE A 1 317 ? 2.310 -6.053 -13.685 1.00 97.12 317 ILE A CA 1
ATOM 2613 C C . ILE A 1 317 ? 2.258 -4.820 -12.788 1.00 97.12 317 ILE A C 1
ATOM 2615 O O . ILE A 1 317 ? 2.195 -3.698 -13.277 1.00 97.12 317 ILE A O 1
ATOM 2619 N N . VAL A 1 318 ? 2.370 -4.988 -11.474 1.00 95.75 318 VAL A N 1
ATOM 2620 C CA . VAL A 1 318 ? 2.419 -3.842 -10.548 1.00 95.75 318 VAL A CA 1
ATOM 2621 C C . VAL A 1 318 ? 3.809 -3.601 -9.975 1.00 95.75 318 VAL A C 1
ATOM 2623 O O . VAL A 1 318 ? 4.598 -4.534 -9.788 1.00 95.75 318 VAL A O 1
ATOM 2626 N N . SER A 1 319 ? 4.118 -2.338 -9.686 1.00 95.75 319 SER A N 1
ATOM 2627 C CA . SER A 1 319 ? 5.367 -1.955 -9.024 1.00 95.75 319 SER A CA 1
ATOM 2628 C C . SER A 1 319 ? 5.314 -2.163 -7.510 1.00 95.75 319 SER A C 1
ATOM 2630 O O . SER A 1 319 ? 4.253 -2.206 -6.902 1.00 95.75 319 SER A O 1
ATOM 2632 N N . ASP A 1 320 ? 6.489 -2.192 -6.897 1.00 92.75 320 ASP A N 1
ATOM 2633 C CA . ASP A 1 320 ? 6.756 -2.081 -5.456 1.00 92.75 320 ASP A CA 1
ATOM 2634 C C . ASP A 1 320 ? 6.151 -0.861 -4.724 1.00 92.75 320 ASP A C 1
ATOM 2636 O O . ASP A 1 320 ? 6.222 -0.786 -3.500 1.00 92.75 320 ASP A O 1
ATOM 2640 N N . THR A 1 321 ? 5.541 0.088 -5.440 1.00 94.62 321 THR A N 1
ATOM 2641 C CA . THR A 1 321 ? 4.754 1.186 -4.850 1.00 94.62 321 THR A CA 1
ATOM 2642 C C . THR A 1 321 ? 3.356 0.733 -4.428 1.00 94.62 321 THR A C 1
ATOM 2644 O O . THR A 1 321 ? 2.664 1.468 -3.717 1.00 94.62 321 THR A O 1
ATOM 2647 N N . LEU A 1 322 ? 2.962 -0.467 -4.855 1.00 97.00 322 LEU A N 1
ATOM 2648 C CA . LEU A 1 322 ? 1.759 -1.184 -4.469 1.00 97.00 322 LEU A CA 1
ATOM 2649 C C . LEU A 1 322 ? 2.166 -2.428 -3.671 1.00 97.00 322 LEU A C 1
ATOM 2651 O O . LEU A 1 322 ? 3.134 -3.114 -4.015 1.00 97.00 322 LEU A O 1
ATOM 2655 N N . ASP A 1 323 ? 1.405 -2.735 -2.631 1.00 97.81 323 ASP A N 1
ATOM 2656 C CA . ASP A 1 323 ? 1.412 -4.052 -2.006 1.00 97.81 323 ASP A CA 1
ATOM 2657 C C . ASP A 1 323 ? 0.306 -4.900 -2.664 1.00 97.81 323 ASP A C 1
ATOM 2659 O O . ASP A 1 323 ? -0.737 -4.376 -3.057 1.00 97.81 323 ASP A O 1
ATOM 2663 N N . VAL A 1 324 ? 0.533 -6.205 -2.815 1.00 97.81 324 VAL A N 1
ATOM 2664 C CA . VAL A 1 324 ? -0.319 -7.151 -3.548 1.00 97.81 324 VAL A CA 1
ATOM 2665 C C . VAL A 1 324 ? -0.749 -8.337 -2.705 1.00 97.81 324 VAL A C 1
ATOM 2667 O O . VAL A 1 324 ? 0.039 -8.873 -1.923 1.00 97.81 324 VAL A O 1
ATOM 2670 N N . CYS A 1 325 ? -1.976 -8.799 -2.919 1.00 97.50 325 CYS A N 1
ATOM 2671 C CA . CYS A 1 325 ? -2.523 -9.983 -2.274 1.00 97.50 325 CYS A CA 1
ATOM 2672 C C . CYS A 1 325 ? -3.200 -10.892 -3.316 1.00 97.50 325 CYS A C 1
ATOM 2674 O O . CYS A 1 325 ? -4.091 -10.406 -4.014 1.00 97.50 325 CYS A O 1
ATOM 2676 N N . PRO A 1 326 ? -2.789 -12.170 -3.465 1.00 98.00 326 PRO A N 1
ATOM 2677 C CA . PRO A 1 326 ? -3.471 -13.122 -4.341 1.00 98.00 326 PRO A CA 1
ATOM 2678 C C . PRO A 1 326 ? -4.959 -13.207 -4.003 1.00 98.00 326 PRO A C 1
ATOM 2680 O O . PRO A 1 326 ? -5.320 -13.417 -2.846 1.00 98.00 326 PRO A O 1
ATOM 2683 N N . ASP A 1 327 ? -5.807 -13.031 -5.009 1.00 98.25 327 ASP A N 1
ATOM 2684 C CA . ASP A 1 327 ? -7.249 -12.900 -4.833 1.00 98.25 327 ASP A CA 1
ATOM 2685 C C . ASP A 1 327 ? -7.994 -13.347 -6.103 1.00 98.25 327 ASP A C 1
ATOM 2687 O O . ASP A 1 327 ? -8.367 -12.524 -6.938 1.00 98.25 327 ASP A O 1
ATOM 2691 N N . PRO A 1 328 ? -8.182 -14.661 -6.314 1.00 97.50 328 PRO A N 1
ATOM 2692 C CA . PRO A 1 328 ? -8.747 -15.170 -7.561 1.00 97.50 328 PRO A CA 1
ATOM 2693 C C . PRO A 1 328 ? -10.157 -14.644 -7.870 1.00 97.50 328 PRO A C 1
ATOM 2695 O O . PRO A 1 328 ? -10.470 -14.422 -9.041 1.00 97.50 328 PRO A O 1
ATOM 2698 N N . GLN A 1 329 ? -10.983 -14.452 -6.834 1.00 97.12 329 GLN A N 1
ATOM 2699 C CA . GLN A 1 329 ? -12.416 -14.152 -6.957 1.00 97.12 329 GLN A CA 1
ATOM 2700 C C . GLN A 1 329 ? -12.828 -12.762 -6.445 1.00 97.12 329 GLN A C 1
ATOM 2702 O O . GLN A 1 329 ? -13.939 -12.325 -6.743 1.00 97.12 329 GLN A O 1
ATOM 2707 N N . GLY A 1 330 ? -11.949 -12.038 -5.741 1.00 97.81 330 GLY A N 1
ATOM 2708 C CA . GLY A 1 330 ? -12.228 -10.681 -5.256 1.00 97.81 330 GLY A CA 1
ATOM 2709 C C . GLY A 1 330 ? -12.563 -10.585 -3.764 1.00 97.81 330 GLY A C 1
ATOM 2710 O O . GLY A 1 330 ? -13.055 -9.545 -3.330 1.00 97.81 330 GLY A O 1
ATOM 2711 N N . PHE A 1 331 ? -12.319 -11.630 -2.969 1.00 98.56 331 PHE A N 1
ATOM 2712 C CA . PHE A 1 331 ? -12.578 -11.622 -1.528 1.00 98.56 331 PHE A CA 1
ATOM 2713 C C . PHE A 1 331 ? -11.657 -10.647 -0.785 1.00 98.56 331 PHE A C 1
ATOM 2715 O O . PHE A 1 331 ? -12.120 -9.842 0.023 1.00 98.56 331 PHE A O 1
ATOM 2722 N N . ALA A 1 332 ? -10.352 -10.670 -1.072 1.00 98.44 332 ALA A N 1
ATOM 2723 C CA . ALA A 1 332 ? -9.414 -9.741 -0.440 1.00 98.44 332 ALA A CA 1
ATOM 2724 C C . ALA A 1 332 ? -9.740 -8.293 -0.836 1.00 98.44 332 ALA A C 1
ATOM 2726 O O . ALA A 1 332 ? -9.680 -7.386 -0.005 1.00 98.44 332 ALA A O 1
ATOM 2727 N N . PHE A 1 333 ? -10.127 -8.080 -2.096 1.00 98.69 333 PHE A N 1
ATOM 2728 C CA . PHE A 1 333 ? -10.616 -6.799 -2.584 1.00 98.69 333 PHE A CA 1
ATOM 2729 C C . PHE A 1 333 ? -11.895 -6.352 -1.869 1.00 98.69 333 PHE A C 1
ATOM 2731 O O . PHE A 1 333 ? -11.981 -5.180 -1.506 1.00 98.69 333 PHE A O 1
ATOM 2738 N N . ALA A 1 334 ? -12.843 -7.257 -1.612 1.00 98.62 334 ALA A N 1
ATOM 2739 C CA . ALA A 1 334 ? -14.036 -6.971 -0.818 1.00 98.62 334 ALA A CA 1
ATOM 2740 C C . ALA A 1 334 ? -13.656 -6.498 0.593 1.00 98.62 334 ALA A C 1
ATOM 2742 O O . ALA A 1 334 ? -14.097 -5.440 1.033 1.00 98.62 334 ALA A O 1
ATOM 2743 N N . VAL A 1 335 ? -12.753 -7.212 1.274 1.00 98.56 335 VAL A N 1
ATOM 2744 C CA . VAL A 1 335 ? -12.258 -6.792 2.594 1.00 98.56 335 VAL A CA 1
ATOM 2745 C C . VAL A 1 335 ? -11.645 -5.392 2.529 1.00 98.56 335 VAL A C 1
ATOM 2747 O O . VAL A 1 335 ? -12.066 -4.505 3.270 1.00 98.56 335 VAL A O 1
ATOM 2750 N N . ALA A 1 336 ? -10.697 -5.168 1.614 1.00 98.31 336 ALA A N 1
ATOM 2751 C CA . ALA A 1 336 ? -10.006 -3.886 1.475 1.00 98.31 336 ALA A CA 1
ATOM 2752 C C . ALA A 1 336 ? -10.940 -2.725 1.088 1.00 98.31 336 ALA A C 1
ATOM 2754 O O . ALA A 1 336 ? -10.631 -1.569 1.371 1.00 98.31 336 ALA A O 1
ATOM 2755 N N . SER A 1 337 ? -12.063 -3.033 0.436 1.00 98.19 337 SER A N 1
ATOM 2756 C CA . SER A 1 337 ? -13.076 -2.074 -0.010 1.00 98.19 337 SER A CA 1
ATOM 2757 C C . SER A 1 337 ? -14.159 -1.796 1.036 1.00 98.19 337 SER A C 1
ATOM 2759 O O . SER A 1 337 ? -15.060 -1.012 0.754 1.00 98.19 337 SER A O 1
ATOM 2761 N N . SER A 1 338 ? -14.100 -2.416 2.215 1.00 97.81 338 SER A N 1
ATOM 2762 C CA . SER A 1 338 ? -15.073 -2.192 3.289 1.00 97.81 338 SER A CA 1
ATOM 2763 C C . SER A 1 338 ? -14.732 -0.975 4.153 1.00 97.81 338 SER A C 1
ATOM 2765 O O . SER A 1 338 ? -13.560 -0.661 4.398 1.00 97.81 338 SER A O 1
ATOM 2767 N N . ALA A 1 339 ? -15.762 -0.322 4.685 1.00 96.75 339 ALA A N 1
ATOM 2768 C CA . ALA A 1 339 ? -15.638 0.740 5.675 1.00 96.75 339 ALA A CA 1
ATOM 2769 C C . ALA A 1 339 ? -14.976 0.229 6.963 1.00 96.75 339 ALA A C 1
ATOM 2771 O O . ALA A 1 339 ? -14.202 0.951 7.585 1.00 96.75 339 ALA A O 1
ATOM 2772 N N . MET A 1 340 ? -15.198 -1.036 7.335 1.00 96.38 340 MET A N 1
ATOM 2773 C CA . MET A 1 340 ? -14.555 -1.652 8.500 1.00 96.38 340 MET A CA 1
ATOM 2774 C C . MET A 1 340 ? -13.031 -1.728 8.344 1.00 96.38 340 MET A C 1
ATOM 2776 O O . MET A 1 340 ? -12.290 -1.357 9.256 1.00 96.38 340 MET A O 1
ATOM 2780 N N . PHE A 1 341 ? -12.539 -2.144 7.171 1.00 97.62 341 PHE A N 1
ATOM 2781 C CA . PHE A 1 341 ? -11.101 -2.152 6.900 1.00 97.62 341 PHE A CA 1
ATOM 2782 C C . PHE A 1 341 ? -10.526 -0.734 6.818 1.00 97.62 341 PHE A C 1
ATOM 2784 O O . PHE A 1 341 ? -9.433 -0.482 7.329 1.00 97.62 341 PHE A O 1
ATOM 2791 N N . LYS A 1 342 ? -11.268 0.219 6.236 1.00 95.75 342 LYS A N 1
ATOM 2792 C CA . LYS A 1 342 ? -10.887 1.638 6.254 1.00 95.75 342 LYS A CA 1
ATOM 2793 C C . LYS A 1 342 ? -10.750 2.161 7.687 1.00 95.75 342 LYS A C 1
ATOM 2795 O O . LYS A 1 342 ? -9.729 2.770 7.995 1.00 95.75 342 LYS A O 1
ATOM 2800 N N . SER A 1 343 ? -11.716 1.881 8.561 1.00 94.56 343 SER A N 1
ATOM 2801 C CA . SER A 1 343 ? -11.663 2.244 9.980 1.00 94.56 343 SER A CA 1
ATOM 2802 C C . SER A 1 343 ? -10.466 1.608 10.682 1.00 94.56 343 SER A C 1
ATOM 2804 O O . SER A 1 343 ? -9.738 2.308 11.380 1.00 94.56 343 SER A O 1
ATOM 2806 N N . TRP A 1 344 ? -10.193 0.319 10.448 1.00 94.88 344 TRP A N 1
ATOM 2807 C CA . TRP A 1 344 ? -9.000 -0.333 10.996 1.00 94.88 344 TRP A CA 1
ATOM 2808 C C . TRP A 1 344 ? -7.708 0.343 10.555 1.00 94.88 344 TRP A C 1
ATOM 2810 O O . TRP A 1 344 ? -6.804 0.559 11.355 1.00 94.88 344 TRP A O 1
ATOM 2820 N N . GLN A 1 345 ? -7.613 0.706 9.281 1.00 93.31 345 GLN A N 1
ATOM 2821 C CA . GLN A 1 345 ? -6.443 1.391 8.766 1.00 93.31 345 GLN A CA 1
ATOM 2822 C C . GLN A 1 345 ? -6.221 2.744 9.450 1.00 93.31 345 GLN A C 1
ATOM 2824 O O . GLN A 1 345 ? -5.077 3.093 9.707 1.00 93.31 345 GLN A O 1
ATOM 2829 N N . GLU A 1 346 ? -7.268 3.506 9.763 1.00 90.69 346 GLU A N 1
ATOM 2830 C CA . GLU A 1 346 ? -7.115 4.769 10.504 1.00 90.69 346 GLU A CA 1
ATOM 2831 C C . GLU A 1 346 ? -6.616 4.563 11.941 1.00 90.69 346 GLU A C 1
ATOM 2833 O O . GLU A 1 346 ? -5.910 5.420 12.476 1.00 90.69 346 GLU A O 1
ATOM 2838 N N . VAL A 1 347 ? -6.945 3.413 12.538 1.00 88.38 347 VAL A N 1
ATOM 2839 C CA . VAL A 1 347 ? -6.471 3.011 13.868 1.00 88.38 347 VAL A CA 1
ATOM 2840 C C . VAL A 1 347 ? -5.025 2.525 13.814 1.00 88.38 347 VAL A C 1
ATOM 2842 O O . VAL A 1 347 ? -4.224 2.901 14.660 1.00 88.38 347 VAL A O 1
ATOM 2845 N N . ALA A 1 348 ? -4.694 1.655 12.862 1.00 89.75 348 ALA A N 1
ATOM 2846 C CA . ALA A 1 348 ? -3.469 0.862 12.886 1.00 89.75 348 ALA A CA 1
ATOM 2847 C C . ALA A 1 348 ? -2.334 1.430 12.032 1.00 89.75 348 ALA A C 1
ATOM 2849 O O . ALA A 1 348 ? -1.163 1.128 12.285 1.00 89.75 348 ALA A O 1
ATOM 2850 N N . ALA A 1 349 ? -2.670 2.180 10.981 1.00 87.81 349 ALA A N 1
ATOM 2851 C CA . ALA A 1 349 ? -1.687 2.685 10.045 1.00 87.81 349 ALA A CA 1
ATOM 2852 C C . ALA A 1 349 ? -0.995 3.935 10.571 1.00 87.81 349 ALA A C 1
ATOM 2854 O O . ALA A 1 349 ? -1.554 4.800 11.238 1.00 87.81 349 ALA A O 1
ATOM 2855 N N . GLU A 1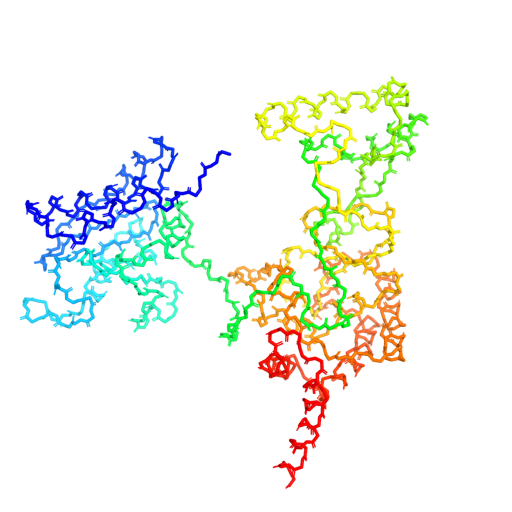 350 ? 0.239 4.050 10.128 1.00 83.94 350 GLU A N 1
ATOM 2856 C CA . GLU A 1 350 ? 1.060 5.219 10.295 1.00 83.94 350 GLU A CA 1
ATOM 2857 C C . GLU A 1 350 ? 0.537 6.359 9.389 1.00 83.94 350 GLU A C 1
ATOM 2859 O O . GLU A 1 350 ? 0.471 6.197 8.171 1.00 83.94 350 GLU A O 1
ATOM 2864 N N . ILE A 1 351 ? 0.132 7.506 9.953 1.00 81.50 351 ILE A N 1
ATOM 2865 C CA . ILE A 1 351 ? -0.399 8.658 9.191 1.00 81.50 351 ILE A CA 1
ATOM 2866 C C . ILE A 1 351 ? 0.446 9.902 9.464 1.00 81.50 351 ILE A C 1
ATOM 2868 O O . ILE A 1 351 ? 0.673 10.238 10.626 1.00 81.50 351 ILE A O 1
ATOM 2872 N N . ASP A 1 352 ? 0.897 10.583 8.409 1.00 77.50 352 ASP A N 1
ATOM 2873 C CA . ASP A 1 352 ? 1.662 11.829 8.537 1.00 77.50 352 ASP A CA 1
ATOM 2874 C C . ASP A 1 352 ? 0.778 13.088 8.630 1.00 77.50 352 ASP A C 1
ATOM 2876 O O . ASP A 1 352 ? -0.438 13.055 8.436 1.00 77.50 352 ASP A O 1
ATOM 2880 N N . GLU A 1 353 ? 1.398 14.233 8.926 1.00 71.88 353 GLU A N 1
ATOM 2881 C CA . GLU A 1 353 ? 0.716 15.528 9.086 1.00 71.88 353 GLU A CA 1
ATOM 2882 C C . GLU A 1 353 ? 0.004 16.008 7.817 1.00 71.88 353 GLU A C 1
ATOM 2884 O O . GLU A 1 353 ? -0.989 16.729 7.893 1.00 71.88 353 GLU A O 1
ATOM 2889 N N . SER A 1 354 ? 0.480 15.574 6.646 1.00 75.31 354 SER A N 1
ATOM 2890 C CA . SER A 1 354 ? -0.168 15.838 5.358 1.00 75.31 354 SER A CA 1
ATOM 2891 C C . SER A 1 354 ? -1.350 14.902 5.106 1.00 75.31 354 SER A C 1
ATOM 2893 O O . SER A 1 354 ? -1.865 14.842 3.989 1.00 75.31 354 SER A O 1
ATOM 2895 N N . ARG A 1 355 ? -1.787 14.167 6.139 1.00 82.94 355 ARG A N 1
ATOM 2896 C CA . ARG A 1 355 ? -2.909 13.231 6.104 1.00 82.94 355 ARG A CA 1
ATOM 2897 C C . ARG A 1 355 ? -2.686 12.103 5.094 1.00 82.94 355 ARG A C 1
ATOM 2899 O O . ARG A 1 355 ? -3.640 11.557 4.532 1.00 82.94 355 ARG A O 1
ATOM 2906 N N . ILE A 1 356 ? -1.423 11.733 4.867 1.00 85.62 356 ILE A N 1
ATOM 2907 C CA . ILE A 1 356 ? -1.046 10.590 4.039 1.00 85.62 356 ILE A CA 1
ATOM 2908 C C . ILE A 1 356 ? -0.882 9.362 4.926 1.00 85.62 356 ILE A C 1
ATOM 2910 O O . ILE A 1 356 ? -0.112 9.351 5.883 1.00 85.62 356 ILE A O 1
ATOM 2914 N N . VAL A 1 357 ? -1.610 8.310 4.570 1.00 89.94 357 VAL A N 1
ATOM 2915 C CA . VAL A 1 357 ? -1.504 6.974 5.148 1.00 89.94 357 VAL A CA 1
ATOM 2916 C C . VAL A 1 357 ? -0.265 6.289 4.585 1.00 89.94 357 VAL A C 1
ATOM 2918 O O . VAL A 1 357 ? -0.076 6.251 3.368 1.00 89.94 357 VAL A O 1
ATOM 2921 N N . HIS A 1 358 ? 0.530 5.684 5.461 1.00 88.69 358 HIS A N 1
ATOM 2922 C CA . HIS A 1 358 ? 1.656 4.812 5.144 1.00 88.69 358 HIS A CA 1
ATOM 2923 C C . HIS A 1 358 ? 1.232 3.376 5.427 1.00 88.69 358 HIS A C 1
ATOM 2925 O O . HIS A 1 358 ? 1.304 2.865 6.544 1.00 88.69 358 HIS A O 1
ATOM 2931 N N . PHE A 1 359 ? 0.707 2.734 4.388 1.00 94.06 359 PHE A N 1
ATOM 2932 C CA . PHE A 1 359 ? 0.177 1.386 4.487 1.00 94.06 359 PHE A CA 1
ATOM 2933 C C . PHE A 1 359 ? 1.309 0.377 4.706 1.00 94.06 359 PHE A C 1
ATOM 2935 O O . PHE A 1 359 ? 2.309 0.359 3.983 1.00 94.06 359 PHE A O 1
ATOM 2942 N N . SER A 1 360 ? 1.131 -0.490 5.701 1.00 91.81 360 SER A N 1
ATOM 2943 C CA . SER A 1 360 ? 2.099 -1.513 6.082 1.00 91.81 360 SER A CA 1
ATOM 2944 C C . SER A 1 360 ? 1.425 -2.874 6.149 1.00 91.81 360 SER A C 1
ATOM 2946 O O . SER A 1 360 ? 0.485 -3.075 6.917 1.00 91.81 360 SER A O 1
ATOM 2948 N N . ILE A 1 361 ? 1.959 -3.842 5.401 1.00 95.56 361 ILE A N 1
ATOM 2949 C CA . ILE A 1 361 ? 1.491 -5.234 5.441 1.00 95.56 361 ILE A CA 1
ATOM 2950 C C . ILE A 1 361 ? 1.504 -5.767 6.878 1.00 95.56 361 ILE A C 1
ATOM 2952 O O . ILE A 1 361 ? 0.524 -6.344 7.329 1.00 95.56 361 ILE A O 1
ATOM 2956 N N . HIS A 1 362 ? 2.595 -5.548 7.614 1.00 90.00 362 HIS A N 1
ATOM 2957 C CA . HIS A 1 362 ? 2.784 -6.136 8.942 1.00 90.00 362 HIS A CA 1
ATOM 2958 C C . HIS A 1 362 ? 1.981 -5.452 10.045 1.00 90.00 362 HIS A C 1
ATOM 2960 O O . HIS A 1 362 ? 1.775 -6.058 11.087 1.00 90.00 362 HIS A O 1
ATOM 2966 N N . GLN A 1 363 ? 1.567 -4.203 9.842 1.00 91.06 363 GLN A N 1
ATOM 2967 C CA . GLN A 1 363 ? 0.918 -3.394 10.876 1.00 91.06 363 GLN A CA 1
ATOM 2968 C C . GLN A 1 363 ? -0.557 -3.118 10.591 1.00 91.06 363 GLN A C 1
ATOM 2970 O O . GLN A 1 363 ? -1.283 -2.799 11.522 1.00 91.06 363 GLN A O 1
ATOM 2975 N N . VAL A 1 364 ? -0.995 -3.237 9.335 1.00 95.81 364 VAL A N 1
ATOM 2976 C CA . VAL A 1 364 ? -2.377 -2.971 8.919 1.00 95.81 364 VAL A CA 1
ATOM 2977 C C . VAL A 1 364 ? -3.033 -4.250 8.417 1.00 95.81 364 VAL A C 1
ATOM 2979 O O . VAL A 1 364 ? -3.977 -4.735 9.029 1.00 95.81 364 VAL A O 1
ATOM 2982 N N . TRP A 1 365 ? -2.531 -4.829 7.320 1.00 97.75 365 TRP A N 1
ATOM 2983 C CA . TRP A 1 365 ? -3.166 -6.001 6.704 1.00 97.75 365 TRP A CA 1
ATOM 2984 C C . TRP A 1 365 ? -3.105 -7.228 7.613 1.00 97.75 365 TRP A C 1
ATOM 2986 O O . TRP A 1 365 ? -4.117 -7.861 7.896 1.00 97.75 365 TRP A O 1
ATOM 2996 N N . ASN A 1 366 ? -1.908 -7.549 8.102 1.00 96.19 366 ASN A N 1
ATOM 2997 C CA . ASN A 1 366 ? -1.685 -8.761 8.873 1.00 96.19 366 ASN A CA 1
ATOM 2998 C C . ASN A 1 366 ? -2.306 -8.708 10.273 1.00 96.19 366 ASN A C 1
ATOM 3000 O O . ASN A 1 366 ? -2.471 -9.742 10.903 1.00 96.19 366 ASN A O 1
ATOM 3004 N N . THR A 1 367 ? -2.622 -7.525 10.775 1.00 94.19 367 THR A N 1
ATOM 3005 C CA . THR A 1 367 ? -3.177 -7.301 12.115 1.00 94.19 367 THR A CA 1
ATOM 3006 C C . THR A 1 367 ? -4.671 -7.001 12.069 1.00 94.19 367 THR A C 1
ATOM 3008 O O . THR A 1 367 ? -5.272 -6.835 13.123 1.00 94.19 367 THR A O 1
ATOM 3011 N N . PHE A 1 368 ? -5.283 -6.936 10.879 1.00 96.38 368 PHE A N 1
ATOM 3012 C CA . PHE A 1 368 ? -6.722 -6.740 10.758 1.00 96.38 368 PHE A CA 1
ATOM 3013 C C . PHE A 1 368 ? -7.452 -7.941 11.375 1.00 96.38 368 PHE A C 1
ATOM 3015 O O . PHE A 1 368 ? -7.291 -9.068 10.886 1.00 96.38 368 PHE A O 1
ATOM 3022 N N . PRO A 1 369 ? -8.245 -7.739 12.442 1.00 91.50 369 PRO A N 1
ATOM 3023 C CA . PRO A 1 369 ? -8.836 -8.831 13.204 1.00 91.50 369 PRO A CA 1
ATOM 3024 C C . PRO A 1 369 ? -10.143 -9.303 12.555 1.00 91.50 369 PRO A C 1
ATOM 3026 O O . PRO A 1 369 ? -11.185 -9.339 13.202 1.00 91.50 369 PRO A O 1
ATOM 3029 N N . LEU A 1 370 ? -10.105 -9.623 11.257 1.00 93.50 370 LEU A N 1
ATOM 3030 C CA . LEU A 1 370 ? -11.270 -10.129 10.533 1.00 93.50 370 LEU A CA 1
ATOM 3031 C C . LEU A 1 370 ? -11.746 -11.441 11.184 1.00 93.50 370 LEU A C 1
ATOM 3033 O O . LEU A 1 370 ? -10.966 -12.404 11.209 1.00 93.50 370 LEU A O 1
ATOM 3037 N N . PRO A 1 371 ? -12.991 -11.516 11.686 1.00 87.31 371 PRO A N 1
ATOM 3038 C CA . PRO A 1 371 ? -13.542 -12.754 12.219 1.00 87.31 371 PRO A CA 1
ATOM 3039 C C . PRO A 1 371 ? -13.547 -13.868 11.161 1.00 87.31 371 PRO A C 1
ATOM 3041 O O . PRO A 1 371 ? -13.513 -13.577 9.964 1.00 87.31 371 PRO A O 1
ATOM 3044 N N . PRO A 1 372 ? -13.575 -15.152 11.563 1.00 85.50 372 PRO A N 1
ATOM 3045 C CA . PRO A 1 372 ? -13.710 -16.252 10.616 1.00 85.50 372 PRO A CA 1
ATOM 3046 C C . PRO A 1 372 ? -14.930 -16.058 9.710 1.00 85.50 372 PRO A C 1
ATOM 3048 O O . PRO A 1 372 ? -16.041 -15.876 10.202 1.00 85.50 372 PRO A O 1
ATOM 3051 N N . VAL A 1 373 ? -14.711 -16.109 8.398 1.00 90.00 373 VAL A N 1
ATOM 3052 C CA . VAL A 1 373 ? -15.757 -15.900 7.387 1.00 90.00 373 VAL A CA 1
ATOM 3053 C C . VAL A 1 373 ? -16.246 -17.252 6.873 1.00 90.00 373 VAL A C 1
ATOM 3055 O O . VAL A 1 373 ? -15.422 -18.108 6.542 1.00 90.00 373 VAL A O 1
ATOM 3058 N N . SER A 1 374 ? -17.567 -17.452 6.830 1.00 90.38 374 SER A N 1
ATOM 3059 C CA . SER A 1 374 ? -18.184 -18.635 6.215 1.00 90.38 374 SER A CA 1
ATOM 3060 C C . SER A 1 374 ? -17.981 -18.630 4.693 1.00 90.38 374 SER A C 1
ATOM 3062 O O . SER A 1 374 ? -17.690 -17.588 4.102 1.00 90.38 374 SER A O 1
ATOM 3064 N N . GLU A 1 375 ? -18.124 -19.779 4.028 1.00 95.25 375 GLU A N 1
ATOM 3065 C CA . GLU A 1 375 ? -18.031 -19.800 2.561 1.00 95.25 375 GLU A CA 1
ATOM 3066 C C . GLU A 1 375 ? -19.221 -19.066 1.920 1.00 95.25 375 GLU A C 1
ATOM 3068 O O . GLU A 1 375 ? -19.049 -18.396 0.904 1.00 95.25 375 GLU A O 1
ATOM 3073 N N . GLU A 1 376 ? -20.401 -19.105 2.543 1.00 95.88 376 GLU A N 1
ATOM 3074 C CA . GLU A 1 376 ? -21.578 -18.358 2.104 1.00 95.88 376 GLU A CA 1
ATOM 3075 C C . GLU A 1 376 ? -21.338 -16.840 2.152 1.00 95.88 376 GLU A C 1
ATOM 3077 O O . GLU A 1 376 ? -21.540 -16.149 1.151 1.00 95.88 376 GLU A O 1
ATOM 3082 N N . ASP A 1 377 ? -20.838 -16.317 3.278 1.00 94.88 377 ASP A N 1
ATOM 3083 C CA . ASP A 1 377 ? -20.540 -14.885 3.429 1.00 94.88 377 ASP A CA 1
ATOM 3084 C C . ASP A 1 377 ? -19.419 -14.445 2.489 1.00 94.88 377 ASP A C 1
ATOM 3086 O O . ASP A 1 377 ? -19.462 -13.354 1.919 1.00 94.88 377 ASP A O 1
ATOM 3090 N N . LYS A 1 378 ? -18.423 -15.307 2.277 1.00 97.12 378 LYS A N 1
ATOM 3091 C CA . LYS A 1 378 ? -17.331 -15.052 1.340 1.00 97.12 378 LYS A CA 1
ATOM 3092 C C . LYS A 1 378 ? -17.837 -14.902 -0.095 1.00 97.12 378 LYS A C 1
ATOM 3094 O O . LYS A 1 378 ? -17.448 -13.944 -0.761 1.00 97.12 378 LYS A O 1
ATOM 3099 N N . ILE A 1 379 ? -18.732 -15.782 -0.549 1.00 98.00 379 ILE A N 1
ATOM 3100 C CA . ILE A 1 379 ? -19.367 -15.672 -1.874 1.00 98.00 379 ILE A CA 1
ATOM 3101 C C . ILE A 1 379 ? -20.159 -14.363 -1.979 1.00 98.00 379 ILE A C 1
ATOM 3103 O O . ILE A 1 379 ? -20.015 -13.633 -2.961 1.00 98.00 379 ILE A O 1
ATOM 3107 N N . LEU A 1 380 ? -20.937 -14.010 -0.950 1.00 98.00 380 LEU A N 1
ATOM 3108 C CA . LEU A 1 380 ? -21.689 -12.749 -0.923 1.00 98.00 380 LEU A CA 1
ATOM 3109 C C . LEU A 1 380 ? -20.763 -11.523 -0.996 1.00 98.00 380 LEU A C 1
ATOM 3111 O O . LEU A 1 380 ? -21.032 -10.574 -1.739 1.00 98.00 380 LEU A O 1
ATOM 3115 N N . MET A 1 381 ? -19.640 -11.542 -0.275 1.00 98.44 381 MET A N 1
ATOM 3116 C CA . MET A 1 381 ? -18.626 -10.487 -0.335 1.00 98.44 381 MET A CA 1
ATOM 3117 C C . MET A 1 381 ? -18.001 -10.370 -1.732 1.00 98.44 381 MET A C 1
ATOM 3119 O O . MET A 1 381 ? -17.832 -9.256 -2.230 1.00 98.44 381 MET A O 1
ATOM 3123 N N . GLU A 1 382 ? -17.698 -11.491 -2.391 1.00 98.44 382 GLU A N 1
ATOM 3124 C CA . GLU A 1 382 ? -17.177 -11.524 -3.764 1.00 98.44 382 GLU A CA 1
ATOM 3125 C C . GLU A 1 382 ? -18.189 -10.964 -4.783 1.00 98.44 382 GLU A C 1
ATOM 3127 O O . GLU A 1 382 ? -17.819 -10.232 -5.707 1.00 98.44 382 GLU A O 1
ATOM 3132 N N . GLU A 1 383 ? -19.483 -11.242 -4.616 1.00 98.38 383 GLU A N 1
ATOM 3133 C CA . GLU A 1 383 ? -20.547 -10.653 -5.438 1.00 98.38 383 GLU A CA 1
ATOM 3134 C C . GLU A 1 383 ? -20.662 -9.137 -5.240 1.00 98.38 383 GLU A C 1
ATOM 3136 O O . GLU A 1 383 ? -20.788 -8.383 -6.212 1.00 98.38 383 GLU A O 1
ATOM 3141 N N . CYS A 1 384 ? -20.575 -8.666 -3.995 1.00 98.00 384 CYS A N 1
ATOM 3142 C CA . CYS A 1 384 ? -20.564 -7.239 -3.682 1.00 98.00 384 CYS A CA 1
ATOM 3143 C C . CYS A 1 384 ? -19.311 -6.540 -4.233 1.00 98.00 384 CYS A C 1
ATOM 3145 O O . CYS A 1 384 ? -19.422 -5.469 -4.833 1.00 98.00 384 CYS A O 1
ATOM 3147 N N . ALA A 1 385 ? -18.138 -7.174 -4.152 1.00 97.56 385 ALA A N 1
ATOM 3148 C CA . ALA A 1 385 ? -16.913 -6.700 -4.797 1.00 97.56 385 ALA A CA 1
ATOM 3149 C C . ALA A 1 385 ? -17.079 -6.530 -6.315 1.00 97.56 385 ALA A C 1
ATOM 3151 O O . ALA A 1 385 ? -16.688 -5.498 -6.868 1.00 97.56 385 ALA A O 1
ATOM 3152 N N . LYS A 1 386 ? -17.716 -7.492 -6.997 1.00 98.25 386 LYS A N 1
ATOM 3153 C CA . LYS A 1 386 ? -18.032 -7.374 -8.432 1.00 98.25 386 LYS A CA 1
ATOM 3154 C C . LYS A 1 386 ? -18.937 -6.173 -8.713 1.00 98.25 386 LYS A C 1
ATOM 3156 O O . LYS A 1 386 ? -18.684 -5.446 -9.671 1.00 98.25 386 LYS A O 1
ATOM 3161 N N . LYS A 1 387 ? -19.946 -5.909 -7.873 1.00 98.38 387 LYS A N 1
ATOM 3162 C CA . LYS A 1 387 ? -20.813 -4.720 -8.004 1.00 98.38 387 LYS A CA 1
ATOM 3163 C C . LYS A 1 387 ? -20.032 -3.412 -7.833 1.00 98.38 387 LYS A C 1
ATOM 3165 O O . LYS A 1 387 ? -20.255 -2.488 -8.613 1.00 98.38 387 LYS A O 1
ATOM 3170 N N . VAL A 1 388 ? -19.097 -3.345 -6.880 1.00 98.25 388 VAL A N 1
ATOM 3171 C CA . VAL A 1 388 ? -18.195 -2.190 -6.699 1.00 98.25 388 VAL A CA 1
ATOM 3172 C C . VAL A 1 388 ? -17.350 -1.964 -7.956 1.00 98.25 388 VAL A C 1
ATOM 3174 O O . VAL A 1 388 ? -17.307 -0.849 -8.471 1.00 98.25 388 VAL A O 1
ATOM 3177 N N . LEU A 1 389 ? -16.727 -3.015 -8.498 1.00 97.38 389 LEU A N 1
ATOM 3178 C CA . LEU A 1 389 ? -15.911 -2.923 -9.716 1.00 97.38 389 LEU A CA 1
ATOM 3179 C C . LEU A 1 389 ? -16.732 -2.498 -10.943 1.00 97.38 389 LEU A C 1
ATOM 3181 O O . LEU A 1 389 ? -16.308 -1.611 -11.680 1.00 97.38 389 LEU A O 1
ATOM 3185 N N . LEU A 1 390 ? -17.925 -3.071 -11.135 1.00 97.56 390 LEU A N 1
ATOM 3186 C CA . LEU A 1 390 ? -18.837 -2.685 -12.218 1.00 97.56 390 LEU A CA 1
ATOM 3187 C C . LEU A 1 390 ? -19.299 -1.231 -12.092 1.00 97.56 390 LEU A C 1
ATOM 3189 O O . LEU A 1 390 ? -19.448 -0.547 -13.101 1.00 97.56 390 LEU A O 1
ATOM 3193 N N . SER A 1 391 ? -19.520 -0.756 -10.866 1.00 97.12 391 SER A N 1
ATOM 3194 C CA . SER A 1 391 ? -19.861 0.642 -10.615 1.00 97.12 391 SER A CA 1
ATOM 3195 C C . SER A 1 391 ? -18.698 1.574 -10.961 1.00 97.12 391 SER A C 1
ATOM 3197 O O . SER A 1 391 ? -18.890 2.542 -11.689 1.00 97.12 391 SER A O 1
ATOM 3199 N N . ARG A 1 392 ? -17.464 1.233 -10.561 1.00 95.44 392 ARG A N 1
ATOM 3200 C CA . ARG A 1 392 ? -16.264 1.997 -10.951 1.00 95.44 392 ARG A CA 1
ATOM 3201 C C . ARG A 1 392 ? -16.102 2.108 -12.468 1.00 95.44 392 ARG A C 1
ATOM 3203 O O . ARG A 1 392 ? -15.770 3.183 -12.951 1.00 95.44 392 ARG A O 1
ATOM 3210 N N . GLU A 1 393 ? -16.370 1.039 -13.217 1.00 94.88 393 GLU A N 1
ATOM 3211 C CA . GLU A 1 393 ? -16.264 1.053 -14.685 1.00 94.88 393 GLU A CA 1
ATOM 3212 C C . GLU A 1 393 ? -17.245 2.044 -15.339 1.00 94.88 393 GLU A C 1
ATOM 3214 O O . GLU A 1 393 ? -16.915 2.663 -16.351 1.00 94.88 393 GLU A O 1
ATOM 3219 N N . ARG A 1 394 ? -18.428 2.260 -14.742 1.00 96.44 394 ARG A N 1
ATOM 3220 C CA . ARG A 1 394 ? -19.383 3.284 -15.208 1.00 96.44 394 ARG A CA 1
ATOM 3221 C C . ARG A 1 394 ? -18.869 4.713 -15.025 1.00 96.44 394 ARG A C 1
ATOM 3223 O O . ARG A 1 394 ? -19.320 5.599 -15.741 1.00 96.44 394 ARG A O 1
ATOM 3230 N N . HIS A 1 395 ? -17.913 4.918 -14.118 1.00 94.00 395 HIS A N 1
ATOM 3231 C CA . HIS A 1 395 ? -17.321 6.217 -13.774 1.00 94.00 395 HIS A CA 1
ATOM 3232 C C . HIS A 1 395 ? -15.834 6.302 -14.141 1.00 94.00 395 HIS A C 1
ATOM 3234 O O . HIS A 1 395 ? -15.079 7.047 -13.521 1.00 94.00 395 HIS A O 1
ATOM 3240 N N . LYS A 1 396 ? -15.391 5.536 -15.146 1.00 90.75 396 LYS A N 1
ATOM 3241 C CA . LYS A 1 396 ? -13.973 5.424 -15.542 1.00 90.75 396 LYS A CA 1
ATOM 3242 C C . LYS A 1 396 ? -13.310 6.732 -15.985 1.00 90.75 396 LYS A C 1
ATOM 3244 O O . LYS A 1 396 ? -12.084 6.810 -16.005 1.00 90.75 396 LYS A O 1
ATOM 3249 N N . ASP A 1 397 ? -14.109 7.734 -16.344 1.00 91.00 397 ASP A N 1
ATOM 3250 C CA . ASP A 1 397 ? -13.623 9.061 -16.727 1.00 91.00 397 ASP A CA 1
ATOM 3251 C C . ASP A 1 397 ? -13.157 9.881 -15.508 1.00 91.00 397 ASP A C 1
ATOM 3253 O O . ASP A 1 397 ? -12.429 10.861 -15.664 1.00 91.00 397 ASP A O 1
ATOM 3257 N N . ILE A 1 398 ? -13.527 9.462 -14.291 1.00 92.12 398 ILE A N 1
ATOM 3258 C CA . ILE A 1 398 ? -13.099 10.073 -13.032 1.00 92.12 398 ILE A CA 1
ATOM 3259 C C . ILE A 1 398 ? -11.909 9.276 -12.472 1.00 92.12 398 ILE A C 1
ATOM 3261 O O . ILE A 1 398 ? -12.034 8.075 -12.209 1.00 92.12 398 ILE A O 1
ATOM 3265 N N . PRO A 1 399 ? -10.746 9.908 -12.230 1.00 90.81 399 PRO A N 1
ATOM 3266 C CA . PRO A 1 399 ? -9.611 9.237 -11.609 1.00 90.81 399 PRO A CA 1
ATOM 3267 C C . PRO A 1 399 ? -9.972 8.643 -10.244 1.00 90.81 399 PRO A C 1
ATOM 3269 O O . PRO A 1 399 ? -10.645 9.278 -9.433 1.00 90.81 399 PRO A O 1
ATOM 3272 N N . LEU A 1 400 ? -9.434 7.463 -9.920 1.00 91.19 400 LEU A N 1
ATOM 3273 C CA . LEU A 1 400 ? -9.664 6.807 -8.626 1.00 91.19 400 LEU A CA 1
ATOM 3274 C C . LEU A 1 400 ? -9.258 7.693 -7.430 1.00 91.19 400 LEU A C 1
ATOM 3276 O O . LEU A 1 400 ? -9.807 7.558 -6.337 1.00 91.19 400 LEU A O 1
ATOM 3280 N N . SER A 1 401 ? -8.295 8.606 -7.615 1.00 83.81 401 SER A N 1
ATOM 3281 C CA . SER A 1 401 ? -7.921 9.591 -6.594 1.00 83.81 401 SER A CA 1
ATOM 3282 C C . SER A 1 401 ? -9.045 10.542 -6.204 1.00 83.81 401 SER A C 1
ATOM 3284 O O . SER A 1 401 ? -9.007 11.000 -5.061 1.00 83.81 401 SER A O 1
ATOM 3286 N N . GLU A 1 402 ? -9.965 10.827 -7.124 1.00 89.19 402 GLU A N 1
ATOM 3287 C CA . GLU A 1 402 ? -11.078 11.773 -6.988 1.00 89.19 402 GLU A CA 1
ATOM 3288 C C . GLU A 1 402 ? -12.407 11.052 -6.763 1.00 89.19 402 GLU A C 1
ATOM 3290 O O . GLU A 1 402 ? -13.190 11.491 -5.934 1.00 89.19 402 GLU A O 1
ATOM 3295 N N . LEU A 1 403 ? -12.621 9.898 -7.408 1.00 92.75 403 LEU A N 1
ATOM 3296 C CA . LEU A 1 403 ? -13.858 9.105 -7.333 1.00 92.75 403 LEU A CA 1
ATOM 3297 C C . LEU A 1 403 ? -14.301 8.778 -5.897 1.00 92.75 403 LEU A C 1
ATOM 3299 O O . LEU A 1 403 ? -15.482 8.576 -5.644 1.00 92.75 403 LEU A O 1
ATOM 3303 N N . TYR A 1 404 ? -13.348 8.704 -4.968 1.00 93.12 404 TYR A N 1
ATOM 3304 C CA . TYR A 1 404 ? -13.579 8.378 -3.560 1.00 93.12 404 TYR A CA 1
ATOM 3305 C C . TYR A 1 404 ? -13.564 9.583 -2.613 1.00 93.12 404 TYR A C 1
ATOM 3307 O O . TYR A 1 404 ? -13.561 9.389 -1.396 1.00 93.12 404 TYR A O 1
ATOM 3315 N N . LEU A 1 405 ? -13.517 10.807 -3.140 1.00 91.12 405 LEU A N 1
ATOM 3316 C CA . LEU A 1 405 ? -13.731 12.004 -2.332 1.00 91.12 405 LEU A CA 1
ATOM 3317 C C . LEU A 1 405 ? -15.205 12.074 -1.895 1.00 91.12 405 LEU A C 1
ATOM 3319 O O . LEU A 1 405 ? -16.074 11.752 -2.712 1.00 91.12 405 LEU A O 1
ATOM 3323 N N . PRO A 1 406 ? -15.506 12.494 -0.652 1.00 87.38 406 PRO A N 1
ATOM 3324 C CA . PRO A 1 406 ? -16.877 12.519 -0.141 1.00 87.38 406 PRO A CA 1
ATOM 3325 C C . PRO A 1 406 ? -17.866 13.289 -1.022 1.00 87.38 406 PRO A C 1
ATOM 3327 O O . PRO A 1 406 ? -19.002 12.862 -1.216 1.00 87.38 406 PRO A O 1
ATOM 3330 N N . GLU A 1 407 ? -17.413 14.400 -1.597 1.00 89.25 407 GLU A N 1
ATOM 3331 C CA . GLU A 1 407 ? -18.183 15.274 -2.480 1.00 89.25 407 GLU A CA 1
ATOM 3332 C C . GLU A 1 407 ? -18.346 14.744 -3.915 1.00 89.25 407 GLU A C 1
ATOM 3334 O O . GLU A 1 407 ? -19.197 15.242 -4.650 1.00 89.25 407 GLU A O 1
ATOM 3339 N N . VAL A 1 408 ? -17.556 13.741 -4.318 1.00 91.81 408 VAL A N 1
ATOM 3340 C CA . VAL A 1 408 ? -17.569 13.168 -5.677 1.00 91.81 408 VAL A CA 1
ATOM 3341 C C . VAL A 1 408 ? -18.245 11.799 -5.718 1.00 91.81 408 VAL A C 1
ATOM 3343 O O . VAL A 1 408 ? -18.859 11.469 -6.730 1.00 91.81 408 VAL A O 1
ATOM 3346 N N . LEU A 1 409 ? -18.129 11.000 -4.648 1.00 93.06 409 LEU A N 1
ATOM 3347 C CA . LEU A 1 409 ? -18.507 9.585 -4.621 1.00 93.06 409 LEU A CA 1
ATOM 3348 C C . LEU A 1 409 ? -19.939 9.345 -5.153 1.00 93.06 409 LEU A C 1
ATOM 3350 O O . LEU A 1 409 ? -20.904 9.674 -4.452 1.00 93.06 409 LEU A O 1
ATOM 3354 N N . PRO A 1 410 ? -20.092 8.737 -6.352 1.00 96.25 410 PRO A N 1
ATOM 3355 C CA . PRO A 1 410 ? -21.393 8.550 -6.988 1.00 96.25 410 PRO A CA 1
ATOM 3356 C C . PRO A 1 410 ? -22.320 7.642 -6.183 1.00 96.25 410 PRO A C 1
ATOM 3358 O O . PRO A 1 410 ? -21.877 6.671 -5.568 1.00 96.25 410 PRO A O 1
ATOM 3361 N N . GLU A 1 411 ? -23.625 7.911 -6.237 1.00 96.25 411 GLU A N 1
ATOM 3362 C CA . GLU A 1 411 ? -24.623 7.209 -5.421 1.00 96.25 411 GLU A CA 1
ATOM 3363 C C . GLU A 1 411 ? -24.681 5.697 -5.694 1.00 96.25 411 GLU A C 1
ATOM 3365 O O . GLU A 1 411 ? -24.822 4.894 -4.774 1.00 96.25 411 GLU A O 1
ATOM 3370 N N . ASP A 1 412 ? -24.513 5.266 -6.946 1.00 97.44 412 ASP A N 1
ATOM 3371 C CA . ASP A 1 412 ? -24.499 3.842 -7.290 1.00 97.44 412 ASP A CA 1
ATOM 3372 C C . ASP A 1 412 ? -23.251 3.120 -6.754 1.00 97.44 412 ASP A C 1
ATOM 3374 O O . ASP A 1 412 ? -23.330 1.951 -6.369 1.00 97.44 412 ASP A O 1
ATOM 3378 N N . LEU A 1 413 ? -22.104 3.805 -6.689 1.00 97.56 413 LEU A N 1
ATOM 3379 C CA . LEU A 1 413 ? -20.887 3.298 -6.053 1.00 97.56 413 LEU A CA 1
ATOM 3380 C C . LEU A 1 413 ? -21.010 3.303 -4.526 1.00 97.56 413 LEU A C 1
ATOM 3382 O O . LEU A 1 413 ? -20.684 2.298 -3.894 1.00 97.56 413 LEU A O 1
ATOM 3386 N N . ARG A 1 414 ? -21.551 4.378 -3.941 1.00 96.69 414 ARG A N 1
ATOM 3387 C CA . ARG A 1 414 ? -21.849 4.484 -2.505 1.00 96.69 414 ARG A CA 1
ATOM 3388 C C . ARG A 1 414 ? -22.767 3.350 -2.053 1.00 96.69 414 ARG A C 1
ATOM 3390 O O . ARG A 1 414 ? -22.465 2.668 -1.079 1.00 96.69 414 ARG A O 1
ATOM 3397 N N . LYS A 1 415 ? -23.833 3.070 -2.808 1.00 97.50 415 LYS A N 1
ATOM 3398 C CA . LYS A 1 415 ? -24.745 1.949 -2.546 1.00 97.50 415 LYS A CA 1
ATOM 3399 C C . LYS A 1 415 ? -24.049 0.590 -2.644 1.00 97.50 415 LYS A C 1
ATOM 3401 O O . LYS A 1 415 ? -24.272 -0.260 -1.787 1.00 97.50 415 LYS A O 1
ATOM 3406 N N . ALA A 1 416 ? -23.199 0.385 -3.653 1.00 98.19 416 ALA A N 1
ATOM 3407 C CA . ALA A 1 416 ? -22.452 -0.865 -3.802 1.00 98.19 416 ALA A CA 1
ATOM 3408 C C . ALA A 1 416 ? -21.523 -1.129 -2.604 1.00 98.19 416 ALA A C 1
ATOM 3410 O O . ALA A 1 416 ? -21.453 -2.260 -2.125 1.00 98.19 416 ALA A O 1
ATOM 3411 N N . HIS A 1 417 ? -20.861 -0.090 -2.088 1.00 97.94 417 HIS A N 1
ATOM 3412 C CA . HIS A 1 417 ? -20.089 -0.201 -0.855 1.00 97.94 417 HIS A CA 1
ATOM 3413 C C . HIS A 1 417 ? -20.971 -0.402 0.379 1.00 97.94 417 HIS A C 1
ATOM 3415 O O . HIS A 1 417 ? -20.671 -1.271 1.182 1.00 97.94 417 HIS A O 1
ATOM 3421 N N . ALA A 1 418 ? -22.091 0.311 0.511 1.00 96.25 418 ALA A N 1
ATOM 3422 C CA . ALA A 1 418 ? -22.996 0.135 1.646 1.00 96.25 418 ALA A CA 1
ATOM 3423 C C . ALA A 1 418 ? -23.559 -1.298 1.738 1.00 96.25 418 ALA A C 1
ATOM 3425 O O . ALA A 1 418 ? -23.762 -1.820 2.833 1.00 96.25 418 ALA A O 1
ATOM 3426 N N . ASP A 1 419 ? -23.814 -1.953 0.602 1.00 96.81 419 ASP A N 1
ATOM 3427 C CA . ASP A 1 419 ? -24.240 -3.355 0.573 1.00 96.81 419 ASP A CA 1
ATOM 3428 C C . ASP A 1 419 ? -23.116 -4.317 0.993 1.00 96.81 419 ASP A C 1
ATOM 3430 O O . ASP A 1 419 ? -23.382 -5.292 1.697 1.00 96.81 419 ASP A O 1
ATOM 3434 N N . LEU A 1 420 ? -21.864 -4.019 0.631 1.00 97.88 420 LEU A N 1
ATOM 3435 C CA . LEU A 1 420 ? -20.686 -4.734 1.128 1.00 97.88 420 LEU A CA 1
ATOM 3436 C C . LEU A 1 420 ? -20.490 -4.521 2.638 1.00 97.88 420 LEU A C 1
ATOM 3438 O O . LEU A 1 420 ? -20.280 -5.483 3.375 1.00 97.88 420 LEU A O 1
ATOM 3442 N N . ASP A 1 421 ? -20.607 -3.278 3.100 1.00 97.06 421 ASP A N 1
ATOM 3443 C CA . ASP A 1 421 ? -20.405 -2.885 4.493 1.00 97.06 421 ASP A CA 1
ATOM 3444 C C . ASP A 1 421 ? -21.414 -3.565 5.418 1.00 97.06 421 ASP A C 1
ATOM 3446 O O . ASP A 1 421 ? -21.028 -4.032 6.480 1.00 97.06 421 ASP A O 1
ATOM 3450 N N . LYS A 1 422 ? -22.677 -3.741 4.999 1.00 94.81 422 LYS A N 1
ATOM 3451 C CA . LYS A 1 422 ? -23.673 -4.509 5.776 1.00 94.81 422 LYS A CA 1
ATOM 3452 C C . LYS A 1 422 ? -23.217 -5.938 6.072 1.00 94.81 422 LYS A C 1
ATOM 3454 O O . LYS A 1 422 ? -23.461 -6.427 7.173 1.00 94.81 422 LYS A O 1
ATOM 3459 N N . ILE A 1 423 ? -22.604 -6.605 5.092 1.00 94.69 423 ILE A N 1
ATOM 3460 C CA . ILE A 1 423 ? -22.110 -7.978 5.252 1.00 94.69 423 ILE A CA 1
ATOM 3461 C C . ILE A 1 423 ? -20.902 -7.955 6.184 1.00 94.69 423 ILE A C 1
ATOM 3463 O O . ILE A 1 423 ? -20.888 -8.672 7.181 1.00 94.69 423 ILE A O 1
ATOM 3467 N N . VAL A 1 424 ? -19.922 -7.089 5.913 1.00 95.38 424 VAL A N 1
ATOM 3468 C CA . VAL A 1 424 ? -18.695 -7.024 6.714 1.00 95.38 424 VAL A CA 1
ATOM 3469 C C . VAL A 1 424 ? -18.987 -6.627 8.157 1.00 95.38 424 VAL A C 1
ATOM 3471 O O . VAL A 1 424 ? -18.523 -7.314 9.056 1.00 95.38 424 VAL A O 1
ATOM 3474 N N . ASP A 1 425 ? -19.797 -5.599 8.401 1.00 90.31 425 ASP A N 1
ATOM 3475 C CA . ASP A 1 425 ? -20.201 -5.176 9.746 1.00 90.31 425 ASP A CA 1
ATOM 3476 C C . ASP A 1 425 ? -20.873 -6.331 10.513 1.00 90.31 425 ASP A C 1
ATOM 3478 O O . ASP A 1 425 ? -20.575 -6.561 11.685 1.00 90.31 425 ASP A O 1
ATOM 3482 N N . SER A 1 426 ? -21.708 -7.135 9.837 1.00 87.31 426 SER A N 1
ATOM 3483 C CA . SER A 1 426 ? -22.368 -8.289 10.463 1.00 87.31 426 SER A CA 1
ATOM 3484 C C . SER A 1 426 ? -21.388 -9.360 10.959 1.00 87.31 426 SER A C 1
ATOM 3486 O O . SER A 1 426 ? -21.651 -9.978 11.991 1.00 87.31 426 SER A O 1
ATOM 3488 N N . LEU A 1 427 ? -20.226 -9.519 10.310 1.00 88.06 427 LEU A N 1
ATOM 3489 C CA . LEU A 1 427 ? -19.171 -10.433 10.768 1.00 88.06 427 LEU A CA 1
ATOM 3490 C C . LEU A 1 427 ? -18.592 -10.003 12.122 1.00 88.06 427 LEU A C 1
ATOM 3492 O O . LEU A 1 427 ? -18.170 -10.850 12.906 1.00 88.06 427 LEU A O 1
ATOM 3496 N N . PHE A 1 428 ? -18.591 -8.699 12.409 1.00 85.44 428 PHE A N 1
ATOM 3497 C CA . PHE A 1 428 ? -18.120 -8.124 13.672 1.00 85.44 428 PHE A CA 1
ATOM 3498 C C . PHE A 1 428 ? -19.225 -8.039 14.742 1.00 85.44 428 PHE A C 1
ATOM 3500 O O . PHE A 1 428 ? -18.970 -7.577 15.852 1.00 85.44 428 PHE A O 1
ATOM 3507 N N . GLY A 1 429 ? -20.434 -8.526 14.441 1.00 69.19 429 GLY A N 1
ATOM 3508 C CA . GLY A 1 429 ? -21.531 -8.687 15.397 1.00 69.19 429 GLY A CA 1
ATOM 3509 C C . GLY A 1 429 ? -22.368 -7.434 15.675 1.00 69.19 429 GLY A C 1
ATOM 3510 O O . GLY A 1 429 ? -23.376 -7.539 16.373 1.00 69.19 429 GLY A O 1
ATOM 3511 N N . GLU A 1 430 ? -22.027 -6.275 15.104 1.00 66.00 430 GLU A N 1
ATOM 3512 C CA . GLU A 1 430 ? -22.774 -5.024 15.281 1.00 66.00 430 GLU A CA 1
ATOM 3513 C C . GLU A 1 430 ? -23.062 -4.339 13.943 1.00 66.00 430 GLU A C 1
ATOM 3515 O O . GLU A 1 430 ? -22.210 -4.263 13.063 1.00 66.00 430 GLU A O 1
ATOM 3520 N N . LYS A 1 431 ? -24.262 -3.761 13.803 1.00 69.75 431 LYS A N 1
ATOM 3521 C CA . LYS A 1 431 ? -24.494 -2.740 12.775 1.00 69.75 431 LYS A CA 1
ATOM 3522 C C . LYS A 1 431 ? -23.867 -1.441 13.263 1.00 69.75 431 LYS A C 1
ATOM 3524 O O . LYS A 1 431 ? -24.448 -0.772 14.114 1.00 69.75 431 LYS A O 1
ATOM 3529 N N . CYS A 1 432 ? -22.718 -1.079 12.712 1.00 78.06 432 CYS A N 1
ATOM 3530 C CA . CYS A 1 432 ? -22.101 0.204 13.011 1.00 78.06 432 CYS A CA 1
ATOM 3531 C C . CYS A 1 432 ? -22.832 1.332 12.271 1.00 78.06 432 CYS A C 1
ATOM 3533 O O . CYS A 1 432 ? -23.082 1.254 11.066 1.00 78.06 432 CYS A O 1
ATOM 3535 N N . ARG A 1 433 ? -23.171 2.401 12.990 1.00 81.12 433 ARG A N 1
ATOM 3536 C CA . ARG A 1 433 ? -23.829 3.594 12.440 1.00 81.12 433 ARG A CA 1
ATOM 3537 C C . ARG A 1 433 ? -22.868 4.451 11.628 1.00 81.12 433 ARG A C 1
ATOM 3539 O O . ARG A 1 433 ? -23.272 5.044 10.633 1.00 81.12 433 ARG A O 1
ATOM 3546 N N . ASP A 1 434 ? -21.610 4.508 12.052 1.00 85.38 434 ASP A N 1
ATOM 3547 C CA . ASP A 1 434 ? -20.568 5.331 11.450 1.00 85.38 434 ASP A CA 1
ATOM 3548 C C . ASP A 1 434 ? -19.172 4.699 11.602 1.00 85.38 434 ASP A C 1
ATOM 3550 O O . ASP A 1 434 ? -18.991 3.628 12.191 1.00 85.38 434 ASP A O 1
ATOM 3554 N N . ASN A 1 435 ? -18.165 5.366 11.036 1.00 87.94 435 ASN A N 1
ATOM 3555 C CA . ASN A 1 435 ? -16.788 4.885 11.062 1.00 87.94 435 ASN A CA 1
ATOM 3556 C C . ASN A 1 435 ? -16.135 4.974 12.449 1.00 87.94 435 ASN A C 1
ATOM 3558 O O . ASN A 1 435 ? -15.205 4.208 12.697 1.00 87.94 435 ASN A O 1
ATOM 3562 N N . GLU A 1 436 ? -16.608 5.839 13.352 1.00 84.06 436 GLU A N 1
ATOM 3563 C CA . GLU A 1 436 ? -16.104 5.934 14.730 1.00 84.06 436 GLU A CA 1
ATOM 3564 C C . GLU A 1 436 ? -16.567 4.738 15.570 1.00 84.06 436 GLU A C 1
ATOM 3566 O O . GLU A 1 436 ? -15.801 4.185 16.361 1.00 84.06 436 GLU A O 1
ATOM 3571 N N . GLU A 1 437 ? -17.800 4.279 15.362 1.00 82.31 437 GLU A N 1
ATOM 3572 C CA . GLU A 1 437 ? -18.300 3.030 15.933 1.00 82.31 437 GLU A CA 1
ATOM 3573 C C . GLU A 1 437 ? -17.523 1.828 15.379 1.00 82.31 437 GLU A C 1
ATOM 3575 O O . GLU A 1 437 ? -17.025 1.020 16.164 1.00 82.31 437 GLU A O 1
ATOM 3580 N N . ARG A 1 438 ? -17.278 1.775 14.059 1.00 89.50 438 ARG A N 1
ATOM 3581 C CA . ARG A 1 438 ? -16.427 0.733 13.448 1.00 89.50 438 ARG A CA 1
ATOM 3582 C C . ARG A 1 438 ? -15.026 0.691 14.055 1.00 89.50 438 ARG A C 1
ATOM 3584 O O . ARG A 1 438 ? -14.545 -0.394 14.364 1.00 89.50 438 ARG A O 1
ATOM 3591 N N . LYS A 1 439 ? -14.381 1.846 14.280 1.00 88.31 439 LYS A N 1
ATOM 3592 C CA . LYS A 1 439 ? -13.055 1.931 14.931 1.00 88.31 439 LYS A CA 1
ATOM 3593 C C . LYS A 1 439 ? -13.059 1.308 16.323 1.00 88.31 439 LYS A C 1
ATOM 3595 O O . LYS A 1 439 ? -12.141 0.559 16.662 1.00 88.31 439 LYS A O 1
ATOM 3600 N N . LYS A 1 440 ? -14.089 1.589 17.127 1.00 80.31 440 LYS A N 1
ATOM 3601 C CA . LYS A 1 440 ? -14.237 1.010 18.471 1.00 80.31 440 LYS A CA 1
ATOM 3602 C C . LYS A 1 440 ? -14.408 -0.502 18.395 1.00 80.31 440 LYS A C 1
ATOM 3604 O O . LYS A 1 440 ? -13.649 -1.215 19.049 1.00 80.31 440 LYS A O 1
ATOM 3609 N N . VAL A 1 441 ? -15.338 -0.973 17.564 1.00 80.12 441 VAL A N 1
ATOM 3610 C CA . VAL A 1 441 ? -15.629 -2.402 17.380 1.00 80.12 441 VAL A CA 1
ATOM 3611 C C . VAL A 1 441 ? -14.378 -3.153 16.933 1.00 80.12 441 VAL A C 1
ATOM 3613 O O . VAL A 1 441 ? -13.938 -4.073 17.620 1.00 80.12 441 VAL A O 1
ATOM 3616 N N . VAL A 1 442 ? -13.728 -2.723 15.848 1.00 86.06 442 VAL A N 1
ATOM 3617 C CA . VAL A 1 442 ? -12.537 -3.414 15.333 1.00 86.06 442 VAL A CA 1
ATOM 3618 C C . VAL A 1 442 ? -11.375 -3.392 16.329 1.00 86.06 442 VAL A C 1
ATOM 3620 O O . VAL A 1 442 ? -10.650 -4.376 16.448 1.00 86.06 442 VAL A O 1
ATOM 3623 N N . THR A 1 443 ? -11.220 -2.315 17.105 1.00 82.94 443 THR A N 1
ATOM 3624 C CA . THR A 1 443 ? -10.194 -2.230 18.155 1.00 82.94 443 THR A CA 1
ATOM 3625 C C . THR A 1 443 ? -10.466 -3.208 19.297 1.00 82.94 443 THR A C 1
ATOM 3627 O O . THR A 1 443 ? -9.523 -3.800 19.826 1.00 82.94 443 THR A O 1
ATOM 3630 N N . ILE A 1 444 ? -11.731 -3.385 19.694 1.00 78.88 444 ILE A N 1
ATOM 3631 C CA . ILE A 1 444 ? -12.126 -4.374 20.707 1.00 78.88 444 ILE A CA 1
ATOM 3632 C C . ILE A 1 444 ? -11.809 -5.780 20.197 1.00 78.88 444 ILE A C 1
ATOM 3634 O O . ILE A 1 444 ? -11.073 -6.508 20.860 1.00 78.88 444 ILE A O 1
ATOM 3638 N N . VAL A 1 445 ? -12.261 -6.123 18.985 1.00 79.94 445 VAL A N 1
ATOM 3639 C CA . VAL A 1 445 ? -12.006 -7.446 18.390 1.00 79.94 445 VAL A CA 1
ATOM 3640 C C . VAL A 1 445 ? -10.504 -7.704 18.245 1.00 79.94 445 VAL A C 1
ATOM 3642 O O . VAL A 1 445 ? -10.040 -8.800 18.552 1.00 79.94 445 VAL A O 1
ATOM 3645 N N . TYR A 1 446 ? -9.712 -6.696 17.866 1.00 83.69 446 TYR A N 1
ATOM 3646 C CA . TYR A 1 446 ? -8.252 -6.803 17.831 1.00 83.69 446 TYR A CA 1
ATOM 3647 C C . TYR A 1 446 ? -7.657 -7.145 19.202 1.00 83.69 446 TYR A C 1
ATOM 3649 O O . TYR A 1 446 ? -6.875 -8.087 19.301 1.00 83.69 446 TYR A O 1
ATOM 3657 N N . LYS A 1 447 ? -8.044 -6.429 20.267 1.00 76.44 447 LYS A N 1
ATOM 3658 C CA . LYS A 1 447 ? -7.535 -6.670 21.632 1.00 76.44 447 LYS A CA 1
ATOM 3659 C C . LYS A 1 447 ? -7.907 -8.051 22.174 1.00 76.44 447 LYS A C 1
ATOM 3661 O O . LYS A 1 447 ? -7.172 -8.602 22.987 1.00 76.44 447 LYS A O 1
ATOM 3666 N N . GLU A 1 448 ? -9.040 -8.593 21.741 1.00 71.19 448 GLU A N 1
ATOM 3667 C CA . GLU A 1 448 ? -9.507 -9.927 22.124 1.00 71.19 448 GLU A CA 1
ATOM 3668 C C . GLU A 1 448 ? -8.933 -11.045 21.241 1.00 71.19 448 GLU A C 1
ATOM 3670 O O . GLU A 1 448 ? -9.017 -12.219 21.608 1.00 71.19 448 GLU A O 1
ATOM 3675 N N . THR A 1 449 ? -8.331 -10.703 20.096 1.00 67.62 449 THR A N 1
ATOM 3676 C CA . THR A 1 449 ? -7.701 -11.667 19.191 1.00 67.62 449 THR A CA 1
ATOM 3677 C C . THR A 1 449 ? -6.316 -12.040 19.729 1.00 67.62 449 THR A C 1
ATOM 3679 O O . THR A 1 449 ? -5.423 -11.194 19.762 1.00 67.62 449 THR A O 1
ATOM 3682 N N . PRO A 1 450 ? -6.076 -13.300 20.137 1.00 56.81 450 PRO A N 1
ATOM 3683 C CA . PRO A 1 450 ? -4.772 -13.696 20.653 1.00 56.81 450 PRO A CA 1
ATOM 3684 C C . PRO A 1 450 ? -3.702 -13.634 19.555 1.00 56.81 450 PRO A C 1
ATOM 3686 O O . PRO A 1 450 ? -3.876 -14.198 18.471 1.00 56.81 450 PRO A O 1
ATOM 3689 N N . PHE A 1 451 ? -2.558 -13.016 19.852 1.00 49.91 451 PHE A N 1
ATOM 3690 C CA . PHE A 1 451 ? -1.361 -13.141 19.025 1.00 49.91 451 PHE A CA 1
ATOM 3691 C C . PHE A 1 451 ? -0.787 -14.550 19.174 1.00 49.91 451 PHE A C 1
ATOM 3693 O O . PHE A 1 451 ? -0.224 -14.907 20.205 1.00 49.91 451 PHE A O 1
ATOM 3700 N N . GLY A 1 452 ? -0.937 -15.362 18.132 1.00 43.06 452 GLY A N 1
ATOM 3701 C CA . GLY A 1 452 ? -0.477 -16.746 18.132 1.00 43.06 452 GLY A CA 1
ATOM 3702 C C . GLY A 1 452 ? -1.644 -17.723 18.100 1.00 43.06 452 GLY A C 1
ATOM 3703 O O . GLY A 1 452 ? -2.601 -17.636 18.861 1.00 43.06 452 GLY A O 1
ATOM 3704 N N . SER A 1 453 ? -1.549 -18.653 17.160 1.00 34.09 453 SER A N 1
ATOM 3705 C CA . SER A 1 453 ? -2.492 -19.727 16.873 1.00 34.09 453 SER A CA 1
ATOM 3706 C C . SER A 1 453 ? -3.108 -20.368 18.123 1.00 34.09 453 SER A C 1
ATOM 3708 O O . SER A 1 453 ? -2.497 -21.237 18.734 1.00 34.09 453 SER A O 1
ATOM 3710 N N . ASN A 1 454 ? -4.349 -20.004 18.439 1.00 33.47 454 ASN A N 1
ATOM 3711 C CA . ASN A 1 454 ? -5.282 -20.856 19.166 1.00 33.47 454 ASN A CA 1
ATOM 3712 C C . ASN A 1 454 ? -6.690 -20.621 18.604 1.00 33.47 454 ASN A C 1
ATOM 3714 O O . ASN A 1 454 ? -7.428 -19.733 19.027 1.00 33.47 454 ASN A O 1
ATOM 3718 N N . ALA A 1 455 ? -7.058 -21.453 17.625 1.00 33.59 455 ALA A N 1
ATOM 3719 C CA . ALA A 1 455 ? -8.355 -21.460 16.940 1.00 33.59 455 ALA A CA 1
ATOM 3720 C C . ALA A 1 455 ? -9.560 -21.691 17.883 1.00 33.59 455 ALA A C 1
ATOM 3722 O O . ALA A 1 455 ? -10.713 -21.556 17.482 1.00 33.59 455 ALA A O 1
ATOM 3723 N N . THR A 1 456 ? -9.312 -22.016 19.151 1.00 33.62 456 THR A N 1
ATOM 3724 C CA . THR A 1 456 ? -10.320 -22.371 20.153 1.00 33.62 456 THR A CA 1
ATOM 3725 C C . THR A 1 456 ? -10.998 -21.164 20.819 1.00 33.62 456 THR A C 1
ATOM 3727 O O . THR A 1 456 ? -12.029 -21.348 21.461 1.00 33.62 456 THR A O 1
ATOM 3730 N N . PHE A 1 457 ? -10.481 -19.935 20.663 1.00 40.12 457 PHE A N 1
ATOM 3731 C CA . PHE A 1 457 ? -11.019 -18.753 21.367 1.00 40.12 457 PHE A CA 1
ATOM 3732 C C . PHE A 1 457 ? -11.900 -17.824 20.512 1.00 40.12 457 PHE A C 1
ATOM 3734 O O . PHE A 1 457 ? -12.789 -17.174 21.057 1.00 40.12 457 PHE A O 1
ATOM 3741 N N . LEU A 1 458 ? -11.764 -17.825 19.179 1.00 39.47 458 LEU A N 1
ATOM 3742 C CA . LEU A 1 458 ? -12.602 -16.998 18.285 1.00 39.47 458 LEU A CA 1
ATOM 3743 C C . LEU A 1 458 ? -14.099 -17.367 18.351 1.00 39.47 458 LEU A C 1
ATOM 3745 O O . LEU A 1 458 ? -14.956 -16.510 18.158 1.00 39.47 458 LEU A O 1
ATOM 3749 N N . LYS A 1 459 ? -14.436 -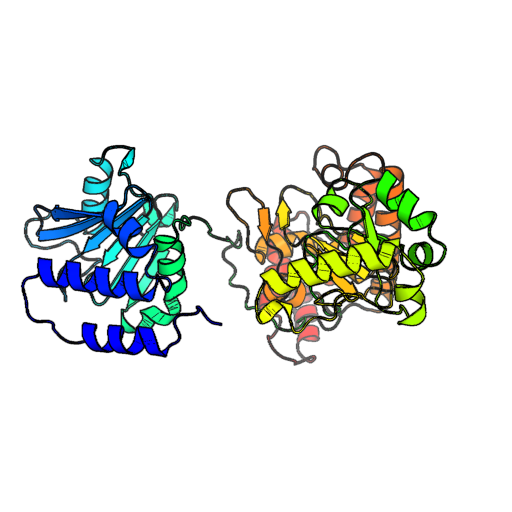18.606 18.743 1.00 36.28 459 LYS A N 1
ATOM 3750 C CA . LYS A 1 459 ? -15.823 -18.992 19.068 1.00 36.28 459 LYS A CA 1
ATOM 3751 C C . LYS A 1 459 ? -16.369 -18.279 20.316 1.00 36.28 459 LYS A C 1
ATOM 3753 O O . LYS A 1 459 ? -17.562 -18.001 20.372 1.00 36.28 459 LYS A O 1
ATOM 3758 N N . ARG A 1 460 ? -15.524 -17.957 21.305 1.00 36.03 460 ARG A N 1
ATOM 3759 C CA . ARG A 1 460 ? -15.930 -17.247 22.533 1.00 36.03 460 ARG A CA 1
ATOM 3760 C C . ARG A 1 460 ? -16.128 -15.749 22.312 1.00 36.03 460 ARG A C 1
ATOM 3762 O O . ARG A 1 460 ? -17.071 -15.219 22.885 1.00 36.03 460 ARG A O 1
ATOM 3769 N N . ALA A 1 461 ? -15.338 -15.104 21.449 1.00 37.34 461 ALA A N 1
ATOM 3770 C CA . ALA A 1 461 ? -15.558 -13.704 21.062 1.00 37.34 461 ALA A CA 1
ATOM 3771 C C . ALA A 1 461 ? -16.951 -13.512 20.423 1.00 37.34 461 ALA A C 1
ATOM 3773 O O . ALA A 1 461 ? -17.721 -12.660 20.857 1.00 37.34 461 ALA A O 1
ATOM 3774 N N . ALA A 1 462 ? -17.353 -14.415 19.518 1.00 37.72 462 ALA A N 1
ATOM 3775 C CA . ALA A 1 462 ? -18.710 -14.435 18.955 1.00 37.72 462 ALA A CA 1
ATOM 3776 C C . ALA A 1 462 ? -19.811 -14.662 20.016 1.00 37.72 462 ALA A C 1
ATOM 3778 O O . ALA A 1 462 ? -20.916 -14.140 19.897 1.00 37.72 462 ALA A O 1
ATOM 3779 N N . THR A 1 463 ? -19.514 -15.416 21.082 1.00 39.06 463 THR A N 1
ATOM 3780 C CA . THR A 1 463 ? -20.474 -15.682 22.172 1.00 39.06 463 THR A CA 1
ATOM 3781 C C . THR A 1 463 ? -20.573 -14.508 23.158 1.00 39.06 463 THR A C 1
ATOM 3783 O O . THR A 1 463 ? -21.633 -14.284 23.739 1.00 39.06 463 THR A O 1
ATOM 3786 N N . PHE A 1 464 ? -19.496 -13.738 23.341 1.00 36.88 464 PHE A N 1
ATOM 3787 C CA . PHE A 1 464 ? -19.440 -12.609 24.274 1.00 36.88 464 PHE A CA 1
ATOM 3788 C C . PHE A 1 464 ? -20.064 -11.330 23.698 1.00 36.88 464 PHE A C 1
ATOM 3790 O O . PHE A 1 464 ? -20.773 -10.629 24.419 1.00 36.88 464 PHE A O 1
ATOM 3797 N N . VAL A 1 465 ? -19.930 -11.081 22.390 1.00 41.50 465 VAL A N 1
ATOM 3798 C CA . VAL A 1 465 ? -20.654 -9.988 21.706 1.00 41.50 465 VAL A CA 1
ATOM 3799 C C . VAL A 1 465 ? -22.177 -10.173 21.835 1.00 41.50 465 VAL A C 1
ATOM 3801 O O . VAL A 1 465 ? -22.904 -9.219 22.106 1.00 41.50 465 VAL A O 1
ATOM 3804 N N . GLY A 1 466 ? -22.662 -11.421 21.818 1.00 38.00 466 GLY A N 1
ATOM 3805 C CA . GLY A 1 466 ? -24.058 -11.742 22.143 1.00 38.00 466 GLY A CA 1
ATOM 3806 C C . GLY A 1 466 ? -24.478 -11.420 23.590 1.00 38.00 466 GLY A C 1
ATOM 3807 O O . GLY A 1 466 ? -25.652 -11.158 23.842 1.00 38.00 466 GLY A O 1
ATOM 3808 N N . GLN A 1 467 ? -23.546 -11.390 24.552 1.00 35.69 467 GLN A N 1
ATOM 3809 C CA . GLN A 1 467 ? -23.835 -11.076 25.961 1.00 35.69 467 GLN A CA 1
ATOM 3810 C C . GLN A 1 467 ? -23.853 -9.572 26.267 1.00 35.69 467 GLN A C 1
ATOM 3812 O O . GLN A 1 467 ? -24.547 -9.158 27.197 1.00 35.69 467 GLN A O 1
ATOM 3817 N N . ILE A 1 468 ? -23.166 -8.738 25.478 1.00 36.16 468 ILE A N 1
ATOM 3818 C CA . ILE A 1 468 ? -23.244 -7.271 25.599 1.00 36.16 468 ILE A CA 1
ATOM 3819 C C . ILE A 1 468 ? -24.661 -6.777 25.245 1.00 36.16 468 ILE A C 1
ATOM 3821 O O . ILE A 1 468 ? -25.178 -5.874 25.901 1.00 36.16 468 ILE A O 1
ATOM 3825 N N . SER A 1 469 ? -25.352 -7.458 24.320 1.00 38.50 469 SER A N 1
ATOM 3826 C CA . SER A 1 469 ? -26.760 -7.198 23.967 1.00 38.50 469 SER A CA 1
ATOM 3827 C C . SER A 1 469 ? -27.757 -7.435 25.119 1.00 38.50 469 SER A C 1
ATOM 3829 O O . SER A 1 469 ? -28.841 -6.854 25.129 1.00 38.50 469 SER A O 1
ATOM 3831 N N . LEU A 1 470 ? -27.398 -8.254 26.116 1.00 33.69 470 LEU A N 1
ATOM 3832 C CA . LEU A 1 470 ? -28.264 -8.581 27.258 1.00 33.69 470 LEU A CA 1
ATOM 3833 C C . LEU A 1 470 ? -28.051 -7.672 28.478 1.00 33.69 470 LEU A C 1
ATOM 3835 O O . LEU A 1 470 ? -28.846 -7.734 29.411 1.00 33.69 470 LEU A O 1
ATOM 3839 N N . ARG A 1 471 ? -27.004 -6.836 28.495 1.00 32.62 471 ARG A N 1
ATOM 3840 C CA . ARG A 1 471 ? -26.700 -5.928 29.620 1.00 32.62 471 ARG A CA 1
ATOM 3841 C C . ARG A 1 471 ? -27.078 -4.463 29.372 1.00 32.62 471 ARG A C 1
ATOM 3843 O O . ARG A 1 471 ? -26.868 -3.641 30.257 1.00 32.62 471 ARG A O 1
ATOM 3850 N N . SER A 1 472 ? -27.632 -4.140 28.203 1.00 34.47 472 SER A N 1
ATOM 3851 C CA . SER A 1 472 ? -28.097 -2.793 27.831 1.00 34.47 472 SER A CA 1
ATOM 3852 C C . SER A 1 472 ? -29.621 -2.678 27.651 1.00 34.47 472 SER A C 1
ATOM 3854 O O . SER A 1 472 ? -30.086 -1.706 27.055 1.00 34.47 472 SER A O 1
ATOM 3856 N N . LYS A 1 473 ? -30.398 -3.640 28.170 1.00 35.56 473 LYS A N 1
ATOM 3857 C CA . LYS A 1 473 ? -31.861 -3.542 28.299 1.00 35.56 473 LYS A CA 1
ATOM 3858 C C . LYS A 1 473 ? -32.285 -3.321 29.739 1.00 35.56 473 LYS A C 1
ATOM 3860 O O . LYS A 1 473 ? -31.711 -4.004 30.616 1.00 35.56 473 LYS A O 1
#

Radius of gyration: 27.64 Å; chains: 1; bounding box: 70×57×78 Å

Secondary structure (DSSP, 8-state):
---S--HHHHHHHHHHHTSPPPS-HHHHHHHHHHHHHHHH--STTSHHHHHTTEEEEE-TTSPEEEEETTTTEEEEE--TT--SSSPPSSS-SS-HHHHHHHHHHHS-TTT--SEEEEE-SSEEEEEETTSHHHHHT--SEEEESGGGGTTHHHHHHHHTT--TT-----TT---PPPPSS-SSTTSPPPEE-BB--STTTTEE-SHHHHHHHHHSTTGGGGEEEEE-HHHHHHT--EEEE--TT--HHHHHH-HHHHHHHHHHHHHHHHTTHHHHTS-TTS-SB----SS-EEEEESEEETTSSS---EEE-TTSEEBTTEEEEE-SSSHHHHHHTSHHHHHHHHHHSEE-TT-EEE--IIIIITT--PPPPPHHHHHHHHHHHHHHHHHHHHTTTS-HHHHTSTTT--HHHHHHHHHHHHHHHHHTTS--SSHHHHHHHHHHHHHHS-SS--TTSHHHHHHHHHHHTTS--

pLDDT: mean 81.17, std 18.17, range [25.75, 98.69]

Sequence (473 aa):
MSMNPGIDEMSPFIRKWLRPQSGSFEMRTCTFWHSLIEIFDCKQVEAKKIWDGIQICSSPEGATVLVSSHLHFLVWQMDRGKSLSSHFRGAGKFSPLREARLYNSELSRVWRASTIILCNFTEFFLFDLNDKDSVRGHPLVRFSLEDLFDYRMYFFLLFSGKIFSQRYRNLDGVQVERAPRPISPSLPGMRRGNTALSGGNFYLGGEKEKEEAMKDCVARKYVREFVRAVDLRGGRIQYCLWLLNSSRKERRRSSFIRKKLIRVKAYRKKLGSFGHDFKPWKFAEIRQPDCNYLAIPTRFSIDREYVPCGFFSKDVIVSDTLDVCPDPQGFAFAVASSAMFKSWQEVAAEIDESRIVHFSIHQVWNTFPLPPVSEEDKILMEECAKKVLLSRERHKDIPLSELYLPEVLPEDLRKAHADLDKIVDSLFGEKCRDNEERKKVVTIVYKETPFGSNATFLKRAATFVGQISLRSK